Protein AF-J9DDN7-F1 (afdb_monomer)

pLDDT: mean 77.38, std 16.04, range [23.47, 97.69]

Sequence (387 aa):
MTNAVAPAGRIRPDDGTFGRPATAIDRDTGAAADNKLFAQRAVAAGAGFDLHGRLLCTLGEGAAQRETVDAALDRLAVVLAPLAAGIEIGKGTRHGYGRLRLAAVTSVAVRCFGPDGYGPADGDAAKSNAARDLQQRIEARRPATSPRARPATRRRLVLDAPGPFLILDPAAPEASAAPAEDADGAEVHINVRGLAGADGTPVLWPSSLLGALRSRAAWLLEIDRLRRGDGCPFVPDRRKKGIRVDDRFLECVFDDRRSILGPGDLEYLTPVERLFGVPGWRGLVTVERLACVDRGQPRSRTSLAIDRLTGGGKHGALFTVEAVEGCRFEVDLAIGDAREARSAALETLDDDFFAHLEADLLKNGLMLGHGAARGYGWFTVAKASRG

Mean predicted aligned error: 12.43 Å

Foldseek 3Di:
DDPFAFFWAPQPPPAQKHWDWDFDQDPVVRHGDPPRGDIDIDHGPPDDDDDDDDDDDDQDDDDPDGCDPVNVLLVVLLVQLQQQLWDADDPDVLQVPRTHHDPFQPDDFDWDQDPVGTDGDPDPPPDPCSRVVSRVSSVVNNPPSPPQVAQPDKFKKKWWFQFFAAAWDPPPPQWDPAFDQAPVGDTDIARTEGIAGPVRFGDAGSVLVLVQLLVLLQVVQVVLCVVQPCNRPQAQPVPDPPDRLDDQAPACPDPVPDQQPAAVSVSNHGLSCQQSHHRSHDHQKGWNDKYWPFRADWHKDWDFDADPVPRDTDVPRTHIYTTGHGIMMMTMMGRGDPVVHHDPVSVVSSVVSVVVSVVCCQVPNTAGHPDVVVVYRGIHMDGDDPD

Radius of gyration: 26.63 Å; Cα contacts (8 Å, |Δi|>4): 658; chains: 1; bounding box: 68×57×82 Å

Structure (mmCIF, N/CA/C/O backbone):
data_AF-J9DDN7-F1
#
_entry.id   AF-J9DDN7-F1
#
loop_
_atom_site.group_PDB
_atom_site.id
_atom_site.type_symbol
_atom_site.label_atom_id
_atom_site.label_alt_id
_atom_site.label_comp_id
_atom_site.label_asym_id
_atom_site.label_entity_id
_atom_site.label_seq_id
_atom_site.pdbx_PDB_ins_code
_atom_site.Cartn_x
_atom_site.Cartn_y
_atom_site.Cartn_z
_atom_site.occupancy
_atom_site.B_iso_or_equiv
_atom_site.auth_seq_id
_atom_site.auth_comp_id
_atom_site.auth_asym_id
_atom_site.auth_atom_id
_atom_site.pdbx_PDB_model_num
ATOM 1 N N . MET A 1 1 ? -7.009 0.986 -19.719 1.00 23.47 1 MET A N 1
ATOM 2 C CA . MET A 1 1 ? -7.190 2.195 -18.890 1.00 23.47 1 MET A CA 1
ATOM 3 C C . MET A 1 1 ? -6.706 1.877 -17.485 1.00 23.47 1 MET A C 1
ATOM 5 O O . MET A 1 1 ? -7.346 1.120 -16.773 1.00 23.47 1 MET A O 1
ATOM 9 N N . THR A 1 2 ? -5.500 2.317 -17.138 1.00 26.12 2 THR A N 1
ATOM 10 C CA . THR A 1 2 ? -4.935 2.174 -15.790 1.00 26.12 2 THR A CA 1
ATOM 11 C C . THR A 1 2 ? -5.503 3.287 -14.921 1.00 26.12 2 THR A C 1
ATOM 13 O O . THR A 1 2 ? -5.129 4.441 -15.113 1.00 26.12 2 THR A O 1
ATOM 16 N N . ASN A 1 3 ? -6.407 2.951 -14.000 1.00 29.52 3 ASN A N 1
ATOM 17 C CA . ASN A 1 3 ? -6.895 3.889 -12.991 1.00 29.52 3 ASN A CA 1
ATOM 18 C C . ASN A 1 3 ? -5.731 4.235 -12.057 1.00 29.52 3 ASN A C 1
ATOM 20 O O . ASN A 1 3 ? -5.348 3.436 -11.200 1.00 29.52 3 ASN A O 1
ATOM 24 N N . ALA A 1 4 ? -5.113 5.389 -12.302 1.00 37.28 4 ALA A N 1
ATOM 25 C CA . ALA A 1 4 ? -4.120 5.974 -11.420 1.00 37.28 4 ALA A CA 1
ATOM 26 C C . ALA A 1 4 ? -4.785 6.314 -10.080 1.00 37.28 4 ALA A C 1
ATOM 28 O O . ALA A 1 4 ? -5.923 6.778 -10.047 1.00 37.28 4 ALA A O 1
ATOM 29 N N . VAL A 1 5 ? -4.079 6.073 -8.976 1.00 40.47 5 VAL A N 1
ATOM 30 C CA . VAL A 1 5 ? -4.492 6.571 -7.660 1.00 40.47 5 VAL A CA 1
ATOM 31 C C . VAL A 1 5 ? -4.511 8.095 -7.749 1.00 40.47 5 VAL A C 1
ATOM 33 O O . VAL A 1 5 ? -3.476 8.682 -8.070 1.00 40.47 5 VAL A O 1
ATOM 36 N N . ALA A 1 6 ? -5.667 8.723 -7.524 1.00 42.25 6 ALA A N 1
ATOM 37 C CA . ALA A 1 6 ? -5.774 10.178 -7.514 1.00 42.25 6 ALA A CA 1
ATOM 38 C C . ALA A 1 6 ? -4.737 10.761 -6.530 1.00 42.25 6 ALA A C 1
ATOM 40 O O . ALA A 1 6 ? -4.535 10.194 -5.449 1.00 42.25 6 ALA A O 1
ATOM 41 N N . PRO A 1 7 ? -4.018 11.836 -6.901 1.00 43.31 7 PRO A N 1
ATOM 42 C CA . PRO A 1 7 ? -3.019 12.440 -6.030 1.00 43.31 7 PRO A CA 1
ATOM 43 C C . PRO A 1 7 ? -3.660 12.855 -4.710 1.00 43.31 7 PRO A C 1
ATOM 45 O O . PRO A 1 7 ? -4.677 13.542 -4.688 1.00 43.31 7 PRO A O 1
ATOM 48 N N . ALA A 1 8 ? -3.055 12.402 -3.619 1.00 43.56 8 ALA A N 1
ATOM 49 C CA . ALA A 1 8 ? -3.514 12.635 -2.266 1.00 43.56 8 ALA A CA 1
ATOM 50 C C . ALA A 1 8 ? -2.884 13.901 -1.677 1.00 43.56 8 ALA A C 1
ATOM 52 O O . ALA A 1 8 ? -1.659 14.023 -1.664 1.00 43.56 8 ALA A O 1
ATOM 53 N N . GLY A 1 9 ? -3.710 14.794 -1.129 1.00 46.38 9 GLY A N 1
ATOM 54 C CA . GLY A 1 9 ? -3.292 16.094 -0.605 1.00 46.38 9 GLY A CA 1
ATOM 55 C C . GLY A 1 9 ? -3.433 17.214 -1.634 1.00 46.38 9 GLY A C 1
ATOM 56 O O . GLY A 1 9 ? -3.482 16.968 -2.840 1.00 46.38 9 GLY A O 1
ATOM 57 N N . ARG A 1 10 ? -3.496 18.467 -1.160 1.00 46.03 10 ARG A N 1
ATOM 58 C CA . ARG A 1 10 ? -3.454 19.639 -2.045 1.00 46.03 10 ARG A CA 1
ATOM 59 C C . ARG A 1 10 ? -2.146 19.608 -2.834 1.00 46.03 10 ARG A C 1
ATOM 61 O O . ARG A 1 10 ? -1.077 19.866 -2.281 1.00 46.03 10 ARG A O 1
ATOM 68 N N . ILE A 1 11 ? -2.244 19.278 -4.121 1.00 47.41 11 ILE A N 1
ATOM 69 C CA . ILE A 1 11 ? -1.162 19.476 -5.082 1.00 47.41 11 ILE A CA 1
ATOM 70 C C . ILE A 1 11 ? -0.809 20.957 -5.001 1.00 47.41 11 ILE A C 1
ATOM 72 O O . ILE A 1 11 ? -1.694 21.802 -5.168 1.00 47.41 11 ILE A O 1
ATOM 76 N N . ARG A 1 12 ? 0.451 21.288 -4.705 1.00 46.72 12 ARG A N 1
ATOM 77 C CA . ARG A 1 12 ? 0.875 22.673 -4.904 1.00 46.72 12 ARG A CA 1
ATOM 78 C C . ARG A 1 12 ? 0.733 22.957 -6.402 1.00 46.72 12 ARG A C 1
ATOM 80 O O . ARG A 1 12 ? 1.303 22.187 -7.179 1.00 46.72 12 ARG A O 1
ATOM 87 N N . PRO A 1 13 ? -0.025 23.991 -6.812 1.00 43.75 13 PRO A N 1
ATOM 88 C CA . PRO A 1 13 ? -0.349 24.225 -8.223 1.00 43.75 13 PRO A CA 1
ATOM 89 C C . PRO A 1 13 ? 0.891 24.333 -9.122 1.00 43.75 13 PRO A C 1
ATOM 91 O O . PRO A 1 13 ? 0.806 24.107 -10.324 1.00 43.75 13 PRO A O 1
ATOM 94 N N . ASP A 1 14 ? 2.039 24.635 -8.520 1.00 45.47 14 ASP A N 1
ATOM 95 C CA . ASP A 1 14 ? 3.210 25.148 -9.212 1.00 45.47 14 ASP A CA 1
ATOM 96 C C . ASP A 1 14 ? 4.196 24.044 -9.654 1.00 45.47 14 ASP A C 1
ATOM 98 O O . ASP A 1 14 ? 4.992 24.282 -10.557 1.00 45.47 14 ASP A O 1
ATOM 102 N N . ASP A 1 15 ? 4.173 22.841 -9.051 1.00 57.22 15 ASP A N 1
ATOM 103 C CA . ASP A 1 15 ? 5.179 21.793 -9.339 1.00 57.22 15 ASP A CA 1
ATOM 104 C C . ASP A 1 15 ? 4.670 20.335 -9.356 1.00 57.22 15 ASP A C 1
ATOM 106 O O . ASP A 1 15 ? 5.458 19.407 -9.549 1.00 57.22 15 ASP A O 1
ATOM 110 N N . GLY A 1 16 ? 3.368 20.088 -9.157 1.00 64.31 16 GLY A N 1
ATOM 111 C CA . GLY A 1 16 ? 2.820 18.723 -9.164 1.00 64.31 16 GLY A CA 1
ATOM 112 C C . GLY A 1 16 ? 3.279 17.853 -7.981 1.00 64.31 16 GLY A C 1
ATOM 113 O O . GLY A 1 16 ? 3.084 16.630 -7.993 1.00 64.31 16 GLY A O 1
ATOM 114 N N . THR A 1 17 ? 3.887 18.460 -6.954 1.00 69.12 17 THR A N 1
ATOM 115 C CA . THR A 1 17 ? 4.299 17.775 -5.726 1.00 69.12 17 THR A CA 1
ATOM 116 C C . THR A 1 17 ? 3.260 17.922 -4.618 1.00 69.12 17 THR A C 1
ATOM 118 O O . THR A 1 17 ? 2.516 18.904 -4.540 1.00 69.12 17 THR A O 1
ATOM 121 N N . PHE A 1 18 ? 3.216 16.935 -3.725 1.00 69.06 18 PHE A N 1
ATOM 122 C CA . PHE A 1 18 ? 2.419 16.985 -2.505 1.00 69.06 18 PHE A CA 1
ATOM 123 C C . PHE A 1 18 ? 3.262 16.604 -1.284 1.00 69.06 18 PHE A C 1
ATOM 125 O O . PHE A 1 18 ? 4.208 15.810 -1.357 1.00 69.06 18 PHE A O 1
ATOM 132 N N . GLY A 1 19 ? 2.932 17.216 -0.148 1.00 69.00 19 GLY A N 1
ATOM 133 C CA . GLY A 1 19 ? 3.523 16.894 1.143 1.00 69.00 19 GLY A CA 1
ATOM 134 C C . GLY A 1 19 ? 2.796 15.716 1.772 1.00 69.00 19 GLY A C 1
ATOM 135 O O . GLY A 1 19 ? 1.578 15.736 1.924 1.00 69.00 19 GLY A O 1
ATOM 136 N N . ARG A 1 20 ? 3.544 14.689 2.160 1.00 68.81 20 ARG A N 1
ATOM 137 C CA . ARG A 1 20 ? 3.024 13.538 2.884 1.00 68.81 20 ARG A CA 1
ATOM 138 C C . ARG A 1 20 ? 3.523 13.578 4.324 1.00 68.81 20 ARG A C 1
ATOM 140 O O . ARG A 1 20 ? 4.729 13.412 4.530 1.00 68.81 20 ARG A O 1
ATOM 147 N N . PRO A 1 21 ? 2.646 13.745 5.324 1.00 65.56 21 PRO A N 1
ATOM 148 C CA . PRO A 1 21 ? 3.056 13.544 6.703 1.00 65.56 21 PRO A CA 1
ATOM 149 C C . PRO A 1 21 ? 3.414 12.071 6.895 1.00 65.56 21 PRO A C 1
ATOM 151 O O . PRO A 1 21 ? 2.665 11.167 6.511 1.00 65.56 21 PRO A O 1
ATOM 154 N N . ALA A 1 22 ? 4.567 11.821 7.490 1.00 63.94 22 ALA A N 1
ATOM 155 C CA . ALA A 1 22 ? 4.924 10.518 8.002 1.00 63.94 22 ALA A CA 1
ATOM 156 C C . ALA A 1 22 ? 5.283 10.688 9.476 1.00 63.94 22 ALA A C 1
ATOM 158 O O . ALA A 1 22 ? 6.317 11.256 9.820 1.00 63.94 22 ALA A O 1
ATOM 159 N N . THR A 1 23 ? 4.406 10.183 10.336 1.00 62.38 23 THR A N 1
ATOM 160 C CA . THR A 1 23 ? 4.676 10.054 11.765 1.00 62.38 23 THR A CA 1
ATOM 161 C C . THR A 1 23 ? 5.045 8.605 12.022 1.00 62.38 23 THR A C 1
ATOM 163 O O . THR A 1 23 ? 4.227 7.704 11.805 1.00 62.38 23 THR A O 1
ATOM 166 N N . ALA A 1 24 ? 6.277 8.350 12.456 1.00 61.28 24 ALA A N 1
ATOM 167 C CA . ALA A 1 24 ? 6.579 7.046 13.028 1.00 61.28 24 ALA A CA 1
ATOM 168 C C . ALA A 1 24 ? 5.951 7.003 14.423 1.00 61.28 24 ALA A C 1
ATOM 170 O O . ALA A 1 24 ? 6.371 7.737 15.308 1.00 61.28 24 ALA A O 1
ATOM 171 N N . ILE A 1 25 ? 4.920 6.182 14.599 1.00 57.25 25 ILE A N 1
ATOM 172 C CA . ILE A 1 25 ? 4.316 5.945 15.911 1.00 57.25 25 ILE A CA 1
ATOM 173 C C . ILE A 1 25 ? 5.145 4.863 16.603 1.00 57.25 25 ILE A C 1
ATOM 175 O O . ILE A 1 25 ? 5.283 3.758 16.064 1.00 57.25 25 ILE A O 1
ATOM 179 N N . ASP A 1 26 ? 5.700 5.190 17.766 1.00 56.00 26 ASP A N 1
ATOM 180 C CA . ASP A 1 26 ? 6.189 4.209 18.723 1.00 56.00 26 ASP A CA 1
ATOM 181 C C . ASP A 1 26 ? 4.984 3.428 19.248 1.00 56.00 26 ASP A C 1
ATOM 183 O O . ASP A 1 26 ? 3.991 3.986 19.705 1.00 56.00 26 ASP A O 1
ATOM 187 N N . ARG A 1 27 ? 5.039 2.111 19.100 1.00 51.72 27 ARG A N 1
ATOM 188 C CA . ARG A 1 27 ? 3.911 1.228 19.386 1.00 51.72 27 ARG A CA 1
ATOM 189 C C . ARG A 1 27 ? 3.910 0.713 20.813 1.00 51.72 27 ARG A C 1
ATOM 191 O O . ARG A 1 27 ? 2.854 0.272 21.253 1.00 51.72 27 ARG A O 1
ATOM 198 N N . ASP A 1 28 ? 5.043 0.782 21.505 1.00 52.22 28 ASP A N 1
ATOM 199 C CA . ASP A 1 28 ? 5.114 0.420 22.917 1.00 52.22 28 ASP A CA 1
ATOM 200 C C . ASP A 1 28 ? 4.501 1.556 23.759 1.00 52.22 28 ASP A C 1
ATOM 202 O O . ASP A 1 28 ? 3.800 1.299 24.735 1.00 52.22 28 ASP A O 1
ATOM 206 N N . THR A 1 29 ? 4.673 2.810 23.324 1.00 57.28 29 THR A N 1
ATOM 207 C CA . THR A 1 29 ? 4.129 4.000 24.005 1.00 57.28 29 THR A CA 1
ATOM 208 C C . THR A 1 29 ? 2.858 4.567 23.365 1.00 57.28 29 THR A C 1
ATOM 210 O O . THR A 1 29 ? 2.122 5.320 24.001 1.00 57.28 29 THR A O 1
ATOM 213 N N . GLY A 1 30 ? 2.583 4.239 22.100 1.00 51.72 30 GLY A N 1
ATOM 214 C CA . GLY A 1 30 ? 1.509 4.850 21.310 1.00 51.72 30 GLY A CA 1
ATOM 215 C C . GLY A 1 30 ? 1.777 6.309 20.912 1.00 51.72 30 GLY A C 1
ATOM 216 O O . GLY A 1 30 ? 0.903 6.942 20.316 1.00 51.72 30 GLY A O 1
ATOM 217 N N . ALA A 1 31 ? 2.955 6.849 21.233 1.00 57.78 31 ALA A N 1
ATOM 218 C CA . ALA A 1 31 ? 3.347 8.223 20.943 1.00 57.78 31 ALA A CA 1
ATOM 219 C C . ALA A 1 31 ? 4.057 8.338 19.584 1.00 57.78 31 ALA A C 1
ATOM 221 O O . ALA A 1 31 ? 4.455 7.344 18.976 1.00 57.78 31 ALA A O 1
ATOM 222 N N . ALA A 1 32 ? 4.238 9.561 19.080 1.00 56.12 32 ALA A N 1
ATOM 223 C CA . ALA A 1 32 ? 5.195 9.777 17.999 1.00 56.12 32 ALA A CA 1
ATOM 224 C C . ALA A 1 32 ? 6.595 9.427 18.524 1.00 56.12 32 ALA A C 1
ATOM 226 O O . ALA A 1 32 ? 6.999 9.935 19.565 1.00 56.12 32 ALA A O 1
ATOM 227 N N . ALA A 1 33 ? 7.318 8.559 17.822 1.00 62.97 33 ALA A N 1
ATOM 228 C CA . ALA A 1 33 ? 8.696 8.246 18.164 1.00 62.97 33 ALA A CA 1
ATOM 229 C C . ALA A 1 33 ? 9.548 9.524 18.089 1.00 62.97 33 ALA A C 1
ATOM 231 O O . ALA A 1 33 ? 9.394 10.311 17.145 1.00 62.97 33 ALA A O 1
ATOM 232 N N . ASP A 1 34 ? 10.449 9.701 19.057 1.00 51.66 34 ASP A N 1
ATOM 233 C CA . ASP A 1 34 ? 11.283 10.899 19.183 1.00 51.66 34 ASP A CA 1
ATOM 234 C C . ASP A 1 34 ? 11.936 11.281 17.850 1.00 51.66 34 ASP A C 1
ATOM 236 O O . ASP A 1 34 ? 12.571 10.460 17.182 1.00 51.66 34 ASP A O 1
ATOM 240 N N . ASN A 1 35 ? 11.762 12.546 17.454 1.00 48.84 35 ASN A N 1
ATOM 241 C CA . ASN A 1 35 ? 12.320 13.141 16.234 1.00 48.84 35 ASN A CA 1
ATOM 242 C C . ASN A 1 35 ? 11.905 12.463 14.908 1.00 48.84 35 ASN A C 1
ATOM 244 O O . ASN A 1 35 ? 12.587 12.620 13.895 1.00 48.84 35 ASN A O 1
ATOM 248 N N . LYS A 1 36 ? 10.782 11.727 14.868 1.00 61.19 36 LYS A N 1
ATOM 249 C CA . LYS A 1 36 ? 10.285 11.049 13.648 1.00 61.19 36 LYS A CA 1
ATOM 250 C C . LYS A 1 36 ? 8.962 11.605 13.112 1.00 61.19 36 LYS A C 1
ATOM 252 O O . LYS A 1 36 ? 8.168 10.870 12.519 1.00 61.19 36 LYS A O 1
ATOM 257 N N . LEU A 1 37 ? 8.756 12.908 13.282 1.00 61.88 37 LEU A N 1
ATOM 258 C CA . LEU A 1 37 ? 7.804 13.693 12.498 1.00 61.88 37 LEU A CA 1
ATOM 259 C C . LEU A 1 37 ? 8.545 14.245 11.282 1.00 61.88 37 LEU A C 1
ATOM 261 O O . LEU A 1 37 ? 9.346 15.167 11.405 1.00 61.88 37 LEU A O 1
ATOM 265 N N . PHE A 1 38 ? 8.311 13.670 10.105 1.00 66.25 38 PHE A N 1
ATOM 266 C CA . PHE A 1 38 ? 8.902 14.184 8.873 1.00 66.25 38 PHE A CA 1
ATOM 267 C C . PHE A 1 38 ? 7.856 14.272 7.767 1.00 66.25 38 PHE A C 1
ATOM 269 O O . PHE A 1 38 ? 7.020 13.387 7.585 1.00 66.25 38 PHE A O 1
ATOM 276 N N . ALA A 1 39 ? 7.916 15.359 7.003 1.00 66.62 39 ALA A N 1
ATOM 277 C CA . ALA A 1 39 ? 7.152 15.504 5.777 1.00 66.62 39 ALA A CA 1
ATOM 278 C C . ALA A 1 39 ? 7.983 14.950 4.616 1.00 66.62 39 ALA A C 1
ATOM 280 O O . ALA A 1 39 ? 9.106 15.389 4.372 1.00 66.62 39 ALA A O 1
ATOM 281 N N . GLN A 1 40 ? 7.443 13.974 3.892 1.00 73.00 40 GLN A N 1
ATOM 282 C CA . GLN A 1 40 ? 8.036 13.517 2.640 1.00 73.00 40 GLN A CA 1
ATOM 283 C C . GLN A 1 40 ? 7.378 14.260 1.485 1.00 73.00 40 GLN A C 1
ATOM 285 O O . GLN A 1 40 ? 6.157 14.231 1.358 1.00 73.00 40 GLN A O 1
ATOM 290 N N . ARG A 1 41 ? 8.166 14.903 0.622 1.00 73.56 41 ARG A N 1
ATOM 291 C CA . ARG A 1 41 ? 7.647 15.404 -0.656 1.00 73.56 41 ARG A CA 1
ATOM 292 C C . ARG A 1 41 ? 7.571 14.242 -1.638 1.00 73.56 41 ARG A C 1
ATOM 294 O O . ARG A 1 41 ? 8.517 13.464 -1.757 1.00 73.56 41 ARG A O 1
ATOM 301 N N . ALA A 1 42 ? 6.435 14.116 -2.304 1.00 77.38 42 ALA A N 1
ATOM 302 C CA . ALA A 1 42 ? 6.195 13.121 -3.335 1.00 77.38 42 ALA A CA 1
ATOM 303 C C . ALA A 1 42 ? 5.623 13.799 -4.580 1.00 77.38 42 ALA A C 1
ATOM 305 O O . ALA A 1 42 ? 5.082 14.901 -4.503 1.00 77.38 42 ALA A O 1
ATOM 306 N N . VAL A 1 43 ? 5.755 13.134 -5.722 1.00 80.69 43 VAL A N 1
ATOM 307 C CA . VAL A 1 43 ? 5.184 13.587 -6.991 1.00 80.69 43 VAL A CA 1
ATOM 308 C C . VAL A 1 43 ? 3.846 12.881 -7.210 1.00 80.69 43 VAL A C 1
ATOM 310 O O . VAL A 1 43 ? 3.715 11.692 -6.902 1.00 80.69 43 VAL A O 1
ATOM 313 N N . ALA A 1 44 ? 2.852 13.614 -7.714 1.00 75.69 44 ALA A N 1
ATOM 314 C CA . ALA A 1 44 ? 1.539 13.080 -8.063 1.00 75.69 44 ALA A CA 1
ATOM 315 C C . ALA A 1 44 ? 1.622 11.909 -9.060 1.00 75.69 44 ALA A C 1
ATOM 317 O O . ALA A 1 44 ? 2.481 11.866 -9.945 1.00 75.69 44 ALA A O 1
ATOM 318 N N . ALA A 1 45 ? 0.690 10.958 -8.947 1.00 75.94 45 ALA A N 1
ATOM 319 C CA . ALA A 1 45 ? 0.538 9.922 -9.961 1.00 75.94 45 ALA A CA 1
ATOM 320 C C . ALA A 1 45 ? 0.178 10.557 -11.314 1.00 75.94 45 ALA A C 1
ATOM 322 O O . ALA A 1 45 ? -0.621 11.488 -11.377 1.00 75.94 45 ALA A O 1
ATOM 323 N N . GLY A 1 46 ? 0.767 10.041 -12.394 1.00 78.88 46 GLY A N 1
ATOM 324 C CA . GLY A 1 46 ? 0.582 10.588 -13.741 1.00 78.88 46 GLY A CA 1
ATOM 325 C C . GLY A 1 46 ? 1.548 11.715 -14.112 1.00 78.88 46 GLY A C 1
ATOM 326 O O . GLY A 1 46 ? 1.551 12.123 -15.269 1.00 78.88 46 GLY A O 1
ATOM 327 N N . ALA A 1 47 ? 2.398 12.175 -13.188 1.00 83.75 47 ALA A N 1
ATOM 328 C CA . ALA A 1 47 ? 3.457 13.116 -13.527 1.00 83.75 47 ALA A CA 1
ATOM 329 C C . ALA A 1 47 ? 4.412 12.542 -14.587 1.00 83.75 47 ALA A C 1
ATOM 331 O O . ALA A 1 47 ? 4.824 11.379 -14.518 1.00 83.75 47 ALA A O 1
ATOM 332 N N . GLY A 1 48 ? 4.747 13.381 -15.566 1.00 84.44 48 GLY A N 1
ATOM 333 C CA . GLY A 1 48 ? 5.756 13.105 -16.581 1.00 84.44 48 GLY A CA 1
ATOM 334 C C . GLY A 1 48 ? 7.124 13.631 -16.156 1.00 84.44 48 GLY A C 1
ATOM 335 O O . GLY A 1 48 ? 7.217 14.624 -15.441 1.00 84.44 48 GLY A O 1
ATOM 336 N N . PHE A 1 49 ? 8.178 12.963 -16.615 1.00 86.81 49 PHE A N 1
ATOM 337 C CA . PHE A 1 49 ? 9.559 13.397 -16.434 1.00 86.81 49 PHE A CA 1
ATOM 338 C C . PHE A 1 49 ? 10.280 13.314 -17.772 1.00 86.81 49 PHE A C 1
ATOM 340 O O . PHE A 1 49 ? 10.114 12.326 -18.494 1.00 86.81 49 PHE A O 1
ATOM 347 N N . ASP A 1 50 ? 11.126 14.299 -18.052 1.00 88.25 50 ASP A N 1
ATOM 348 C CA . ASP A 1 50 ? 12.035 14.240 -19.188 1.00 88.25 50 ASP A CA 1
ATOM 349 C C . ASP A 1 50 ? 13.297 13.465 -18.799 1.00 88.25 50 ASP A C 1
ATOM 351 O O . ASP A 1 50 ? 14.021 13.817 -17.865 1.00 88.25 50 ASP A O 1
ATOM 355 N N . LEU A 1 51 ? 13.554 12.371 -19.517 1.00 86.50 51 LEU A N 1
ATOM 356 C CA . LEU A 1 51 ? 14.766 11.576 -19.369 1.00 86.50 51 LEU A CA 1
ATOM 357 C C . LEU A 1 51 ? 15.766 11.979 -20.453 1.00 86.50 51 LEU A C 1
ATOM 359 O O . LEU A 1 51 ? 15.570 11.681 -21.630 1.00 86.50 51 LEU A O 1
ATOM 363 N N . HIS A 1 52 ? 16.875 12.588 -20.041 1.00 88.44 52 HIS A N 1
ATOM 364 C CA . HIS A 1 52 ? 18.003 12.869 -20.922 1.00 88.44 52 HIS A CA 1
ATOM 365 C C . HIS A 1 52 ? 19.121 11.858 -20.674 1.00 88.44 52 HIS A C 1
ATOM 367 O O . HIS A 1 52 ? 19.629 11.734 -19.561 1.00 88.44 52 HIS A O 1
ATOM 373 N N . GLY A 1 53 ? 19.520 11.146 -21.724 1.00 85.06 53 GLY A N 1
ATOM 374 C CA . GLY A 1 53 ? 20.604 10.172 -21.681 1.00 85.06 53 GLY A CA 1
ATOM 375 C C . GLY A 1 53 ? 21.518 10.309 -22.890 1.00 85.06 53 GLY A C 1
ATOM 376 O O . GLY A 1 53 ? 21.140 10.878 -23.914 1.00 85.06 53 GLY A O 1
ATOM 377 N N . ARG A 1 54 ? 22.740 9.790 -22.768 1.00 85.69 54 ARG A N 1
ATOM 378 C CA . ARG A 1 54 ? 23.696 9.686 -23.874 1.00 85.69 54 ARG A CA 1
ATOM 379 C C . ARG A 1 54 ? 24.270 8.280 -23.878 1.00 85.69 54 ARG A C 1
ATOM 381 O O . ARG A 1 54 ? 24.754 7.819 -22.849 1.00 85.69 54 ARG A O 1
ATOM 388 N N . LEU A 1 55 ? 24.213 7.619 -25.028 1.00 82.88 55 LEU A N 1
ATOM 389 C CA . LEU A 1 55 ? 24.926 6.372 -25.265 1.00 82.88 55 LEU A CA 1
ATOM 390 C C . LEU A 1 55 ? 26.212 6.711 -26.018 1.00 82.88 55 LEU A C 1
ATOM 392 O O . LEU A 1 55 ? 26.158 7.338 -27.073 1.00 82.88 55 LEU A O 1
ATOM 396 N N . LEU A 1 56 ? 27.354 6.331 -25.452 1.00 83.38 56 LEU A N 1
ATOM 397 C CA . LEU A 1 56 ? 28.647 6.474 -26.108 1.00 83.38 56 LEU A CA 1
ATOM 398 C C . LEU A 1 56 ? 28.977 5.158 -26.810 1.00 83.38 56 LEU A C 1
ATOM 400 O O . LEU A 1 56 ? 29.039 4.112 -26.166 1.00 83.38 56 LEU A O 1
ATOM 404 N N . CYS A 1 57 ? 29.182 5.230 -28.121 1.00 75.00 57 CYS A N 1
ATOM 405 C CA . CYS A 1 57 ? 29.555 4.102 -28.964 1.00 75.00 57 CYS A CA 1
ATOM 406 C C . CYS A 1 57 ? 30.850 4.436 -29.707 1.00 75.00 57 CYS A C 1
ATOM 408 O O . CYS A 1 57 ? 3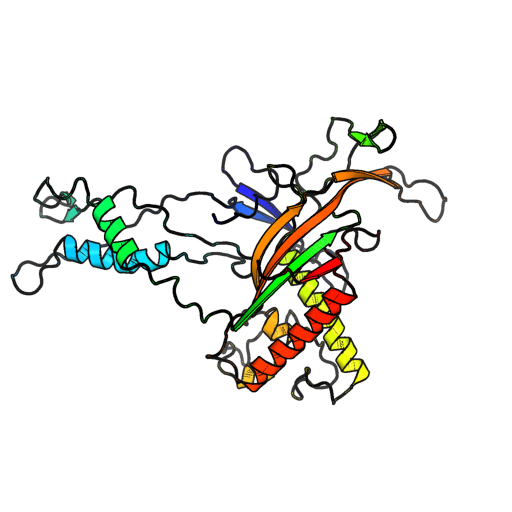1.046 5.575 -30.134 1.00 75.00 57 CYS A O 1
ATOM 410 N N . THR A 1 58 ? 31.723 3.448 -29.887 1.00 71.94 58 THR A N 1
ATOM 411 C CA . THR A 1 58 ? 32.930 3.604 -30.705 1.00 71.94 58 THR A CA 1
ATOM 412 C C . THR A 1 58 ? 32.608 3.191 -32.134 1.00 71.94 58 THR A C 1
ATOM 414 O O . THR A 1 58 ? 32.344 2.022 -32.411 1.00 71.94 58 THR A O 1
ATOM 417 N N . LEU A 1 59 ? 32.640 4.156 -33.050 1.00 63.22 59 LEU A N 1
ATOM 418 C CA . LEU A 1 59 ? 32.524 3.898 -34.481 1.00 63.22 59 LEU A CA 1
ATOM 419 C C . LEU A 1 59 ? 33.931 3.581 -35.010 1.00 63.22 59 LEU A C 1
ATOM 421 O O . LEU A 1 59 ? 34.793 4.453 -35.022 1.00 63.22 59 LEU A O 1
ATOM 425 N N . GLY A 1 60 ? 34.195 2.321 -35.364 1.00 54.97 60 GLY A N 1
ATOM 426 C CA . GLY A 1 60 ? 35.516 1.883 -35.831 1.00 54.97 60 GLY A CA 1
ATOM 427 C C . GLY A 1 60 ? 35.796 2.184 -37.312 1.00 54.97 60 GLY A C 1
ATOM 428 O O . GLY A 1 60 ? 34.892 2.199 -38.153 1.00 54.97 60 GLY A O 1
ATOM 429 N N . GLU A 1 61 ? 37.070 2.344 -37.670 1.00 48.84 61 GLU A N 1
ATOM 430 C CA . GLU A 1 61 ? 37.530 2.324 -39.063 1.00 48.84 61 GLU A CA 1
ATOM 431 C C . GLU A 1 61 ? 37.888 0.886 -39.481 1.00 48.84 61 GLU A C 1
ATOM 433 O O . GLU A 1 61 ? 38.843 0.302 -38.982 1.00 48.84 61 GLU A O 1
ATOM 438 N N . GLY A 1 62 ? 37.095 0.290 -40.383 1.00 54.34 62 GLY A N 1
ATOM 439 C CA . GLY A 1 62 ? 37.351 -1.041 -40.955 1.00 54.34 62 GLY A CA 1
ATOM 440 C C . GLY A 1 62 ? 36.085 -1.887 -41.151 1.00 54.34 62 GLY A C 1
ATOM 441 O O . GLY A 1 62 ? 35.139 -1.807 -40.372 1.00 54.34 62 GLY A O 1
ATOM 442 N N . ALA A 1 63 ? 36.062 -2.719 -42.199 1.00 52.59 63 ALA A N 1
ATOM 443 C CA . ALA A 1 63 ? 34.904 -3.527 -42.614 1.00 52.59 63 ALA A CA 1
ATOM 444 C C . ALA A 1 63 ? 34.478 -4.637 -41.624 1.00 52.59 63 ALA A C 1
ATOM 446 O O . ALA A 1 63 ? 33.405 -5.207 -41.793 1.00 52.59 63 ALA A O 1
ATOM 447 N N . ALA A 1 64 ? 35.272 -4.940 -40.591 1.00 52.50 64 ALA A N 1
ATOM 448 C CA . ALA A 1 64 ? 35.021 -6.089 -39.716 1.00 52.50 64 ALA A CA 1
ATOM 449 C C . ALA A 1 64 ? 34.310 -5.763 -38.385 1.00 52.50 64 ALA A C 1
ATOM 451 O O . ALA A 1 64 ? 33.748 -6.673 -37.783 1.00 52.50 64 ALA A O 1
ATOM 452 N N . GLN A 1 65 ? 34.294 -4.507 -37.912 1.00 53.41 65 GLN A N 1
ATOM 453 C CA . GLN A 1 65 ? 33.682 -4.133 -36.619 1.00 53.41 65 GLN A CA 1
ATOM 454 C C . GLN A 1 65 ? 33.136 -2.692 -36.609 1.00 53.41 65 GLN A C 1
ATOM 456 O O . GLN A 1 65 ? 33.392 -1.912 -35.693 1.00 53.41 65 GLN A O 1
ATOM 461 N N . ARG A 1 66 ? 32.376 -2.305 -37.639 1.00 59.19 66 ARG A N 1
ATOM 462 C CA . ARG A 1 66 ? 31.642 -1.030 -37.621 1.00 59.19 66 ARG A CA 1
ATOM 463 C C . ARG A 1 66 ? 30.303 -1.198 -36.918 1.00 59.19 66 ARG A C 1
ATOM 465 O O . ARG A 1 66 ? 29.407 -1.867 -37.426 1.00 59.19 66 ARG A O 1
ATOM 472 N N . GLU A 1 67 ? 30.147 -0.549 -35.769 1.00 67.88 67 GLU A N 1
ATOM 473 C CA . GLU A 1 67 ? 28.819 -0.278 -35.231 1.00 67.88 67 GLU A CA 1
ATOM 474 C C . GLU A 1 67 ? 28.140 0.759 -36.130 1.00 67.88 67 GLU A C 1
ATOM 476 O O . GLU A 1 67 ? 28.626 1.872 -36.293 1.00 67.88 67 GLU A O 1
ATOM 481 N N . THR A 1 68 ? 27.035 0.385 -36.765 1.00 78.06 68 THR A N 1
ATOM 482 C CA . THR A 1 68 ? 26.206 1.328 -37.517 1.00 78.06 68 THR A CA 1
ATOM 483 C C . THR A 1 68 ? 25.320 2.124 -36.559 1.00 78.06 68 THR A C 1
ATOM 485 O O . THR A 1 68 ? 25.053 1.690 -35.436 1.00 78.06 68 THR A O 1
ATOM 488 N N . VAL A 1 69 ? 24.789 3.265 -37.011 1.00 77.31 69 VAL A N 1
ATOM 489 C CA . VAL A 1 69 ? 23.755 4.006 -36.262 1.00 77.31 69 VAL A CA 1
ATOM 490 C C . VAL A 1 69 ? 22.580 3.090 -35.903 1.00 77.31 69 VAL A C 1
ATOM 492 O O . VAL A 1 69 ? 22.058 3.160 -34.796 1.00 77.31 69 VAL A O 1
ATOM 495 N N . ASP A 1 70 ? 22.202 2.178 -36.801 1.00 81.62 70 ASP A N 1
ATOM 496 C CA . ASP A 1 70 ? 21.170 1.176 -36.534 1.00 81.62 70 ASP A CA 1
ATOM 497 C C . ASP A 1 70 ? 21.541 0.219 -35.400 1.00 81.62 70 ASP A C 1
ATOM 499 O O . ASP A 1 70 ? 20.709 -0.031 -34.530 1.00 81.62 70 ASP A O 1
ATOM 503 N N . ALA A 1 71 ? 22.781 -0.271 -35.359 1.00 83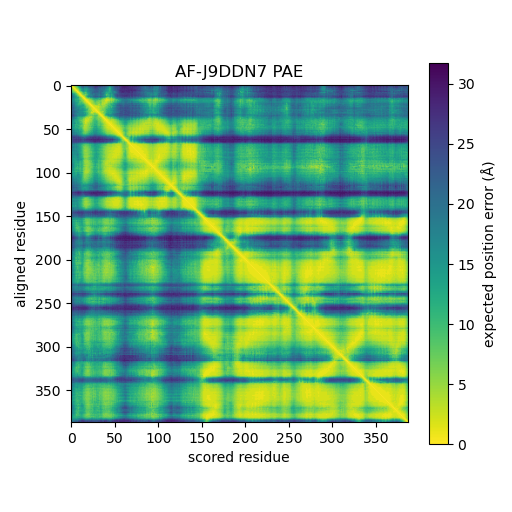.31 71 ALA A N 1
ATOM 504 C CA . ALA A 1 71 ? 23.248 -1.131 -34.276 1.00 83.31 71 ALA A CA 1
ATOM 505 C C . ALA A 1 71 ? 23.297 -0.389 -32.924 1.00 83.31 71 ALA A C 1
ATOM 507 O O . ALA A 1 71 ? 22.963 -0.971 -31.888 1.00 83.31 71 ALA A O 1
ATOM 508 N N . ALA A 1 72 ? 23.642 0.903 -32.928 1.00 83.75 72 ALA A N 1
ATOM 509 C CA . ALA A 1 72 ? 23.597 1.746 -31.733 1.00 83.75 72 ALA A CA 1
ATOM 510 C C . ALA A 1 72 ? 22.156 1.975 -31.245 1.00 83.75 72 ALA A C 1
ATOM 512 O O . ALA A 1 72 ? 21.874 1.850 -30.051 1.00 83.75 72 ALA A O 1
ATOM 513 N N . LEU A 1 73 ? 21.218 2.246 -32.163 1.00 86.69 73 LEU A N 1
ATOM 514 C CA . LEU A 1 73 ? 19.790 2.359 -31.845 1.00 86.69 73 LEU A CA 1
ATOM 515 C C . LEU A 1 73 ? 19.221 1.042 -31.308 1.00 86.69 73 LEU A C 1
ATOM 517 O O . LEU A 1 73 ? 18.421 1.067 -30.376 1.00 86.69 73 LEU A O 1
ATOM 521 N N . ASP A 1 74 ? 19.650 -0.103 -31.840 1.00 88.56 74 ASP A N 1
ATOM 522 C CA . ASP A 1 74 ? 19.244 -1.412 -31.327 1.00 88.56 74 ASP A CA 1
ATOM 523 C C . ASP A 1 74 ? 19.735 -1.655 -29.899 1.00 88.56 74 ASP A C 1
ATOM 525 O O . ASP A 1 74 ? 18.954 -2.101 -29.056 1.00 88.56 74 ASP A O 1
ATOM 529 N N . ARG A 1 75 ? 20.990 -1.315 -29.587 1.00 88.19 75 ARG A N 1
ATOM 530 C CA . ARG A 1 75 ? 21.504 -1.402 -28.210 1.00 88.19 75 ARG A CA 1
ATOM 531 C C . ARG A 1 75 ? 20.769 -0.465 -27.266 1.00 88.19 75 ARG A C 1
ATOM 533 O O . ARG A 1 75 ? 20.395 -0.871 -26.167 1.00 88.19 75 ARG A O 1
ATOM 540 N N . LEU A 1 76 ? 20.526 0.770 -27.697 1.00 89.69 76 LEU A N 1
ATOM 541 C CA . LEU A 1 76 ? 19.759 1.721 -26.904 1.00 89.69 76 LEU A CA 1
ATOM 542 C C . LEU A 1 76 ? 18.337 1.202 -26.654 1.00 89.69 76 LEU A C 1
ATOM 544 O O . LEU A 1 76 ? 17.853 1.270 -25.526 1.00 89.69 76 LEU A O 1
ATOM 548 N N . ALA A 1 77 ? 17.693 0.612 -27.663 1.00 92.12 77 ALA A N 1
ATOM 549 C CA . ALA A 1 77 ? 16.384 -0.012 -27.513 1.00 92.12 77 ALA A CA 1
ATOM 550 C C . ALA A 1 77 ? 16.398 -1.161 -26.494 1.00 92.12 77 ALA A C 1
ATOM 552 O O . ALA A 1 77 ? 15.461 -1.269 -25.710 1.00 92.12 77 ALA A O 1
ATOM 553 N N . VAL A 1 78 ? 17.455 -1.981 -26.446 1.00 90.56 78 VAL A N 1
ATOM 554 C CA . VAL A 1 78 ? 17.610 -3.038 -25.425 1.00 90.56 78 VAL A CA 1
ATOM 555 C C . VAL A 1 78 ? 17.651 -2.450 -24.013 1.00 90.56 78 VAL A C 1
ATOM 557 O O . VAL A 1 78 ? 16.986 -2.967 -23.119 1.00 90.56 78 VAL A O 1
ATOM 560 N N . VAL A 1 79 ? 18.378 -1.349 -23.809 1.00 89.19 79 VAL A N 1
ATOM 561 C CA . VAL A 1 79 ? 18.480 -0.684 -22.497 1.00 89.19 79 VAL A CA 1
ATOM 562 C C . VAL A 1 79 ? 17.164 -0.006 -22.098 1.00 89.19 79 VAL A C 1
ATOM 564 O O . VAL A 1 79 ? 16.789 -0.015 -20.925 1.00 89.19 79 VAL A O 1
ATOM 567 N N . LEU A 1 80 ? 16.441 0.570 -23.062 1.00 91.69 80 LEU A N 1
ATOM 568 C CA . LEU A 1 80 ? 15.200 1.310 -22.816 1.00 91.69 80 LEU A CA 1
ATOM 569 C C . LEU A 1 80 ? 13.943 0.421 -22.784 1.00 91.69 80 LEU A C 1
ATOM 571 O O . LEU A 1 80 ? 12.936 0.812 -22.192 1.00 91.69 80 LEU A O 1
ATOM 575 N N . ALA A 1 81 ? 13.974 -0.780 -23.364 1.00 91.00 81 ALA A N 1
ATOM 576 C CA . ALA A 1 81 ? 12.831 -1.696 -23.385 1.00 91.00 81 ALA A CA 1
ATOM 577 C C . ALA A 1 81 ? 12.300 -2.069 -21.982 1.00 91.00 81 ALA A C 1
ATOM 579 O O . ALA A 1 81 ? 11.079 -2.028 -21.789 1.00 91.00 81 ALA A O 1
ATOM 580 N N . PRO A 1 82 ? 13.144 -2.345 -20.964 1.00 87.75 82 PRO A N 1
ATOM 581 C CA . PRO A 1 82 ? 12.679 -2.517 -19.587 1.00 87.75 82 PRO A CA 1
ATOM 582 C C . PRO A 1 82 ? 11.940 -1.288 -19.038 1.00 87.75 82 PRO A C 1
ATOM 584 O O . PRO A 1 82 ? 10.932 -1.436 -18.348 1.00 87.75 82 PRO A O 1
ATOM 587 N N . LEU A 1 83 ? 12.380 -0.072 -19.384 1.00 88.94 83 LEU A N 1
ATOM 588 C CA . LEU A 1 83 ? 11.698 1.163 -18.981 1.00 88.94 83 LEU A CA 1
ATOM 589 C C . LEU A 1 83 ? 10.316 1.279 -19.629 1.00 88.94 83 LEU A C 1
ATOM 591 O O . LEU A 1 83 ? 9.381 1.720 -18.969 1.00 88.94 83 LEU A O 1
ATOM 595 N N . ALA A 1 84 ? 10.150 0.860 -20.885 1.00 87.75 84 ALA A N 1
ATOM 596 C CA . ALA A 1 84 ? 8.843 0.842 -21.552 1.00 87.75 84 ALA A CA 1
ATOM 597 C C . ALA A 1 84 ? 7.879 -0.198 -20.950 1.00 87.75 84 ALA A C 1
ATOM 599 O O . ALA A 1 84 ? 6.668 0.030 -20.874 1.00 87.75 84 ALA A O 1
ATOM 600 N N . ALA A 1 85 ? 8.403 -1.328 -20.464 1.00 82.56 85 ALA A N 1
ATOM 601 C CA . ALA A 1 85 ? 7.622 -2.290 -19.682 1.00 82.56 85 ALA A CA 1
ATOM 602 C C . ALA A 1 85 ? 7.225 -1.746 -18.298 1.00 82.56 85 ALA A C 1
ATOM 604 O O . ALA A 1 85 ? 6.157 -2.092 -17.790 1.00 82.56 85 ALA A O 1
ATOM 605 N N . GLY A 1 86 ? 8.042 -0.851 -17.745 1.00 86.75 86 GLY A N 1
ATOM 606 C CA . GLY A 1 86 ? 7.835 -0.175 -16.475 1.00 86.75 86 GLY A CA 1
ATOM 607 C C . GLY A 1 86 ? 8.796 -0.679 -15.402 1.00 86.75 86 GLY A C 1
ATOM 608 O O . GLY A 1 86 ? 9.016 -1.880 -15.260 1.00 86.75 86 GLY A O 1
ATOM 609 N N . ILE A 1 87 ? 9.351 0.248 -14.625 1.00 86.06 87 ILE A N 1
ATOM 610 C CA . ILE A 1 87 ? 10.269 -0.034 -13.520 1.00 86.06 87 ILE A CA 1
ATOM 611 C C . ILE A 1 87 ? 9.765 0.586 -12.217 1.00 86.06 87 ILE A C 1
ATOM 613 O O . ILE A 1 87 ? 8.972 1.525 -12.213 1.00 86.06 87 ILE A O 1
ATOM 617 N N . GLU A 1 88 ? 10.242 0.054 -11.097 1.00 84.62 88 GLU A N 1
ATOM 618 C CA . GLU A 1 88 ? 9.988 0.585 -9.761 1.00 84.62 88 GLU A CA 1
ATOM 619 C C . GLU A 1 88 ? 11.276 1.209 -9.223 1.00 84.62 88 GLU A C 1
ATOM 621 O O . GLU A 1 88 ? 12.248 0.493 -8.986 1.00 84.62 88 GLU A O 1
ATOM 626 N N . ILE A 1 89 ? 11.287 2.526 -9.009 1.00 84.06 89 ILE A N 1
ATOM 627 C CA . ILE A 1 89 ? 12.439 3.238 -8.442 1.00 84.06 89 ILE A CA 1
ATOM 628 C C . ILE A 1 89 ? 12.066 4.042 -7.201 1.00 84.06 89 ILE A C 1
ATOM 630 O O . ILE A 1 89 ? 10.931 4.471 -7.020 1.00 84.06 89 ILE A O 1
ATOM 634 N N . GLY A 1 90 ? 13.053 4.286 -6.344 1.00 81.81 90 GLY A N 1
ATOM 635 C CA . GLY A 1 90 ? 12.883 5.109 -5.152 1.00 81.81 90 GLY A CA 1
ATOM 636 C C . GLY A 1 90 ? 12.253 4.376 -3.964 1.00 81.81 90 GLY A C 1
ATOM 637 O O . GLY A 1 90 ? 12.216 3.147 -3.883 1.00 81.81 90 GLY A O 1
ATOM 638 N N . LYS A 1 91 ? 11.806 5.155 -2.973 1.00 76.00 91 LYS A N 1
ATOM 639 C CA . LYS A 1 91 ? 11.324 4.638 -1.686 1.00 76.00 91 LYS A CA 1
ATOM 640 C C . LYS A 1 91 ? 9.865 4.188 -1.777 1.00 76.00 91 LYS A C 1
ATOM 642 O O . LYS A 1 91 ? 9.011 4.892 -2.302 1.00 76.00 91 LYS A O 1
ATOM 647 N N . GLY A 1 92 ? 9.560 3.047 -1.156 1.00 75.19 92 GLY A N 1
ATOM 648 C CA . GLY A 1 92 ? 8.181 2.597 -0.955 1.00 75.19 92 GLY A CA 1
ATOM 649 C C . GLY A 1 92 ? 7.556 1.872 -2.147 1.00 75.19 92 GLY A C 1
ATOM 650 O O . GLY A 1 92 ? 6.337 1.823 -2.248 1.00 75.19 92 GLY A O 1
ATOM 651 N N . THR A 1 93 ? 8.354 1.250 -3.008 1.00 80.56 93 THR A N 1
ATOM 652 C CA . THR A 1 93 ? 7.876 0.466 -4.162 1.00 80.56 93 THR A CA 1
ATOM 653 C C . THR A 1 93 ? 6.886 -0.647 -3.785 1.00 80.56 93 THR A C 1
ATOM 655 O O . THR A 1 93 ? 5.916 -0.884 -4.501 1.00 80.56 93 THR A O 1
ATOM 658 N N . ARG A 1 94 ? 7.017 -1.248 -2.588 1.00 74.69 94 ARG A N 1
ATOM 659 C CA . ARG A 1 94 ? 6.035 -2.216 -2.035 1.00 74.69 94 ARG A CA 1
ATOM 660 C C . ARG A 1 94 ? 4.628 -1.643 -1.818 1.00 74.69 94 ARG A C 1
ATOM 662 O O . ARG A 1 94 ? 3.656 -2.385 -1.724 1.00 74.69 94 ARG A O 1
ATOM 669 N N . HIS A 1 95 ? 4.543 -0.324 -1.679 1.00 79.69 95 HIS A N 1
ATOM 670 C CA . HIS A 1 95 ? 3.311 0.432 -1.481 1.00 79.69 95 HIS A CA 1
ATOM 671 C C . HIS A 1 95 ? 2.718 0.908 -2.818 1.00 79.69 95 HIS A C 1
ATOM 673 O O . HIS A 1 95 ? 1.809 1.729 -2.805 1.00 79.69 95 HIS A O 1
ATOM 679 N N . GLY A 1 96 ? 3.251 0.445 -3.954 1.00 74.12 96 GLY A N 1
ATOM 680 C CA . GLY A 1 96 ? 2.826 0.867 -5.290 1.00 74.12 96 GLY A CA 1
ATOM 681 C C . GLY A 1 96 ? 3.479 2.164 -5.783 1.00 74.12 96 GLY A C 1
ATOM 682 O O . GLY A 1 96 ? 3.184 2.598 -6.894 1.00 74.12 96 GLY A O 1
ATOM 683 N N . TYR A 1 97 ? 4.375 2.780 -5.002 1.00 80.94 97 TYR A N 1
ATOM 684 C CA . TYR A 1 97 ? 5.059 4.019 -5.390 1.00 80.94 97 TYR A CA 1
ATOM 685 C C . TYR A 1 97 ? 6.207 3.787 -6.376 1.00 80.94 97 TYR A C 1
ATOM 687 O O . TYR A 1 97 ? 6.725 2.678 -6.506 1.00 80.94 97 TYR A O 1
ATOM 695 N N . GLY A 1 98 ? 6.630 4.866 -7.044 1.00 83.75 98 GLY A N 1
ATOM 696 C CA . GLY A 1 98 ? 7.848 4.860 -7.856 1.00 83.75 98 GLY A CA 1
ATOM 697 C C . GLY A 1 98 ? 7.745 4.071 -9.158 1.00 83.75 98 GLY A C 1
ATOM 698 O O . GLY A 1 98 ? 8.765 3.755 -9.763 1.00 83.75 98 GLY A O 1
ATOM 699 N N . ARG A 1 99 ? 6.523 3.723 -9.574 1.00 84.94 99 ARG A N 1
ATOM 700 C CA . ARG A 1 99 ? 6.255 3.040 -10.839 1.00 84.94 99 ARG A CA 1
ATOM 701 C C . ARG A 1 99 ? 6.367 4.038 -11.980 1.00 84.94 99 ARG A C 1
ATOM 703 O O . ARG A 1 99 ? 5.487 4.877 -12.159 1.00 84.94 99 ARG A O 1
ATOM 710 N N . LEU A 1 100 ? 7.446 3.927 -12.739 1.00 86.56 100 LEU A N 1
ATOM 711 C CA . LEU A 1 100 ? 7.702 4.732 -13.924 1.00 86.56 100 LEU A CA 1
A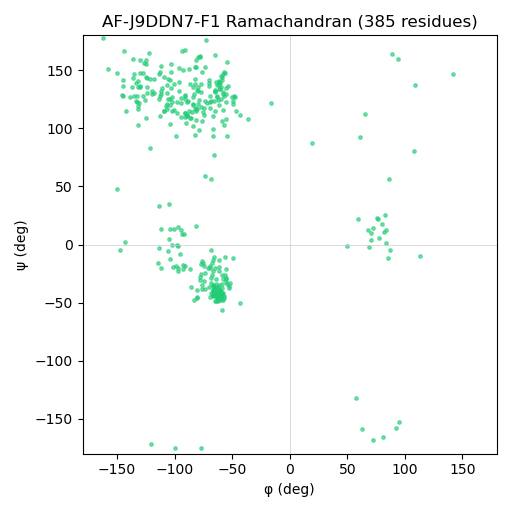TOM 712 C C . LEU A 1 100 ? 7.646 3.850 -15.157 1.00 86.56 100 LEU A C 1
ATOM 714 O O . LEU A 1 100 ? 8.027 2.684 -15.113 1.00 86.56 100 LEU A O 1
ATOM 718 N N . ARG A 1 101 ? 7.212 4.425 -16.273 1.00 90.50 101 ARG A N 1
ATOM 719 C CA . ARG A 1 101 ? 7.361 3.807 -17.586 1.00 90.50 101 ARG A CA 1
ATOM 720 C C . ARG A 1 101 ? 7.846 4.842 -18.583 1.00 90.50 101 ARG A C 1
ATOM 722 O O . ARG A 1 101 ? 7.449 6.003 -18.496 1.00 90.50 101 ARG A O 1
ATOM 729 N N . LEU A 1 102 ? 8.650 4.412 -19.545 1.00 91.25 102 LEU A N 1
ATOM 730 C CA . LEU A 1 102 ? 8.978 5.234 -20.700 1.00 91.25 102 LEU A CA 1
ATOM 731 C C . LEU A 1 102 ? 7.703 5.423 -21.528 1.00 91.25 102 LEU A C 1
ATOM 733 O O . LEU A 1 102 ? 7.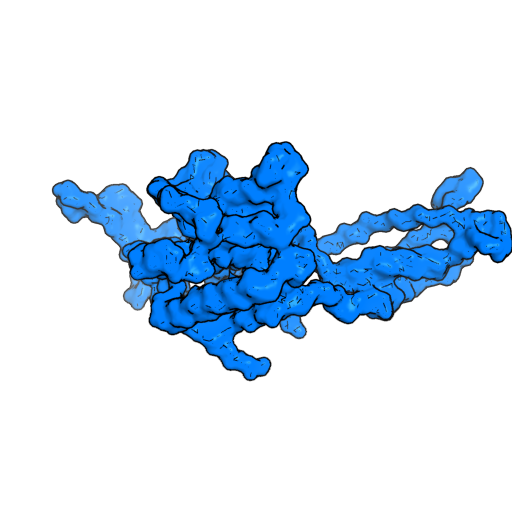181 4.462 -22.091 1.00 91.25 102 LEU A O 1
ATOM 737 N N . ALA A 1 103 ? 7.173 6.646 -21.538 1.00 89.94 103 ALA A N 1
ATOM 738 C CA . ALA A 1 103 ? 5.929 6.966 -22.234 1.00 89.94 103 ALA A CA 1
ATOM 739 C C . ALA A 1 103 ? 6.153 7.171 -23.737 1.00 89.94 103 ALA A C 1
ATOM 741 O O . ALA A 1 103 ? 5.403 6.628 -24.545 1.00 89.94 103 ALA A O 1
ATOM 742 N N . ALA A 1 104 ? 7.182 7.941 -24.094 1.00 91.38 104 ALA A N 1
ATOM 743 C CA . ALA A 1 104 ? 7.548 8.225 -25.472 1.00 91.38 104 ALA A CA 1
ATOM 744 C C . ALA A 1 104 ? 9.017 8.652 -25.572 1.00 91.38 104 ALA A C 1
ATOM 746 O O . ALA A 1 104 ? 9.561 9.265 -24.653 1.00 91.38 104 ALA A O 1
ATOM 747 N N . VAL A 1 105 ? 9.631 8.376 -26.719 1.00 91.44 105 VAL A N 1
ATOM 748 C CA . VAL A 1 105 ? 10.885 8.995 -27.152 1.00 91.44 105 VAL A CA 1
ATOM 749 C C . VAL A 1 105 ? 10.547 10.268 -27.928 1.00 91.44 105 VAL A C 1
ATOM 751 O O . VAL A 1 105 ? 9.988 10.201 -29.021 1.00 91.44 105 VAL A O 1
ATOM 754 N N . THR A 1 106 ? 10.878 11.431 -27.367 1.00 89.25 106 THR A N 1
ATOM 755 C CA . THR A 1 106 ? 10.569 12.739 -27.974 1.00 89.25 106 THR A CA 1
ATOM 756 C C . THR A 1 106 ? 11.626 13.190 -28.977 1.00 89.25 106 THR A C 1
ATOM 758 O O . THR A 1 106 ? 11.295 13.778 -30.002 1.00 89.25 106 THR A O 1
ATOM 761 N N . SER A 1 107 ? 12.901 12.904 -28.707 1.00 88.00 107 SER A N 1
ATOM 762 C CA . SER A 1 107 ? 14.016 13.288 -29.569 1.00 88.00 107 SER A CA 1
ATOM 763 C C . SER A 1 107 ? 15.166 12.291 -29.464 1.00 88.00 107 SER A C 1
ATOM 765 O O . SER A 1 107 ? 15.397 11.686 -28.418 1.00 88.00 107 SER A O 1
ATOM 767 N N . VAL A 1 108 ? 15.884 12.115 -30.572 1.00 87.62 108 VAL A N 1
ATOM 768 C CA . VAL A 1 108 ? 17.130 11.349 -30.644 1.00 87.62 108 VAL A CA 1
ATOM 769 C C . VAL A 1 108 ? 18.073 12.135 -31.535 1.00 87.62 108 VAL A C 1
ATOM 771 O O . VAL A 1 108 ? 17.709 12.485 -32.654 1.00 87.62 108 VAL A O 1
ATOM 774 N N . ALA A 1 109 ? 19.274 12.403 -31.035 1.00 84.44 109 ALA A N 1
ATOM 775 C CA . ALA A 1 109 ? 20.338 13.025 -31.803 1.00 84.44 109 ALA A CA 1
ATOM 776 C C . ALA A 1 109 ? 21.531 12.075 -31.850 1.00 84.44 109 ALA A C 1
ATOM 778 O O . ALA A 1 109 ? 21.958 11.553 -30.818 1.00 84.44 109 ALA A O 1
ATOM 779 N N . VAL A 1 110 ? 22.072 11.873 -33.047 1.00 81.06 110 VAL A N 1
ATOM 780 C CA . VAL A 1 110 ? 23.286 11.088 -33.262 1.00 81.06 110 VAL A CA 1
ATOM 781 C C . VAL A 1 110 ? 24.406 12.067 -33.578 1.00 81.06 110 VAL A C 1
ATOM 783 O O . VAL A 1 110 ? 24.297 12.857 -34.513 1.00 81.06 110 VAL A O 1
ATOM 786 N N . ARG A 1 111 ? 25.463 12.047 -32.763 1.00 81.69 111 ARG A N 1
ATOM 787 C CA . ARG A 1 111 ? 26.645 12.893 -32.949 1.00 81.69 111 ARG A CA 1
ATOM 788 C C . ARG A 1 111 ? 27.880 12.015 -33.025 1.00 81.69 111 ARG A C 1
ATOM 790 O O . ARG A 1 111 ? 28.034 11.107 -32.210 1.00 81.69 111 ARG A O 1
ATOM 797 N N . CYS A 1 112 ? 28.751 12.312 -33.975 1.00 76.81 112 CYS A N 1
ATOM 798 C CA . CYS A 1 112 ? 30.018 11.623 -34.167 1.00 76.81 112 CYS A CA 1
ATOM 799 C C . CYS A 1 112 ? 31.151 12.537 -33.707 1.00 76.81 112 CYS A C 1
ATOM 801 O O . CYS A 1 112 ? 31.121 13.738 -33.964 1.00 76.81 112 CYS A O 1
ATOM 803 N N . PHE A 1 113 ? 32.132 11.981 -32.999 1.00 79.25 113 PHE A N 1
ATOM 804 C CA . PHE A 1 113 ? 33.343 12.710 -32.640 1.00 79.25 113 PHE A CA 1
ATOM 805 C C . PHE A 1 113 ? 34.361 12.566 -33.774 1.00 79.25 113 PHE A C 1
ATOM 807 O O . PHE A 1 113 ? 34.802 11.453 -34.055 1.00 79.25 113 PHE A O 1
ATOM 814 N N . GLY A 1 114 ? 34.686 13.675 -34.434 1.00 77.94 114 GLY A N 1
ATOM 815 C CA . GLY A 1 114 ? 35.678 13.760 -35.504 1.00 77.94 114 GLY A CA 1
ATOM 816 C C . GLY A 1 114 ? 36.816 14.733 -35.168 1.00 77.94 114 GLY A C 1
ATOM 817 O O . GLY A 1 114 ? 36.885 15.227 -34.039 1.00 77.94 114 GLY A O 1
ATOM 818 N N . PRO A 1 115 ? 37.697 15.036 -36.141 1.00 77.25 115 PRO A N 1
ATOM 819 C CA . PRO A 1 115 ? 38.836 15.946 -35.962 1.00 77.25 115 PRO A CA 1
ATOM 820 C C . PRO A 1 115 ? 38.441 17.330 -35.424 1.00 77.25 115 PRO A C 1
ATOM 822 O O . PRO A 1 115 ? 39.157 17.895 -34.602 1.00 77.25 115 PRO A O 1
ATOM 825 N N . ASP A 1 116 ? 37.264 17.824 -35.817 1.00 83.62 116 ASP A N 1
ATOM 826 C CA . ASP A 1 116 ? 36.720 19.131 -35.419 1.00 83.62 116 ASP A CA 1
ATOM 827 C C . ASP A 1 116 ? 35.774 19.055 -34.198 1.00 83.62 116 ASP A C 1
ATOM 829 O O . ASP A 1 116 ? 35.057 20.005 -33.876 1.00 83.62 116 ASP A O 1
ATOM 833 N N . GLY A 1 117 ? 35.742 17.915 -33.496 1.00 82.38 117 GLY A N 1
ATOM 834 C CA . GLY A 1 117 ? 34.873 17.665 -32.343 1.00 82.38 117 GLY A CA 1
ATOM 835 C C . GLY A 1 117 ? 33.559 16.956 -32.693 1.00 82.38 117 GLY A C 1
ATOM 836 O O . GLY A 1 117 ? 33.484 16.166 -33.631 1.00 82.38 117 GLY A O 1
ATOM 837 N N . TYR A 1 118 ? 32.509 17.173 -31.888 1.00 80.31 118 TYR A N 1
ATOM 838 C CA . TYR A 1 118 ? 31.212 16.504 -32.071 1.00 80.31 118 TYR A CA 1
ATOM 839 C C . TYR A 1 118 ? 30.381 17.143 -33.193 1.00 80.31 118 TYR A C 1
ATOM 841 O O . TYR A 1 118 ? 29.655 18.115 -32.953 1.00 80.31 118 TYR A O 1
ATOM 849 N N . GLY A 1 119 ? 30.412 16.548 -34.381 1.00 76.19 119 GLY A N 1
ATOM 850 C CA . GLY A 1 119 ? 29.551 16.898 -35.513 1.00 76.19 119 GLY A CA 1
ATOM 851 C C . GLY A 1 119 ? 28.275 16.045 -35.587 1.00 76.19 119 GLY A C 1
ATOM 852 O O . GLY A 1 119 ? 28.164 15.034 -34.880 1.00 76.19 119 GLY A O 1
ATOM 853 N N . PRO A 1 120 ? 27.281 16.433 -36.406 1.00 72.75 120 PRO A N 1
ATOM 854 C CA . PRO A 1 120 ? 26.250 15.496 -36.851 1.00 72.75 120 PRO A CA 1
ATOM 855 C C . PRO A 1 120 ? 26.913 14.307 -37.564 1.00 72.75 120 PRO A C 1
ATOM 857 O O . PRO A 1 120 ? 27.986 14.446 -38.147 1.00 72.75 120 PRO A O 1
ATOM 860 N N . ALA A 1 121 ? 26.312 13.120 -37.481 1.00 69.00 121 ALA A N 1
ATOM 861 C CA . ALA A 1 121 ? 26.772 11.993 -38.288 1.00 69.00 121 ALA A CA 1
ATOM 862 C C . ALA A 1 121 ? 26.549 12.308 -39.780 1.00 69.00 121 ALA A C 1
ATOM 864 O O . ALA A 1 121 ? 25.456 12.748 -40.135 1.00 69.00 121 ALA A O 1
ATOM 865 N N . ASP A 1 122 ? 27.557 12.088 -40.631 1.00 59.03 122 ASP A N 1
ATOM 866 C CA . ASP A 1 122 ? 27.455 12.344 -42.073 1.00 59.03 122 ASP A CA 1
ATOM 867 C C . ASP A 1 122 ? 26.271 11.590 -42.699 1.00 59.03 122 ASP A C 1
ATOM 869 O O . ASP A 1 122 ? 26.093 10.383 -42.507 1.00 59.03 122 ASP A O 1
ATOM 873 N N . GLY A 1 123 ? 25.460 12.339 -43.451 1.00 55.12 123 GLY A N 1
ATOM 874 C CA . GLY A 1 123 ? 24.147 11.934 -43.939 1.00 55.12 123 GLY A CA 1
ATOM 875 C C . GLY A 1 123 ? 23.039 12.670 -43.193 1.00 55.12 123 GLY A C 1
ATOM 876 O O . GLY A 1 123 ? 22.395 12.096 -42.329 1.00 55.12 123 GLY A O 1
ATOM 877 N N . ASP A 1 124 ? 22.749 13.917 -43.576 1.00 44.72 124 ASP A N 1
ATOM 878 C CA . ASP A 1 124 ? 21.642 14.745 -43.045 1.00 44.72 124 ASP A CA 1
ATOM 879 C C . ASP A 1 124 ? 20.243 14.099 -43.173 1.00 44.72 124 ASP A C 1
ATOM 881 O O . ASP A 1 124 ? 19.269 14.530 -42.560 1.00 44.72 124 ASP A O 1
ATOM 885 N N . ALA A 1 125 ? 20.137 12.997 -43.916 1.00 46.12 125 ALA A N 1
ATOM 886 C CA . ALA A 1 125 ? 18.996 12.091 -43.893 1.00 46.12 125 ALA A CA 1
ATOM 887 C C . ALA A 1 125 ? 19.040 11.080 -42.724 1.00 46.12 125 ALA A C 1
ATOM 889 O O . ALA A 1 125 ? 18.292 10.099 -42.756 1.00 46.12 125 ALA A O 1
ATOM 890 N N . ALA A 1 126 ? 19.873 11.305 -41.692 1.00 52.81 126 ALA A N 1
ATOM 891 C CA . ALA A 1 126 ? 19.977 10.587 -40.413 1.00 52.81 126 ALA A CA 1
ATOM 892 C C . ALA A 1 126 ? 18.732 10.832 -39.540 1.00 52.81 126 ALA A C 1
ATOM 894 O O . ALA A 1 126 ? 18.762 11.249 -38.386 1.00 52.81 126 ALA A O 1
ATOM 895 N N . LYS A 1 127 ? 17.618 10.489 -40.182 1.00 56.19 127 LYS A N 1
ATOM 896 C CA . LYS A 1 127 ? 16.282 10.167 -39.742 1.00 56.19 127 LYS A CA 1
ATOM 897 C C . LYS A 1 127 ? 15.587 11.307 -39.006 1.00 56.19 127 LYS A C 1
ATOM 899 O O . LYS A 1 127 ? 15.476 11.296 -37.785 1.00 56.19 127 LYS A O 1
ATOM 904 N N . SER A 1 128 ? 14.839 12.108 -39.767 1.00 60.56 128 SER A N 1
ATOM 905 C CA . SER A 1 128 ? 13.636 12.811 -39.276 1.00 60.56 128 SER A CA 1
ATOM 906 C C . SER A 1 128 ? 12.657 11.874 -38.530 1.00 60.56 128 SER A C 1
ATOM 908 O O . SER A 1 128 ? 11.745 12.329 -37.852 1.00 60.56 128 SER A O 1
ATOM 910 N N . ASN A 1 129 ? 12.870 10.553 -38.622 1.00 78.19 129 ASN A N 1
ATOM 911 C CA . ASN A 1 129 ? 12.151 9.501 -37.916 1.00 78.19 129 ASN A CA 1
ATOM 912 C C . ASN A 1 129 ? 12.994 8.738 -36.864 1.00 78.19 129 ASN A C 1
ATOM 914 O O . ASN A 1 129 ? 12.539 7.690 -36.423 1.00 78.19 129 ASN A O 1
ATOM 918 N N . ALA A 1 130 ? 14.183 9.195 -36.439 1.00 83.69 130 ALA A N 1
ATOM 919 C CA . ALA A 1 130 ? 15.057 8.453 -35.508 1.00 83.69 130 ALA A CA 1
ATOM 920 C C . ALA A 1 130 ? 14.351 8.125 -34.186 1.00 83.69 130 ALA A C 1
ATOM 922 O O . ALA A 1 130 ? 14.409 6.997 -33.704 1.00 83.69 130 ALA A O 1
ATOM 923 N N . ALA A 1 131 ? 13.632 9.104 -33.631 1.00 88.00 131 ALA A N 1
ATOM 924 C CA . ALA A 1 131 ? 12.825 8.920 -32.431 1.00 88.00 131 ALA A CA 1
ATOM 925 C C . ALA A 1 131 ? 11.713 7.880 -32.643 1.00 88.00 131 ALA A C 1
ATOM 927 O O . ALA A 1 131 ? 11.494 7.025 -31.789 1.00 88.00 131 ALA A O 1
ATOM 928 N N . ARG A 1 132 ? 11.055 7.904 -33.811 1.00 89.69 132 ARG A N 1
ATOM 929 C CA . ARG A 1 132 ? 10.007 6.941 -34.178 1.00 89.69 132 ARG A CA 1
ATOM 930 C C . ARG A 1 132 ? 10.569 5.529 -34.358 1.00 89.69 132 ARG A C 1
ATOM 932 O O . ARG A 1 132 ? 9.974 4.583 -33.859 1.00 89.69 132 ARG A O 1
ATOM 939 N N . ASP A 1 133 ? 11.703 5.398 -35.038 1.00 90.31 133 ASP A N 1
ATOM 940 C CA . ASP A 1 133 ? 12.412 4.132 -35.252 1.00 90.31 133 ASP A CA 1
ATOM 941 C C . ASP A 1 133 ? 12.859 3.535 -33.909 1.00 90.31 133 ASP A C 1
ATOM 943 O O . ASP A 1 133 ? 12.551 2.386 -33.594 1.00 90.31 133 ASP A O 1
ATOM 947 N N . LEU A 1 134 ? 13.473 4.348 -33.041 1.00 91.94 134 LEU A N 1
ATOM 948 C CA . LEU A 1 134 ? 13.830 3.923 -31.689 1.00 91.94 134 LEU A CA 1
ATOM 949 C C . LEU A 1 134 ? 12.595 3.500 -30.880 1.00 91.94 134 LEU A C 1
ATOM 951 O O . LEU A 1 134 ? 12.620 2.450 -30.242 1.00 91.94 134 LEU A O 1
ATOM 955 N N . GLN A 1 135 ? 11.500 4.262 -30.938 1.00 93.25 135 GLN A N 1
ATOM 956 C CA . GLN A 1 135 ? 10.245 3.915 -30.264 1.00 93.25 135 GLN A CA 1
ATOM 957 C C . GLN A 1 135 ? 9.686 2.567 -30.747 1.00 93.25 135 GLN A C 1
ATOM 959 O O . GLN A 1 135 ? 9.265 1.751 -29.928 1.00 93.25 135 GLN A O 1
ATOM 964 N N . GLN A 1 136 ? 9.702 2.306 -32.057 1.00 93.25 136 GLN A N 1
ATOM 965 C CA . GLN A 1 136 ? 9.260 1.031 -32.631 1.00 93.25 136 GLN A CA 1
ATOM 966 C C . GLN A 1 136 ? 10.149 -0.130 -32.179 1.00 93.25 136 GLN A C 1
ATOM 968 O O . GLN A 1 136 ? 9.644 -1.179 -31.788 1.00 93.25 136 GLN A O 1
ATOM 973 N N . ARG A 1 137 ? 11.470 0.069 -32.166 1.00 94.62 137 ARG A N 1
ATOM 974 C CA . ARG A 1 137 ? 12.449 -0.916 -31.683 1.00 94.62 137 ARG A CA 1
ATOM 975 C C . ARG A 1 137 ? 12.297 -1.224 -30.200 1.00 94.62 137 ARG A C 1
ATOM 977 O O . ARG A 1 137 ? 12.502 -2.372 -29.810 1.00 94.62 137 ARG A O 1
ATOM 984 N N . ILE A 1 138 ? 11.964 -0.219 -29.390 1.00 93.25 138 ILE A N 1
ATOM 985 C CA . ILE A 1 138 ? 11.656 -0.372 -27.966 1.00 93.25 138 ILE A CA 1
ATOM 986 C C . ILE A 1 138 ? 10.392 -1.209 -27.796 1.00 93.25 138 ILE A C 1
ATOM 988 O O . ILE A 1 138 ? 10.415 -2.161 -27.024 1.00 93.25 138 ILE A O 1
ATOM 992 N N . GLU A 1 139 ? 9.316 -0.902 -28.526 1.00 91.38 139 GLU A N 1
ATOM 993 C CA . GLU A 1 139 ? 8.058 -1.647 -28.402 1.00 91.38 139 GLU A CA 1
ATOM 994 C C . GLU A 1 139 ? 8.200 -3.091 -28.903 1.00 91.38 139 GLU A C 1
ATOM 996 O O . GLU A 1 139 ? 7.721 -4.014 -28.254 1.00 91.38 139 GLU A O 1
ATOM 1001 N N . ALA A 1 140 ? 8.941 -3.312 -29.994 1.00 91.25 140 ALA A N 1
ATOM 1002 C CA . ALA A 1 140 ? 9.233 -4.649 -30.517 1.00 91.25 140 ALA A CA 1
ATOM 1003 C C . ALA A 1 140 ? 10.075 -5.504 -29.553 1.00 91.25 140 ALA A C 1
ATOM 1005 O O . ALA A 1 140 ? 9.968 -6.728 -29.550 1.00 91.25 140 ALA A O 1
ATOM 1006 N N . ARG A 1 141 ? 10.917 -4.863 -28.733 1.00 90.94 141 ARG A N 1
ATOM 1007 C CA . ARG A 1 141 ? 11.748 -5.515 -27.706 1.00 90.94 141 ARG A CA 1
ATOM 1008 C C . ARG A 1 141 ? 11.135 -5.463 -26.321 1.00 90.94 141 ARG A C 1
ATOM 1010 O O . ARG A 1 141 ? 11.750 -5.956 -25.374 1.00 90.94 141 ARG A O 1
ATOM 1017 N N . ARG A 1 142 ? 9.964 -4.842 -26.181 1.00 84.38 142 ARG A N 1
ATOM 1018 C CA . ARG A 1 142 ? 9.306 -4.684 -24.897 1.00 84.38 142 ARG A CA 1
ATOM 1019 C C . ARG A 1 142 ? 9.108 -6.085 -24.337 1.00 84.38 142 ARG A C 1
ATOM 1021 O O . ARG A 1 142 ? 8.388 -6.876 -24.949 1.00 84.38 142 ARG A O 1
ATOM 1028 N N . PRO A 1 143 ? 9.744 -6.423 -23.202 1.00 76.75 143 PRO A N 1
ATOM 1029 C CA . PRO A 1 143 ? 9.498 -7.718 -22.606 1.00 76.75 143 PRO A CA 1
ATOM 1030 C C . PRO A 1 143 ? 7.999 -7.778 -22.340 1.00 76.75 143 PRO A C 1
ATOM 1032 O O . PRO A 1 143 ? 7.448 -6.813 -21.798 1.00 76.75 143 PRO A O 1
ATOM 1035 N N . ALA A 1 144 ? 7.347 -8.859 -22.777 1.00 65.69 144 ALA A N 1
ATOM 1036 C CA . ALA A 1 144 ? 5.933 -9.102 -22.527 1.00 65.69 144 ALA A CA 1
ATOM 1037 C C . ALA A 1 144 ? 5.730 -9.026 -21.018 1.00 65.69 144 ALA A C 1
ATOM 1039 O O . ALA A 1 144 ? 6.050 -9.999 -20.352 1.00 65.69 144 ALA A O 1
ATOM 1040 N N . THR A 1 145 ? 5.359 -7.836 -20.512 1.00 54.88 145 THR A N 1
ATOM 1041 C CA . THR A 1 145 ? 5.453 -7.414 -19.102 1.00 54.88 145 THR A CA 1
ATOM 1042 C C . THR A 1 145 ? 6.443 -8.275 -18.334 1.00 54.88 145 THR A C 1
ATOM 1044 O O . THR A 1 145 ? 5.999 -9.296 -17.816 1.00 54.88 145 THR A O 1
ATOM 1047 N N . SER A 1 146 ? 7.738 -7.903 -18.352 1.00 40.97 146 SER A N 1
ATOM 1048 C CA . SER A 1 146 ? 8.861 -8.621 -17.714 1.00 40.97 146 SER A CA 1
ATOM 1049 C C . SER A 1 146 ? 8.365 -9.631 -16.685 1.00 40.97 146 SER A C 1
ATOM 1051 O O . SER A 1 146 ? 7.640 -9.176 -15.792 1.00 40.97 146 SER A O 1
ATOM 1053 N N . PRO A 1 147 ? 8.676 -10.941 -16.797 1.00 41.91 147 PRO A N 1
ATOM 1054 C CA . PRO A 1 147 ? 8.199 -11.953 -15.870 1.00 41.91 147 PRO A CA 1
ATOM 1055 C C . PRO A 1 147 ? 8.831 -11.680 -14.506 1.00 41.91 147 PRO A C 1
ATOM 1057 O O . PRO A 1 147 ? 9.742 -12.355 -14.049 1.00 41.91 147 PRO A O 1
ATOM 1060 N N . ARG A 1 148 ? 8.302 -10.675 -13.810 1.00 47.91 148 ARG A N 1
ATOM 1061 C CA . ARG A 1 148 ? 8.116 -10.718 -12.382 1.00 47.91 148 ARG A CA 1
ATOM 1062 C C . ARG A 1 148 ? 7.499 -12.081 -12.184 1.00 47.91 148 ARG A C 1
ATOM 1064 O O . ARG A 1 148 ? 6.430 -12.318 -12.756 1.00 47.91 148 ARG A O 1
ATOM 1071 N N . ALA A 1 149 ? 8.226 -12.958 -11.496 1.00 50.72 149 ALA A N 1
ATOM 1072 C CA . ALA A 1 149 ? 7.719 -14.234 -11.035 1.00 50.72 149 ALA A CA 1
ATOM 1073 C C . ALA A 1 149 ? 6.262 -13.991 -10.651 1.00 50.72 149 ALA A C 1
ATOM 1075 O O . ALA A 1 149 ? 5.973 -13.134 -9.805 1.00 50.72 149 ALA A O 1
ATOM 1076 N N . ARG A 1 150 ? 5.367 -14.522 -11.498 1.00 50.34 150 ARG A N 1
ATOM 1077 C CA . ARG A 1 150 ? 3.953 -14.146 -11.527 1.00 50.34 150 ARG A CA 1
ATOM 1078 C C . ARG A 1 150 ? 3.515 -14.228 -10.074 1.00 50.34 150 ARG A C 1
ATOM 1080 O O . ARG A 1 150 ? 3.788 -15.281 -9.498 1.00 50.34 150 ARG A O 1
ATOM 1087 N N . PRO A 1 151 ? 2.973 -13.154 -9.459 1.00 57.53 151 PRO A N 1
ATOM 1088 C CA . PRO A 1 151 ? 2.684 -13.198 -8.035 1.00 57.53 151 PRO A CA 1
ATOM 1089 C C . PRO A 1 151 ? 1.913 -14.480 -7.796 1.00 57.53 151 PRO A C 1
ATOM 1091 O O . PRO A 1 151 ? 0.911 -14.707 -8.485 1.00 57.53 151 PRO A O 1
ATOM 1094 N N . ALA A 1 152 ? 2.466 -15.346 -6.937 1.00 64.94 152 ALA A N 1
ATOM 1095 C CA . ALA A 1 152 ? 1.987 -16.717 -6.786 1.00 64.94 152 ALA A CA 1
ATOM 1096 C C . ALA A 1 152 ? 0.474 -16.696 -6.555 1.00 64.94 152 ALA A C 1
ATOM 1098 O O . ALA A 1 152 ? -0.273 -17.523 -7.079 1.00 64.94 152 ALA A O 1
ATOM 1099 N N . THR A 1 153 ? 0.042 -15.628 -5.880 1.00 82.69 153 THR A N 1
ATOM 1100 C CA . THR A 1 153 ? -1.316 -15.419 -5.462 1.00 82.69 153 THR A CA 1
ATOM 1101 C C . THR A 1 153 ? -1.700 -13.932 -5.509 1.00 82.69 153 THR A C 1
ATOM 1103 O O . THR A 1 153 ? -1.026 -13.073 -4.937 1.00 82.69 153 THR A O 1
ATOM 1106 N N . ARG A 1 154 ? -2.830 -13.621 -6.161 1.00 88.62 154 ARG A N 1
ATOM 1107 C CA . ARG A 1 154 ? -3.495 -12.306 -6.103 1.00 88.62 154 ARG A CA 1
ATOM 1108 C C . ARG A 1 154 ? -4.750 -12.370 -5.241 1.00 88.62 154 ARG A C 1
ATOM 1110 O O . ARG A 1 154 ? -5.490 -13.358 -5.281 1.00 88.62 154 ARG A O 1
ATOM 1117 N N . ARG A 1 155 ? -5.004 -11.301 -4.488 1.00 90.81 155 ARG A N 1
ATOM 1118 C CA . ARG A 1 155 ? -6.173 -11.143 -3.616 1.00 90.81 155 ARG A CA 1
ATOM 1119 C C . ARG A 1 155 ? -6.818 -9.797 -3.885 1.00 90.81 155 ARG A C 1
ATOM 1121 O O . ARG A 1 155 ? -6.159 -8.771 -3.759 1.00 90.81 155 ARG A O 1
ATOM 1128 N N . ARG A 1 156 ? -8.096 -9.815 -4.261 1.00 94.31 156 ARG A N 1
ATOM 1129 C CA . ARG A 1 156 ? -8.879 -8.600 -4.479 1.00 94.31 156 ARG A CA 1
ATOM 1130 C C . ARG A 1 156 ? -9.878 -8.428 -3.346 1.00 94.31 156 ARG A C 1
ATOM 1132 O O . ARG A 1 156 ? -10.745 -9.282 -3.153 1.00 94.31 156 ARG A O 1
ATOM 1139 N N . LEU A 1 157 ? -9.740 -7.326 -2.622 1.00 95.94 157 LEU A N 1
ATOM 1140 C CA . LEU A 1 157 ? -10.565 -6.980 -1.472 1.00 95.94 157 LEU A CA 1
ATOM 1141 C C . LEU A 1 157 ? -11.331 -5.687 -1.750 1.00 95.94 157 LEU A C 1
ATOM 1143 O O . LEU A 1 157 ? -10.795 -4.758 -2.354 1.00 95.94 157 LEU A O 1
ATOM 1147 N N . VAL A 1 158 ? -12.567 -5.633 -1.273 1.00 97.44 158 VAL A N 1
ATOM 1148 C CA . VAL A 1 158 ? -13.383 -4.421 -1.195 1.00 97.44 158 VAL A CA 1
ATOM 1149 C C . VAL A 1 158 ? -13.449 -4.011 0.270 1.00 97.44 158 VAL A C 1
ATOM 1151 O O . VAL A 1 158 ? -13.703 -4.849 1.134 1.00 97.44 158 VAL A O 1
ATOM 1154 N N . LEU A 1 159 ? -13.163 -2.742 0.542 1.00 97.56 159 LEU A N 1
ATOM 1155 C CA . LEU A 1 159 ? -13.195 -2.137 1.866 1.00 97.56 159 LEU A CA 1
ATOM 1156 C C . LEU A 1 159 ? -14.331 -1.116 1.891 1.00 97.56 159 LEU A C 1
ATOM 1158 O O . LEU A 1 159 ? -14.225 -0.067 1.258 1.00 97.56 159 LEU A O 1
ATOM 1162 N N . ASP A 1 160 ? -15.385 -1.410 2.636 1.00 97.31 160 ASP A N 1
ATOM 1163 C CA . ASP A 1 160 ? -16.550 -0.546 2.824 1.00 97.31 160 ASP A CA 1
ATOM 1164 C C . ASP A 1 160 ? -16.488 0.108 4.206 1.00 97.31 160 ASP A C 1
ATOM 1166 O O . ASP A 1 160 ? -16.474 -0.604 5.207 1.00 97.31 160 ASP A O 1
ATOM 1170 N N . ALA A 1 161 ? -16.458 1.439 4.284 1.00 96.12 161 ALA A N 1
ATOM 1171 C CA . ALA A 1 161 ? -16.562 2.180 5.541 1.00 96.12 161 ALA A CA 1
ATOM 1172 C C . ALA A 1 161 ? -18.000 2.675 5.747 1.00 96.12 161 ALA A C 1
ATOM 1174 O O . ALA A 1 161 ? -18.339 3.763 5.281 1.00 96.12 161 ALA A O 1
ATOM 1175 N N . PRO A 1 162 ? -18.861 1.925 6.464 1.00 93.44 162 PRO A N 1
ATOM 1176 C CA . PRO A 1 162 ? -20.210 2.396 6.776 1.00 93.44 162 PRO A CA 1
ATOM 1177 C C . PRO A 1 162 ? -20.200 3.587 7.746 1.00 93.44 162 PRO A C 1
ATOM 1179 O O . PRO A 1 162 ? -21.133 4.381 7.754 1.00 93.44 162 PRO A O 1
ATOM 1182 N N . GLY A 1 163 ? -19.159 3.698 8.577 1.00 92.44 163 GLY A N 1
ATOM 1183 C CA . GLY A 1 163 ? -18.969 4.788 9.533 1.00 92.44 163 GLY A CA 1
ATOM 1184 C C . GLY A 1 163 ? -18.001 5.870 9.040 1.00 92.44 163 GLY A C 1
ATOM 1185 O O . GLY A 1 163 ? -17.510 5.805 7.912 1.00 92.44 163 GLY A O 1
ATOM 1186 N N . PRO A 1 164 ? -17.686 6.860 9.893 1.00 93.62 164 PRO A N 1
ATOM 1187 C CA . PRO A 1 164 ? -16.813 7.965 9.519 1.00 93.62 164 PRO A CA 1
ATOM 1188 C C . PRO A 1 164 ? -15.372 7.489 9.332 1.00 93.62 164 PRO A C 1
ATOM 1190 O O . PRO A 1 164 ? -14.780 6.875 10.216 1.00 93.62 164 PRO A O 1
ATOM 1193 N N . PHE A 1 165 ? -14.776 7.810 8.194 1.00 94.31 165 PHE A N 1
ATOM 1194 C CA . PHE A 1 165 ? -13.385 7.548 7.853 1.00 94.31 165 PHE A CA 1
ATOM 1195 C C . PHE A 1 165 ? -12.597 8.855 7.778 1.00 94.31 165 PHE A C 1
ATOM 1197 O O . PHE A 1 165 ? -13.035 9.842 7.185 1.00 94.31 165 PHE A O 1
ATOM 1204 N N . LEU A 1 166 ? -11.406 8.846 8.377 1.00 90.44 166 LEU A N 1
ATOM 1205 C CA . LEU A 1 166 ? -10.540 10.011 8.447 1.00 90.44 166 LEU A CA 1
ATOM 1206 C C . LEU A 1 166 ? -9.067 9.612 8.351 1.00 90.44 166 LEU A C 1
ATOM 1208 O O . LEU A 1 166 ? -8.556 8.826 9.150 1.00 90.44 166 LEU A O 1
ATOM 1212 N N . ILE A 1 167 ? -8.341 10.239 7.433 1.00 88.62 167 ILE A N 1
ATOM 1213 C CA . ILE A 1 167 ? -6.889 10.405 7.534 1.00 88.62 167 ILE A CA 1
ATOM 1214 C C . ILE A 1 167 ? -6.641 11.891 7.718 1.00 88.62 167 ILE A C 1
ATOM 1216 O O . ILE A 1 167 ? -7.178 12.658 6.944 1.00 88.62 167 ILE A O 1
ATOM 1220 N N . LEU A 1 168 ? -5.889 12.314 8.732 1.00 84.69 168 LEU A N 1
ATOM 1221 C CA . LEU A 1 168 ? -5.690 13.743 8.986 1.00 84.69 168 LEU A CA 1
ATOM 1222 C C . LEU A 1 168 ? -4.925 14.412 7.836 1.00 84.69 168 LEU A C 1
ATOM 1224 O O . LEU A 1 168 ? -3.887 13.894 7.411 1.00 84.69 168 LEU A O 1
ATOM 1228 N N . ASP A 1 169 ? -5.421 15.559 7.370 1.00 80.56 169 ASP A N 1
ATOM 1229 C CA . ASP A 1 169 ? -4.674 16.455 6.487 1.00 80.56 169 ASP A CA 1
ATOM 1230 C C . ASP A 1 169 ? -3.856 17.454 7.326 1.00 80.56 169 ASP A C 1
ATOM 1232 O O . ASP A 1 169 ? -4.437 18.335 7.959 1.00 80.56 169 ASP A O 1
ATOM 1236 N N . PRO A 1 170 ? -2.516 17.354 7.356 1.00 69.12 170 PRO A N 1
ATOM 1237 C CA . PRO A 1 170 ? -1.669 18.270 8.118 1.00 69.12 170 PRO A CA 1
ATOM 1238 C C . PRO A 1 170 ? -1.531 19.643 7.449 1.00 69.12 170 PRO A C 1
ATOM 1240 O O . PRO A 1 170 ? -1.025 20.568 8.073 1.00 69.12 170 PRO A O 1
ATOM 1243 N N . ALA A 1 171 ? -1.887 19.754 6.164 1.00 66.25 171 ALA A N 1
ATOM 1244 C CA . ALA A 1 171 ? -1.810 20.986 5.390 1.00 66.25 171 ALA A CA 1
ATOM 1245 C C . ALA A 1 171 ? -3.166 21.700 5.323 1.00 66.25 171 ALA A C 1
ATOM 1247 O O . ALA A 1 171 ? -3.265 22.763 4.701 1.00 66.25 171 ALA A O 1
ATOM 1248 N N . ALA A 1 172 ? -4.204 21.129 5.946 1.00 64.75 172 ALA A N 1
ATOM 1249 C CA . ALA A 1 172 ? -5.446 21.842 6.157 1.00 64.75 172 ALA A CA 1
ATOM 1250 C C . ALA A 1 172 ? -5.134 23.089 6.998 1.00 64.75 172 ALA A C 1
ATOM 1252 O O . ALA A 1 172 ? -4.512 22.957 8.054 1.00 64.75 172 ALA A O 1
ATOM 1253 N N . PRO A 1 173 ? -5.505 24.294 6.532 1.00 56.69 173 PRO A N 1
ATOM 1254 C CA . PRO A 1 173 ? -5.305 25.497 7.323 1.00 56.69 173 PRO A CA 1
ATOM 1255 C C . PRO A 1 173 ? -5.990 25.318 8.680 1.00 56.69 173 PRO A C 1
ATOM 1257 O O . PRO A 1 173 ? -7.128 24.845 8.737 1.00 56.69 173 PRO A O 1
ATOM 1260 N N . GLU A 1 174 ? -5.291 25.682 9.759 1.00 52.94 174 GLU A N 1
ATOM 1261 C CA . GLU A 1 174 ? -5.912 25.877 11.067 1.00 52.94 174 GLU A CA 1
ATOM 1262 C C . GLU A 1 174 ? -7.043 26.897 10.863 1.00 52.94 174 GLU A C 1
ATOM 1264 O O . GLU A 1 174 ? -6.784 28.056 10.554 1.00 52.94 174 GLU A O 1
ATOM 1269 N N . ALA A 1 175 ? -8.290 26.423 10.928 1.00 49.75 175 ALA A N 1
ATOM 1270 C CA . ALA A 1 175 ? -9.510 27.108 10.497 1.00 49.75 175 ALA A CA 1
ATOM 1271 C C . ALA A 1 175 ? -9.617 27.370 8.977 1.00 49.75 175 ALA A C 1
ATOM 1273 O O . ALA A 1 175 ? -8.966 28.241 8.396 1.00 49.75 175 ALA A O 1
ATOM 1274 N N . SER A 1 176 ? -10.562 26.695 8.309 1.00 44.59 176 SER A N 1
ATOM 1275 C CA . SER A 1 176 ? -11.138 27.298 7.105 1.00 44.59 176 SER A CA 1
ATOM 1276 C C . SER A 1 176 ? -11.974 28.504 7.527 1.00 44.59 176 SER A C 1
ATOM 1278 O O . SER A 1 176 ? -12.918 28.356 8.297 1.00 44.59 176 SER A O 1
ATOM 1280 N N . ALA A 1 177 ? -11.658 29.683 6.993 1.00 43.56 177 ALA A N 1
ATOM 1281 C CA . ALA A 1 177 ? -12.439 30.905 7.199 1.00 43.56 177 ALA A CA 1
ATOM 1282 C C . ALA A 1 177 ? -13.890 30.809 6.679 1.00 43.56 177 ALA A C 1
ATOM 1284 O O . ALA A 1 177 ? -14.709 31.658 7.009 1.00 43.56 177 ALA A O 1
ATOM 1285 N N . ALA A 1 178 ? -14.213 29.787 5.878 1.00 49.06 178 ALA A N 1
ATOM 1286 C CA . ALA A 1 178 ? -15.576 29.514 5.446 1.00 49.06 178 ALA A CA 1
ATOM 1287 C C . ALA A 1 178 ? -16.284 28.601 6.469 1.00 49.06 178 ALA A C 1
ATOM 1289 O O . ALA A 1 178 ? -15.760 27.509 6.739 1.00 49.06 178 ALA A O 1
ATOM 1290 N N . PRO A 1 179 ? -17.433 29.022 7.030 1.00 55.12 179 PRO A N 1
ATOM 1291 C CA . PRO A 1 179 ? -18.282 28.146 7.825 1.00 55.12 179 PRO A CA 1
ATOM 1292 C C . PRO A 1 179 ? -18.768 26.977 6.960 1.00 55.12 179 PRO A C 1
ATOM 1294 O O . PRO A 1 179 ? -19.039 27.136 5.770 1.00 55.12 179 PRO A O 1
ATOM 1297 N N . ALA A 1 180 ? -18.819 25.784 7.545 1.00 61.81 180 ALA A N 1
ATOM 1298 C CA . ALA A 1 180 ? -19.504 24.641 6.956 1.00 61.81 180 ALA A CA 1
ATOM 1299 C C . ALA A 1 180 ? -20.834 24.444 7.674 1.00 61.81 180 ALA A C 1
ATOM 1301 O O . ALA A 1 180 ? -20.922 24.709 8.868 1.00 61.81 180 ALA A O 1
ATOM 1302 N N . GLU A 1 181 ? -21.844 23.954 6.972 1.00 59.78 181 GLU A N 1
ATOM 1303 C CA . GLU A 1 181 ? -23.112 23.589 7.596 1.00 59.78 181 GLU A CA 1
ATOM 1304 C C . GLU A 1 181 ? -22.980 22.213 8.268 1.00 59.78 181 GLU A C 1
ATOM 1306 O O . GLU A 1 181 ? -22.373 21.284 7.718 1.00 59.78 181 GLU A O 1
ATOM 1311 N N . ASP A 1 182 ? -23.491 22.077 9.490 1.00 62.53 182 ASP A N 1
ATOM 1312 C CA . ASP A 1 182 ? -23.678 20.771 10.117 1.00 62.53 182 ASP A CA 1
ATOM 1313 C C . ASP A 1 182 ? -24.908 20.036 9.560 1.00 62.53 182 ASP A C 1
ATOM 1315 O O . ASP A 1 182 ? -25.545 20.465 8.598 1.00 62.53 182 ASP A O 1
ATOM 1319 N N . ALA A 1 183 ? -25.228 18.873 10.134 1.00 57.69 183 ALA A N 1
ATOM 1320 C CA . ALA A 1 183 ? -26.374 18.075 9.702 1.00 57.69 183 ALA A CA 1
ATOM 1321 C C . ALA A 1 183 ? -27.727 18.801 9.856 1.00 57.69 183 ALA A C 1
ATOM 1323 O O . ALA A 1 183 ? -28.682 18.406 9.186 1.00 57.69 183 ALA A O 1
ATOM 1324 N N . ASP A 1 184 ? -27.782 19.845 10.687 1.00 61.44 184 ASP A N 1
ATOM 1325 C CA . ASP A 1 184 ? -28.968 20.643 10.995 1.00 61.44 184 ASP A CA 1
ATOM 1326 C C . ASP A 1 184 ? -28.942 22.023 10.297 1.00 61.44 184 ASP A C 1
ATOM 1328 O O . ASP A 1 184 ? -29.848 22.835 10.489 1.00 61.44 184 ASP A O 1
ATOM 1332 N N . GLY A 1 185 ? -27.933 22.288 9.455 1.00 63.44 185 GLY A N 1
ATOM 1333 C CA . GLY A 1 185 ? -27.783 23.537 8.705 1.00 63.44 185 GLY A CA 1
ATOM 1334 C C . GLY A 1 185 ? -27.153 24.688 9.496 1.00 63.44 185 GLY A C 1
ATOM 1335 O O . GLY A 1 185 ? -27.178 25.827 9.032 1.00 63.44 185 GLY A O 1
ATOM 1336 N N . ALA A 1 186 ? -26.604 24.435 10.688 1.00 64.88 186 ALA A N 1
ATOM 1337 C CA . ALA A 1 186 ? -25.932 25.459 11.480 1.00 64.88 186 ALA A CA 1
ATOM 1338 C C . ALA A 1 186 ? -24.486 25.668 11.010 1.00 64.88 186 ALA A C 1
ATOM 1340 O O . ALA A 1 186 ? -23.783 24.717 10.670 1.00 64.88 186 ALA A O 1
ATOM 1341 N N . GLU A 1 187 ? -24.019 26.919 11.024 1.00 64.94 187 GLU A N 1
ATOM 1342 C CA . GLU A 1 187 ? -22.632 27.248 10.692 1.00 64.94 187 GLU A CA 1
ATOM 1343 C C . GLU A 1 187 ? -21.661 26.724 11.761 1.00 64.94 187 GLU A C 1
ATOM 1345 O O . GLU A 1 187 ? -21.740 27.075 12.941 1.00 64.94 187 GLU A O 1
ATOM 1350 N N . VAL A 1 188 ? -20.695 25.910 11.335 1.00 65.94 188 VAL A N 1
ATOM 1351 C CA . VAL A 1 188 ? -19.662 25.319 12.185 1.00 65.94 188 VAL A CA 1
ATOM 1352 C C . VAL A 1 188 ? -18.274 25.535 11.585 1.00 65.94 188 VAL A C 1
ATOM 1354 O O . VAL A 1 188 ? -18.020 25.312 10.399 1.00 65.94 188 VAL A O 1
ATOM 1357 N N . HIS A 1 189 ? -17.327 25.919 12.441 1.00 68.31 189 HIS A N 1
ATOM 1358 C CA . HIS A 1 189 ? -15.915 26.016 12.083 1.00 68.31 189 HIS A CA 1
ATOM 1359 C C . HIS A 1 189 ? -15.245 24.640 12.133 1.00 68.31 189 HIS A C 1
ATOM 1361 O O . HIS A 1 189 ? -15.126 24.027 13.195 1.00 68.31 189 HIS A O 1
ATOM 1367 N N . ILE A 1 190 ? -14.793 24.149 10.977 1.00 69.38 190 ILE A N 1
ATOM 1368 C CA . ILE A 1 190 ? -14.058 22.885 10.880 1.00 69.38 190 ILE A CA 1
ATOM 1369 C C . ILE A 1 190 ? -12.597 23.115 11.268 1.00 69.38 190 ILE A C 1
ATOM 1371 O O . ILE A 1 190 ? -11.855 23.803 10.564 1.00 69.38 190 ILE A O 1
ATOM 1375 N N . ASN A 1 191 ? -12.181 22.468 12.356 1.00 74.12 191 ASN A N 1
ATOM 1376 C CA . ASN A 1 191 ? -10.825 22.569 12.900 1.00 74.12 191 ASN A CA 1
ATOM 1377 C C . ASN A 1 191 ? -9.933 21.409 12.444 1.00 74.12 191 ASN A C 1
ATOM 1379 O O . ASN A 1 191 ? -8.712 21.522 12.457 1.00 74.12 191 ASN A O 1
ATOM 1383 N N . VAL A 1 192 ? -10.533 20.282 12.052 1.00 80.31 192 VAL A N 1
ATOM 1384 C CA . VAL A 1 192 ? -9.815 19.087 11.607 1.00 80.31 192 VAL A CA 1
ATOM 1385 C C . VAL A 1 192 ? -10.458 18.569 10.330 1.00 80.31 192 VAL A C 1
ATOM 1387 O O . VAL A 1 192 ? -11.646 18.254 10.324 1.00 80.31 192 VAL A O 1
ATOM 1390 N N . ARG A 1 193 ? -9.673 18.443 9.258 1.00 83.00 193 ARG A N 1
ATOM 1391 C CA . ARG A 1 193 ? -10.146 17.923 7.970 1.00 83.00 193 ARG A CA 1
ATOM 1392 C C . ARG A 1 193 ? -9.499 16.596 7.613 1.00 83.00 193 ARG A C 1
ATOM 1394 O O . ARG A 1 193 ? -8.330 16.337 7.918 1.00 83.00 193 ARG A O 1
ATOM 1401 N N . GLY A 1 194 ? -10.289 15.769 6.940 1.00 84.19 194 GLY A N 1
ATOM 1402 C CA . GLY A 1 194 ? -9.805 14.583 6.262 1.00 84.19 194 GLY A CA 1
ATOM 1403 C C . GLY A 1 194 ? -8.971 14.928 5.039 1.00 84.19 194 GLY A C 1
ATOM 1404 O O . GLY A 1 194 ? -9.280 15.843 4.283 1.00 84.19 194 GLY A O 1
ATOM 1405 N N . LEU A 1 195 ? -7.920 14.150 4.834 1.00 84.50 195 LEU A N 1
ATOM 1406 C CA . LEU A 1 195 ? -7.093 14.165 3.653 1.00 84.50 195 LEU A CA 1
ATOM 1407 C C . LEU A 1 195 ? -7.926 13.706 2.462 1.00 84.50 195 LEU A C 1
ATOM 1409 O O . LEU A 1 195 ? -8.336 12.543 2.375 1.00 84.50 195 LEU A O 1
ATOM 1413 N N . ALA A 1 196 ? -8.110 14.635 1.537 1.00 84.00 196 ALA A N 1
ATOM 1414 C CA . ALA A 1 196 ? -8.768 14.407 0.270 1.00 84.00 196 ALA A CA 1
ATOM 1415 C C . ALA A 1 196 ? -7.774 14.525 -0.892 1.00 84.00 196 ALA A C 1
ATOM 1417 O O . ALA A 1 196 ? -6.738 15.196 -0.799 1.00 84.00 196 ALA A O 1
ATOM 1418 N N . GLY A 1 197 ? -8.079 13.839 -1.989 1.00 77.62 197 GLY A N 1
ATOM 1419 C CA . GLY A 1 197 ? -7.429 14.057 -3.270 1.00 77.62 197 GLY A CA 1
ATOM 1420 C C . GLY A 1 197 ? -7.875 15.368 -3.916 1.00 77.62 197 GLY A C 1
ATOM 1421 O O . GLY A 1 197 ? -8.762 16.062 -3.415 1.00 77.62 197 GLY A O 1
ATOM 1422 N N . ALA A 1 198 ? -7.274 15.705 -5.056 1.00 72.88 198 ALA A N 1
ATOM 1423 C CA . ALA A 1 198 ? -7.608 16.924 -5.804 1.00 72.88 198 ALA A CA 1
ATOM 1424 C C . ALA A 1 198 ? -9.089 17.005 -6.240 1.00 72.88 198 ALA A C 1
ATOM 1426 O O . ALA A 1 198 ? -9.626 18.094 -6.407 1.00 72.88 198 ALA A O 1
ATOM 1427 N N . ASP A 1 199 ? -9.752 15.862 -6.398 1.00 75.19 199 ASP A N 1
ATOM 1428 C CA . ASP A 1 199 ? -11.163 15.707 -6.769 1.00 75.19 199 ASP A CA 1
ATOM 1429 C C . ASP A 1 199 ? -12.108 15.565 -5.558 1.00 75.19 199 ASP A C 1
ATOM 1431 O O . ASP A 1 199 ? -13.289 15.241 -5.712 1.00 75.19 199 ASP A O 1
ATOM 1435 N N . GLY A 1 200 ? -11.596 15.780 -4.342 1.00 79.69 200 GLY A N 1
ATOM 1436 C CA . GLY A 1 200 ? -12.349 15.619 -3.101 1.00 79.69 200 GLY A CA 1
ATOM 1437 C C . GLY A 1 200 ? -12.531 14.163 -2.662 1.00 79.69 200 GLY A C 1
ATOM 1438 O O . GLY A 1 200 ? -13.243 13.915 -1.691 1.00 79.69 200 GLY A O 1
ATOM 1439 N N . THR A 1 201 ? -11.914 13.187 -3.342 1.00 87.38 201 THR A N 1
ATOM 1440 C CA . THR A 1 201 ? -12.012 11.776 -2.934 1.00 87.38 201 THR A CA 1
ATOM 1441 C C . THR A 1 201 ? -11.245 11.510 -1.637 1.00 87.38 201 THR A C 1
ATOM 1443 O O . THR A 1 201 ? -10.136 12.022 -1.462 1.00 87.38 201 THR A O 1
ATOM 1446 N N . PRO A 1 202 ? -11.784 10.702 -0.706 1.00 90.69 202 PRO A N 1
ATOM 1447 C CA . PRO A 1 202 ? -11.051 10.319 0.492 1.00 90.69 202 PRO A CA 1
ATOM 1448 C C . PRO A 1 202 ? -9.810 9.505 0.122 1.00 90.69 202 PRO A C 1
ATOM 1450 O O . PRO A 1 202 ? -9.855 8.586 -0.700 1.00 90.69 202 PRO A O 1
ATOM 1453 N N . VAL A 1 203 ? -8.692 9.802 0.778 1.00 89.19 203 VAL A N 1
ATOM 1454 C CA . VAL A 1 203 ? -7.430 9.100 0.535 1.00 89.19 203 VAL A CA 1
ATOM 1455 C C . VAL A 1 203 ? -7.241 7.981 1.549 1.00 89.19 203 VAL A C 1
ATOM 1457 O O . VAL A 1 203 ? -7.280 8.209 2.756 1.00 89.19 203 VAL A O 1
ATOM 1460 N N . LEU A 1 204 ? -6.893 6.787 1.063 1.00 90.38 204 LEU A N 1
ATOM 1461 C CA . LEU A 1 204 ? -6.304 5.721 1.870 1.00 90.38 204 LEU A CA 1
ATOM 1462 C C . LEU A 1 204 ? -4.861 5.478 1.423 1.00 90.38 204 LEU A C 1
ATOM 1464 O O . LEU A 1 204 ? -4.587 5.212 0.256 1.00 90.38 204 LEU A O 1
ATOM 1468 N N . TRP A 1 205 ? -3.913 5.539 2.358 1.00 88.44 205 TRP A N 1
ATOM 1469 C CA . TRP A 1 205 ? -2.515 5.259 2.042 1.00 88.44 205 TRP A CA 1
ATOM 1470 C C . TRP A 1 205 ? -2.240 3.748 1.986 1.00 88.44 205 TRP A C 1
ATOM 1472 O O . TRP A 1 205 ? -2.515 3.051 2.969 1.00 88.44 205 TRP A O 1
ATOM 1482 N N . PRO A 1 206 ? -1.547 3.239 0.948 1.00 89.12 206 PRO A N 1
ATOM 1483 C CA . PRO A 1 206 ? -1.155 1.829 0.882 1.00 89.12 206 PRO A CA 1
ATOM 1484 C C . PRO A 1 206 ? -0.293 1.371 2.069 1.00 89.12 206 PRO A C 1
ATOM 1486 O O . PRO A 1 206 ? -0.341 0.214 2.480 1.00 89.12 206 PRO A O 1
ATOM 1489 N N . SER A 1 207 ? 0.505 2.268 2.661 1.00 85.44 207 SER A N 1
ATOM 1490 C CA . SER A 1 207 ? 1.278 1.939 3.865 1.00 85.44 207 SER A CA 1
ATOM 1491 C C . SER A 1 207 ? 0.424 1.854 5.125 1.00 85.44 207 SER A C 1
ATOM 1493 O O . SER A 1 207 ? 0.761 1.069 6.005 1.00 85.44 207 SER A O 1
ATOM 1495 N N . SER A 1 208 ? -0.656 2.638 5.222 1.00 89.19 208 SER A N 1
ATOM 1496 C CA . SER A 1 208 ? -1.607 2.531 6.332 1.00 89.19 208 SER A CA 1
ATOM 1497 C C . SER A 1 208 ? -2.336 1.197 6.259 1.00 89.19 208 SER A C 1
ATOM 1499 O O . SER A 1 208 ? -2.408 0.495 7.263 1.00 89.19 208 SER A O 1
ATOM 1501 N N . LEU A 1 209 ? -2.756 0.796 5.054 1.00 93.94 209 LEU A N 1
ATOM 1502 C CA . LEU A 1 209 ? -3.344 -0.518 4.809 1.00 93.94 209 LEU A CA 1
ATOM 1503 C C . LEU A 1 209 ? -2.384 -1.653 5.189 1.00 93.94 209 LEU A C 1
ATOM 1505 O O . LEU A 1 209 ? -2.714 -2.471 6.041 1.00 93.94 209 LEU A O 1
ATOM 1509 N N . LEU A 1 210 ? -1.170 -1.684 4.625 1.00 93.19 210 LEU A N 1
ATOM 1510 C CA . LEU A 1 210 ? -0.193 -2.733 4.952 1.00 93.19 210 LEU A CA 1
ATOM 1511 C C . LEU A 1 210 ? 0.206 -2.725 6.434 1.00 93.19 210 LEU A C 1
ATOM 1513 O O . LEU A 1 210 ? 0.437 -3.780 7.021 1.00 93.19 210 LEU A O 1
ATOM 1517 N N . GLY A 1 211 ? 0.274 -1.546 7.053 1.00 91.62 211 GLY A N 1
ATOM 1518 C CA . GLY A 1 211 ? 0.540 -1.404 8.479 1.00 91.62 211 GLY A CA 1
ATOM 1519 C C . GLY A 1 211 ? -0.561 -2.012 9.346 1.00 91.62 211 GLY A C 1
ATOM 1520 O O . GLY A 1 211 ? -0.237 -2.689 10.324 1.00 91.62 211 GLY A O 1
ATOM 1521 N N . ALA A 1 212 ? -1.827 -1.798 8.983 1.00 93.38 212 ALA A N 1
ATOM 1522 C CA . ALA A 1 212 ? -2.986 -2.368 9.662 1.00 93.38 212 ALA A CA 1
ATOM 1523 C C . ALA A 1 212 ? -3.081 -3.884 9.447 1.00 93.38 212 ALA A C 1
ATOM 1525 O O . ALA A 1 212 ? -3.222 -4.620 10.421 1.00 93.38 212 ALA A O 1
ATOM 1526 N N . LEU A 1 213 ? -2.891 -4.356 8.208 1.00 96.25 213 LEU A N 1
ATOM 1527 C CA . LEU A 1 213 ? -2.842 -5.783 7.879 1.00 96.25 213 LEU A CA 1
ATOM 1528 C C . LEU A 1 213 ? -1.760 -6.507 8.684 1.00 96.25 213 LEU A C 1
ATOM 1530 O O . LEU A 1 213 ? -2.044 -7.529 9.298 1.00 96.25 213 LEU A O 1
ATOM 1534 N N . ARG A 1 214 ? -0.547 -5.943 8.769 1.00 95.31 214 ARG A N 1
ATOM 1535 C CA . ARG A 1 214 ? 0.522 -6.518 9.597 1.00 95.31 214 ARG A CA 1
ATOM 1536 C C . ARG A 1 214 ? 0.152 -6.552 11.073 1.00 95.31 214 ARG A C 1
ATOM 1538 O O . ARG A 1 214 ? 0.386 -7.560 11.723 1.00 95.31 214 ARG A O 1
ATOM 1545 N N . SER A 1 215 ? -0.382 -5.456 11.620 1.00 92.75 215 SER A N 1
ATOM 1546 C CA . SER A 1 215 ? -0.793 -5.422 13.031 1.00 92.75 215 SER A CA 1
ATOM 1547 C C . SER A 1 215 ? -1.847 -6.492 13.326 1.00 92.75 215 SER A C 1
ATOM 1549 O O . SER A 1 215 ? -1.759 -7.167 14.347 1.00 92.75 215 SER A O 1
ATOM 1551 N N . ARG A 1 216 ? -2.813 -6.676 12.417 1.00 95.31 216 ARG A N 1
ATOM 1552 C CA . ARG A 1 216 ? -3.849 -7.701 12.549 1.00 95.31 216 ARG A CA 1
ATOM 1553 C C . ARG A 1 216 ? -3.269 -9.110 12.450 1.00 95.31 216 ARG A C 1
ATOM 1555 O O . ARG A 1 216 ? -3.587 -9.947 13.284 1.00 95.31 216 ARG A O 1
ATOM 1562 N N . ALA A 1 217 ? -2.370 -9.338 11.498 1.00 96.12 217 ALA A N 1
ATOM 1563 C CA . ALA A 1 217 ? -1.660 -10.601 11.341 1.00 96.12 217 ALA A CA 1
ATOM 1564 C C . ALA A 1 217 ? -0.832 -10.952 12.588 1.00 96.12 217 ALA A C 1
ATOM 1566 O O . ALA A 1 217 ? -0.929 -12.062 13.097 1.00 96.12 217 ALA A O 1
ATOM 1567 N N . ALA A 1 218 ? -0.076 -9.994 13.130 1.00 93.81 218 ALA A N 1
ATOM 1568 C CA . ALA A 1 218 ? 0.688 -10.174 14.363 1.00 93.81 218 ALA A CA 1
ATOM 1569 C C . ALA A 1 218 ? -0.214 -10.550 15.548 1.00 93.81 218 ALA A C 1
ATOM 1571 O O . ALA A 1 218 ? 0.107 -11.465 16.298 1.00 93.81 218 ALA A O 1
ATOM 1572 N N . TRP A 1 219 ? -1.364 -9.884 15.686 1.00 93.44 219 TRP A N 1
ATOM 1573 C CA . TRP A 1 219 ? -2.344 -10.202 16.725 1.00 93.44 219 TRP A CA 1
ATOM 1574 C C . TRP A 1 219 ? -2.935 -11.611 16.569 1.00 93.44 219 TRP A C 1
ATOM 1576 O O . TRP A 1 219 ? -3.031 -12.337 17.556 1.00 93.44 219 TRP A O 1
ATOM 1586 N N . LEU A 1 220 ? -3.283 -12.024 15.345 1.00 94.50 220 LEU A N 1
ATOM 1587 C CA . LEU A 1 220 ? -3.775 -13.381 15.072 1.00 94.50 220 LEU A CA 1
ATOM 1588 C C . LEU A 1 220 ? -2.729 -14.441 15.412 1.00 94.50 220 LEU A C 1
ATOM 1590 O O . LEU A 1 220 ? -3.038 -15.412 16.099 1.00 94.50 220 LEU A O 1
ATOM 1594 N N . LEU A 1 221 ? -1.484 -14.223 14.985 1.00 92.38 221 LEU A N 1
ATOM 1595 C CA . LEU A 1 221 ? -0.382 -15.128 15.284 1.00 92.38 221 LEU A CA 1
ATOM 1596 C C . LEU A 1 221 ? -0.140 -15.246 16.794 1.00 92.38 221 LEU A C 1
ATOM 1598 O O . LEU A 1 221 ? 0.089 -16.343 17.299 1.00 92.38 221 LEU A O 1
ATOM 1602 N N . GLU A 1 222 ? -0.230 -14.134 17.525 1.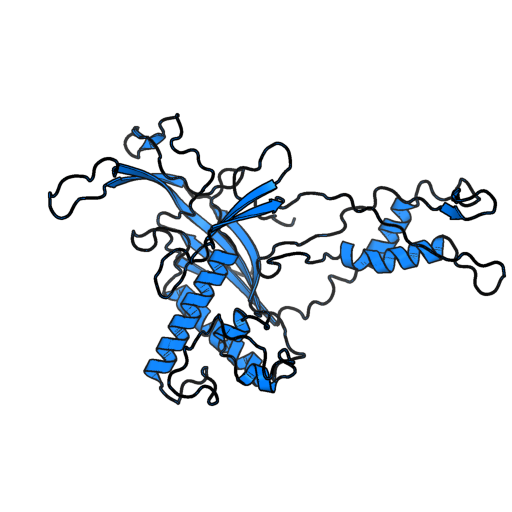00 90.50 222 GLU A N 1
ATOM 1603 C CA . GLU A 1 222 ? -0.088 -14.134 18.980 1.00 90.50 222 GLU A CA 1
ATOM 1604 C C . GLU A 1 222 ? -1.219 -14.908 19.664 1.00 90.50 222 GLU A C 1
ATOM 1606 O O . GLU A 1 222 ? -0.971 -15.685 20.584 1.00 90.50 222 GLU A O 1
ATOM 1611 N N . ILE A 1 223 ? -2.458 -14.762 19.189 1.00 90.62 223 ILE A N 1
ATOM 1612 C CA . ILE A 1 223 ? -3.592 -15.547 19.688 1.00 90.62 223 ILE A CA 1
ATOM 1613 C C . ILE A 1 223 ? -3.381 -17.038 19.449 1.00 90.62 223 ILE A C 1
ATOM 1615 O O . ILE A 1 223 ? -3.604 -17.836 20.361 1.00 90.62 223 ILE A O 1
ATOM 1619 N N . ASP A 1 224 ? -2.958 -17.426 18.249 1.00 89.38 224 ASP A N 1
ATOM 1620 C CA . ASP A 1 224 ? -2.706 -18.829 17.932 1.00 89.38 224 ASP A CA 1
ATOM 1621 C C . ASP A 1 224 ? -1.560 -19.397 18.771 1.00 89.38 224 ASP A C 1
ATOM 1623 O O . ASP A 1 224 ? -1.681 -20.508 19.294 1.00 89.38 224 ASP A O 1
ATOM 1627 N N . ARG A 1 225 ? -0.499 -18.613 18.999 1.00 87.88 225 ARG A N 1
ATOM 1628 C CA . ARG A 1 225 ? 0.592 -18.965 19.917 1.00 87.88 225 ARG A CA 1
ATOM 1629 C C . ARG A 1 225 ? 0.087 -19.174 21.344 1.00 87.88 225 ARG A C 1
ATOM 1631 O O . ARG A 1 225 ? 0.424 -20.176 21.963 1.00 87.88 225 ARG A O 1
ATOM 1638 N N . LEU A 1 226 ? -0.733 -18.265 21.872 1.00 88.00 226 LEU A N 1
ATOM 1639 C CA . LEU A 1 226 ? -1.277 -18.375 23.231 1.00 88.00 226 LEU A CA 1
ATOM 1640 C C . LEU A 1 226 ? -2.236 -19.562 23.385 1.00 88.00 226 LEU A C 1
ATOM 1642 O O . LEU A 1 226 ? -2.264 -20.191 24.439 1.00 88.00 226 LEU A O 1
ATOM 1646 N N . ARG A 1 227 ? -3.007 -19.891 22.343 1.00 89.06 227 ARG A N 1
ATOM 1647 C CA . ARG A 1 227 ? -3.952 -21.019 22.357 1.00 89.06 227 ARG A CA 1
ATOM 1648 C C . ARG A 1 227 ? -3.272 -22.376 22.219 1.00 89.06 227 ARG A C 1
ATOM 1650 O O . ARG A 1 227 ? -3.733 -23.339 22.821 1.00 89.06 227 ARG A O 1
ATOM 1657 N N . ARG A 1 228 ? -2.232 -22.469 21.387 1.00 85.62 228 ARG A N 1
ATOM 1658 C CA . ARG A 1 228 ? -1.596 -23.744 21.007 1.00 85.62 228 ARG A CA 1
ATOM 1659 C C . ARG A 1 228 ? -0.255 -23.989 21.700 1.00 85.62 228 ARG A C 1
ATOM 1661 O O . ARG A 1 228 ? 0.258 -25.102 21.637 1.00 85.62 228 ARG A O 1
ATOM 1668 N N . GLY A 1 229 ? 0.316 -22.977 22.353 1.00 80.62 229 GLY A N 1
ATOM 1669 C CA . GLY A 1 229 ? 1.632 -23.057 22.982 1.00 80.62 229 GLY A CA 1
ATOM 1670 C C . GLY A 1 229 ? 2.721 -23.432 21.975 1.00 80.62 229 GLY A C 1
ATOM 1671 O O . GLY A 1 229 ? 2.777 -22.879 20.876 1.00 80.62 229 GLY A O 1
ATOM 1672 N N . ASP A 1 230 ? 3.546 -24.411 22.348 1.00 72.44 230 ASP A N 1
ATOM 1673 C CA . ASP A 1 230 ? 4.659 -24.925 21.536 1.00 72.44 230 ASP A CA 1
ATOM 1674 C C . ASP A 1 230 ? 4.176 -25.695 20.274 1.00 72.44 230 ASP A C 1
ATOM 1676 O O . ASP A 1 230 ? 4.984 -26.078 19.441 1.00 72.44 230 ASP A O 1
ATOM 1680 N N . GLY A 1 231 ? 2.861 -25.899 20.090 1.00 73.88 231 GLY A N 1
ATOM 1681 C CA . GLY A 1 231 ? 2.258 -26.531 18.905 1.00 73.88 231 GLY A CA 1
ATOM 1682 C C . GLY A 1 231 ? 1.719 -25.555 17.847 1.00 73.88 231 GLY A C 1
ATOM 1683 O O . GLY A 1 231 ? 0.894 -25.942 17.015 1.00 73.88 231 GLY A O 1
ATOM 1684 N N . CYS A 1 232 ? 2.088 -24.271 17.900 1.00 80.50 232 CYS A N 1
ATOM 1685 C CA . CYS A 1 232 ? 1.676 -23.294 16.891 1.00 80.50 232 CYS A CA 1
ATOM 1686 C C . CYS A 1 232 ? 2.484 -23.488 15.592 1.00 80.50 232 CYS A C 1
ATOM 1688 O O . CYS A 1 232 ? 3.677 -23.197 15.588 1.00 80.50 232 CYS A O 1
ATOM 1690 N N . PRO A 1 233 ? 1.859 -23.891 14.466 1.00 80.25 233 PRO A N 1
ATOM 1691 C CA . PRO A 1 233 ? 2.592 -24.225 13.238 1.00 80.25 233 PRO A CA 1
ATOM 1692 C C . PRO A 1 233 ? 3.270 -23.010 12.587 1.00 80.25 233 PRO A C 1
ATOM 1694 O O . PRO A 1 233 ? 4.122 -23.155 11.717 1.00 80.25 233 PRO A O 1
ATOM 1697 N N . PHE A 1 234 ? 2.875 -21.801 12.989 1.00 81.75 234 PHE A N 1
ATOM 1698 C CA . PHE A 1 234 ? 3.330 -20.542 12.412 1.00 81.75 234 PHE A CA 1
ATOM 1699 C C . PHE A 1 234 ? 4.507 -19.911 13.169 1.00 81.75 234 PHE A C 1
ATOM 1701 O O . PHE A 1 234 ? 5.050 -18.905 12.711 1.00 81.75 234 PHE A O 1
ATOM 1708 N N . VAL A 1 235 ? 4.889 -20.446 14.332 1.00 79.50 235 VAL A N 1
ATOM 1709 C CA . VAL A 1 235 ? 6.023 -19.940 15.113 1.00 79.50 235 VAL A CA 1
ATOM 1710 C C . VAL A 1 235 ? 7.171 -20.938 14.979 1.00 79.50 235 VAL A C 1
ATOM 1712 O O . VAL A 1 235 ? 7.012 -22.073 15.411 1.00 79.50 235 VAL A O 1
ATOM 1715 N N . PRO A 1 236 ? 8.317 -20.551 14.394 1.00 74.00 236 PRO A N 1
ATOM 1716 C CA . PRO A 1 236 ? 9.444 -21.464 14.249 1.00 74.00 236 PRO A CA 1
ATOM 1717 C C . PRO A 1 236 ? 9.986 -21.943 15.598 1.00 74.00 236 PRO A C 1
ATOM 1719 O O . PRO A 1 236 ? 10.231 -21.120 16.480 1.00 74.00 236 PRO A O 1
ATOM 1722 N N . ASP A 1 237 ? 10.305 -23.235 15.714 1.00 68.50 237 ASP A N 1
ATOM 1723 C CA . ASP A 1 237 ? 10.881 -23.845 16.929 1.00 68.50 237 ASP A CA 1
ATOM 1724 C C . ASP A 1 237 ? 12.168 -23.149 17.404 1.00 68.50 237 ASP A C 1
ATOM 1726 O O . ASP A 1 237 ? 12.495 -23.116 18.592 1.00 68.50 237 ASP A O 1
ATOM 1730 N N . ARG A 1 238 ? 12.915 -22.555 16.463 1.00 65.94 238 ARG A N 1
ATOM 1731 C CA . ARG A 1 238 ? 14.150 -21.810 16.748 1.00 65.94 238 ARG A CA 1
ATOM 1732 C C . ARG A 1 238 ? 13.904 -20.491 17.493 1.00 65.94 238 ARG A C 1
ATOM 1734 O O . ARG A 1 238 ? 14.839 -19.986 18.118 1.00 65.94 238 ARG A O 1
ATOM 1741 N N . ARG A 1 239 ? 12.678 -19.947 17.499 1.00 68.69 239 ARG A N 1
ATOM 1742 C CA . ARG A 1 239 ? 12.291 -18.848 18.400 1.00 68.69 239 ARG A CA 1
ATOM 1743 C C . ARG A 1 239 ? 11.928 -19.414 19.768 1.00 68.69 239 ARG A C 1
ATOM 1745 O O . ARG A 1 239 ? 10.791 -19.796 20.023 1.00 68.69 239 ARG A O 1
ATOM 1752 N N . LYS A 1 240 ? 12.906 -19.432 20.677 1.00 53.56 240 LYS A N 1
ATOM 1753 C CA . LYS A 1 240 ? 12.692 -19.792 22.090 1.00 53.56 240 LYS A CA 1
ATOM 1754 C C . LYS A 1 240 ? 11.587 -18.937 22.743 1.00 53.56 240 LYS A C 1
ATOM 1756 O O . LYS A 1 240 ? 11.327 -17.802 22.340 1.00 53.56 240 LYS A O 1
ATOM 1761 N N . LYS A 1 241 ? 10.992 -19.474 23.819 1.00 54.53 241 LYS A N 1
ATOM 1762 C CA . LYS A 1 241 ? 10.010 -18.795 24.689 1.00 54.53 241 LYS A CA 1
ATOM 1763 C C . LYS A 1 241 ? 10.476 -17.384 25.082 1.00 54.53 241 LYS A C 1
ATOM 1765 O O . LYS A 1 241 ? 11.564 -17.226 25.623 1.00 54.53 241 LYS A O 1
ATOM 1770 N N . GLY A 1 242 ? 9.619 -16.387 24.846 1.00 59.47 242 GLY A N 1
ATOM 1771 C CA . GLY A 1 242 ? 9.819 -14.989 25.262 1.00 59.47 242 GLY A CA 1
ATOM 1772 C C . GLY A 1 242 ? 10.019 -13.979 24.126 1.00 59.47 242 GLY A C 1
ATOM 1773 O O . GLY A 1 242 ? 9.974 -12.780 24.381 1.00 59.47 242 GLY A O 1
ATOM 1774 N N . ILE A 1 243 ? 10.196 -14.431 22.880 1.00 64.88 243 ILE A N 1
ATOM 1775 C CA . ILE A 1 243 ? 10.368 -13.551 21.711 1.00 64.88 243 ILE A CA 1
ATOM 1776 C C . ILE A 1 243 ? 8.994 -13.166 21.127 1.00 64.88 243 ILE A C 1
ATOM 1778 O O . ILE A 1 243 ? 8.098 -14.007 21.035 1.00 64.88 243 ILE A O 1
ATOM 1782 N N . ARG A 1 244 ? 8.821 -11.890 20.737 1.00 73.44 244 ARG A N 1
ATOM 1783 C CA . ARG A 1 244 ? 7.593 -11.364 20.101 1.00 73.44 244 ARG A CA 1
ATOM 1784 C C . ARG A 1 244 ? 7.292 -12.141 18.806 1.00 73.44 244 ARG A C 1
ATOM 1786 O O . ARG A 1 244 ? 8.216 -12.533 18.108 1.00 73.44 244 ARG A O 1
ATOM 1793 N N . VAL A 1 245 ? 6.024 -12.345 18.442 1.00 81.25 245 VAL A N 1
ATOM 1794 C CA . VAL A 1 245 ? 5.645 -13.011 17.167 1.00 81.25 245 VAL A CA 1
ATOM 1795 C C . VAL A 1 245 ? 5.838 -12.141 15.915 1.00 81.25 245 VAL A C 1
ATOM 1797 O O . VAL A 1 245 ? 5.890 -12.653 14.797 1.00 81.25 245 VAL A O 1
ATOM 1800 N N . ASP A 1 246 ? 5.949 -10.827 16.107 1.00 85.81 246 ASP A N 1
ATOM 1801 C CA . ASP A 1 246 ? 6.309 -9.830 15.098 1.00 85.81 246 ASP A CA 1
ATOM 1802 C C . ASP A 1 246 ? 7.400 -8.944 15.699 1.00 85.81 246 ASP A C 1
ATOM 1804 O O . ASP A 1 246 ? 7.107 -8.082 16.535 1.00 85.81 246 ASP A O 1
ATOM 1808 N N . ASP A 1 247 ? 8.650 -9.160 15.297 1.00 80.81 247 ASP A N 1
ATOM 1809 C CA . ASP A 1 247 ? 9.748 -8.258 15.613 1.00 80.81 247 ASP A CA 1
ATOM 1810 C C . ASP A 1 247 ? 10.103 -7.428 14.376 1.00 80.81 247 ASP A C 1
ATOM 1812 O O . ASP A 1 247 ? 10.722 -7.875 13.415 1.00 80.81 247 ASP A O 1
ATOM 1816 N N . ARG A 1 248 ? 9.669 -6.169 14.402 1.00 73.00 248 ARG A N 1
ATOM 1817 C CA . ARG A 1 248 ? 9.884 -5.207 13.312 1.00 73.00 248 ARG A CA 1
ATOM 1818 C C . ARG A 1 248 ? 11.292 -4.645 13.281 1.00 73.00 248 ARG A C 1
ATOM 1820 O O . ARG A 1 248 ? 11.644 -4.019 12.283 1.00 73.00 248 ARG A O 1
ATOM 1827 N N . PHE A 1 249 ? 12.025 -4.800 14.374 1.00 70.31 249 PHE A N 1
ATOM 1828 C CA . PHE A 1 249 ? 13.401 -4.357 14.519 1.00 70.31 249 PHE A CA 1
ATOM 1829 C C . PHE A 1 249 ? 14.374 -5.516 14.389 1.00 70.31 249 PHE A C 1
ATOM 1831 O O . PHE A 1 249 ? 15.572 -5.273 14.438 1.00 70.31 249 PHE A O 1
ATOM 1838 N N . LEU A 1 250 ? 13.873 -6.739 14.181 1.00 71.56 250 LEU A N 1
ATOM 1839 C CA . LEU A 1 250 ? 14.707 -7.865 13.817 1.00 71.56 250 LEU A CA 1
ATOM 1840 C C . LEU A 1 250 ? 15.465 -7.509 12.545 1.00 71.56 250 LEU A C 1
ATOM 1842 O O . LEU A 1 250 ? 14.918 -7.508 11.442 1.00 71.56 250 LEU A O 1
ATOM 1846 N N . GLU A 1 251 ? 16.734 -7.184 12.715 1.00 66.12 251 GLU A N 1
ATOM 1847 C CA . GLU A 1 251 ? 17.632 -7.012 11.601 1.00 66.12 251 GLU A CA 1
ATOM 1848 C C . GLU A 1 251 ? 17.964 -8.403 11.084 1.00 66.12 251 GLU A C 1
ATOM 1850 O O . GLU A 1 251 ? 18.539 -9.235 11.783 1.00 66.12 251 GLU A O 1
ATOM 1855 N N . CYS A 1 252 ? 17.585 -8.669 9.840 1.00 65.06 252 CYS A N 1
ATOM 1856 C CA . CYS A 1 252 ? 18.022 -9.845 9.106 1.00 65.06 252 CYS A CA 1
ATOM 1857 C C . CYS A 1 252 ? 19.489 -9.692 8.683 1.00 65.06 252 CYS A C 1
ATOM 1859 O O . CYS A 1 252 ? 19.814 -9.692 7.494 1.00 65.06 252 CYS A O 1
ATOM 1861 N N . VAL A 1 253 ? 20.350 -9.524 9.684 1.00 56.62 253 VAL A N 1
ATOM 1862 C CA . VAL A 1 253 ? 21.805 -9.489 9.610 1.00 56.62 253 VAL A CA 1
ATOM 1863 C C . VAL A 1 253 ? 22.286 -10.607 10.526 1.00 56.62 253 VAL A C 1
ATOM 1865 O O . VAL A 1 253 ? 22.544 -10.408 11.710 1.00 56.62 253 VAL A O 1
ATOM 1868 N N . PHE A 1 254 ? 22.314 -11.828 10.003 1.00 54.62 254 PHE A N 1
ATOM 1869 C CA . PHE A 1 254 ? 22.829 -12.962 10.757 1.00 54.62 254 PHE A CA 1
ATOM 1870 C C . PHE A 1 254 ? 24.353 -12.968 10.570 1.00 54.62 254 PHE A C 1
ATOM 1872 O O . PHE A 1 254 ? 24.838 -13.374 9.518 1.00 54.62 254 PHE A O 1
ATOM 1879 N N . ASP A 1 255 ? 25.086 -12.493 11.585 1.00 51.69 255 ASP A N 1
ATOM 1880 C CA . ASP A 1 255 ? 26.558 -12.558 11.730 1.00 51.69 255 ASP A CA 1
ATOM 1881 C C . ASP A 1 255 ? 27.384 -11.425 11.067 1.00 51.69 255 ASP A C 1
ATOM 1883 O O . ASP A 1 255 ? 28.249 -11.687 10.229 1.00 51.69 255 ASP A O 1
ATOM 1887 N N . ASP A 1 256 ? 27.096 -10.156 11.419 1.00 47.25 256 ASP A N 1
ATOM 1888 C CA . ASP A 1 256 ? 27.830 -8.890 11.133 1.00 47.25 256 ASP A CA 1
ATOM 1889 C C . ASP A 1 256 ? 28.263 -8.601 9.674 1.00 47.25 256 ASP A C 1
ATOM 1891 O O . ASP A 1 256 ? 28.852 -7.560 9.372 1.00 47.25 256 ASP A O 1
ATOM 1895 N N . ARG A 1 257 ? 27.988 -9.510 8.735 1.00 47.69 257 ARG A N 1
ATOM 1896 C CA . ARG A 1 257 ? 28.473 -9.484 7.345 1.00 47.69 257 ARG A CA 1
ATOM 1897 C C . ARG A 1 257 ? 27.492 -10.077 6.334 1.00 47.69 257 ARG A C 1
ATOM 1899 O O . ARG A 1 257 ? 27.789 -10.059 5.140 1.00 47.69 257 ARG A O 1
ATOM 1906 N N . ARG A 1 258 ? 26.359 -10.641 6.766 1.00 48.88 258 ARG A N 1
ATOM 1907 C CA . ARG A 1 258 ? 25.464 -11.418 5.894 1.00 48.88 258 ARG A CA 1
ATOM 1908 C C . ARG A 1 258 ? 24.003 -10.987 6.056 1.00 48.88 258 ARG A C 1
ATOM 1910 O O . ARG A 1 258 ? 23.415 -11.120 7.123 1.00 48.88 258 ARG A O 1
ATOM 1917 N N . SER A 1 259 ? 23.430 -10.461 4.971 1.00 55.34 259 SER A N 1
ATOM 1918 C CA . SER A 1 259 ? 21.976 -10.456 4.748 1.00 55.34 259 SER A CA 1
ATOM 1919 C C . SER A 1 259 ? 21.490 -11.903 4.590 1.00 55.34 259 SER A C 1
ATOM 1921 O O . SER A 1 259 ? 22.328 -12.771 4.372 1.00 55.34 259 SER A O 1
ATOM 1923 N N . ILE A 1 260 ? 20.183 -12.185 4.710 1.00 57.09 260 ILE A N 1
ATOM 1924 C CA . ILE A 1 260 ? 19.621 -13.537 4.483 1.00 57.09 260 ILE A CA 1
ATOM 1925 C C . ILE A 1 260 ? 20.255 -14.164 3.235 1.00 57.09 260 ILE A C 1
ATOM 1927 O O . ILE A 1 260 ? 20.031 -13.682 2.123 1.00 57.09 260 ILE A O 1
ATOM 1931 N N . LEU A 1 261 ? 21.072 -15.203 3.434 1.00 53.81 261 LEU A N 1
ATOM 1932 C CA . LEU A 1 261 ? 21.860 -15.809 2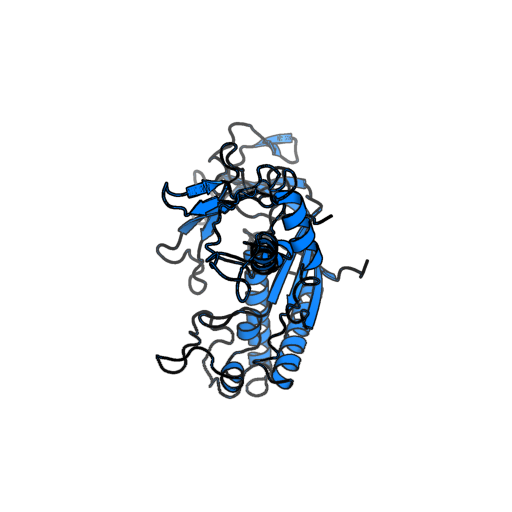.360 1.00 53.81 261 LEU A CA 1
ATOM 1933 C C . LEU A 1 261 ? 21.177 -17.040 1.777 1.00 53.81 261 LEU A C 1
ATOM 1935 O O . LEU A 1 261 ? 21.510 -17.439 0.661 1.00 53.81 261 LEU A O 1
ATOM 1939 N N . GLY A 1 262 ? 20.245 -17.655 2.510 1.00 61.09 262 GLY A N 1
ATOM 1940 C CA . GLY A 1 262 ? 19.571 -18.850 2.026 1.00 61.09 262 GLY A CA 1
ATOM 1941 C C . GLY A 1 262 ? 18.264 -19.215 2.734 1.00 61.09 262 GLY A C 1
ATOM 1942 O O . GLY A 1 262 ? 17.856 -18.568 3.700 1.00 61.09 262 GLY A O 1
ATOM 1943 N N . PRO A 1 263 ? 17.605 -20.291 2.266 1.00 62.28 263 PRO A N 1
ATOM 1944 C CA . PRO A 1 263 ? 16.282 -20.705 2.738 1.00 62.28 263 PRO A CA 1
ATOM 1945 C C . PRO A 1 263 ? 16.208 -21.003 4.241 1.00 62.28 263 PRO A C 1
ATOM 1947 O O . PRO A 1 263 ? 15.197 -20.710 4.873 1.00 62.28 263 PRO A O 1
ATOM 1950 N N . GLY A 1 264 ? 17.287 -21.531 4.830 1.00 67.56 264 GLY A N 1
ATOM 1951 C CA . GLY A 1 264 ? 17.350 -21.847 6.262 1.00 67.56 264 GLY A CA 1
ATOM 1952 C C . GLY A 1 264 ? 17.298 -20.620 7.182 1.00 67.56 264 GLY A C 1
ATOM 1953 O O . GLY A 1 264 ? 16.881 -20.745 8.332 1.00 67.56 264 GLY A O 1
ATOM 1954 N N . ASP A 1 265 ? 17.657 -19.434 6.679 1.00 72.62 265 ASP A N 1
ATOM 1955 C CA . ASP A 1 265 ? 17.529 -18.175 7.426 1.00 72.62 265 ASP A CA 1
ATOM 1956 C C . ASP A 1 265 ? 16.070 -17.680 7.421 1.00 72.62 265 ASP A C 1
ATOM 1958 O O . ASP A 1 265 ? 15.613 -17.041 8.369 1.00 72.62 265 ASP A O 1
ATOM 1962 N N . LEU A 1 266 ? 15.295 -18.018 6.380 1.00 78.88 266 LEU A N 1
ATOM 1963 C CA . LEU A 1 266 ? 13.870 -17.671 6.278 1.00 78.88 266 LEU A CA 1
ATOM 1964 C C . LEU A 1 266 ? 12.981 -18.504 7.196 1.00 78.88 266 LEU A C 1
ATOM 1966 O O . LEU A 1 266 ? 11.902 -18.045 7.582 1.00 78.88 266 LEU A O 1
ATOM 1970 N N . GLU A 1 267 ? 13.434 -19.700 7.564 1.00 79.44 267 GLU A N 1
ATOM 1971 C CA . GLU A 1 267 ? 12.778 -20.537 8.569 1.00 79.44 267 GLU A CA 1
ATOM 1972 C C . GLU A 1 267 ? 12.809 -19.894 9.961 1.00 79.44 267 GLU A C 1
ATOM 1974 O O . GLU A 1 267 ? 11.981 -20.233 10.795 1.00 79.44 267 GLU A O 1
ATOM 1979 N N . TYR A 1 268 ? 13.710 -18.938 10.223 1.00 80.31 268 TYR A N 1
ATOM 1980 C CA . TYR A 1 268 ? 13.737 -18.198 11.489 1.00 80.31 268 TYR A CA 1
ATOM 1981 C C . TYR A 1 268 ? 12.656 -17.108 11.582 1.00 80.31 268 TYR A C 1
ATOM 1983 O O . TYR A 1 268 ? 12.239 -16.714 12.678 1.00 80.31 268 TYR A O 1
ATOM 1991 N N . LEU A 1 269 ? 12.207 -16.601 10.435 1.00 85.12 269 LEU A N 1
ATOM 1992 C CA . LEU A 1 269 ? 11.178 -15.571 10.371 1.00 85.12 269 LEU A CA 1
ATOM 1993 C C . LEU A 1 269 ? 9.798 -16.172 10.626 1.00 85.12 269 LEU A C 1
ATOM 1995 O O . LEU A 1 269 ? 9.511 -17.308 10.253 1.00 85.12 269 LEU A O 1
ATOM 1999 N N . THR A 1 270 ? 8.901 -15.401 11.229 1.00 89.12 270 THR A N 1
ATOM 2000 C CA . THR A 1 270 ? 7.484 -15.785 11.263 1.00 89.12 270 THR A CA 1
ATOM 2001 C C . THR A 1 270 ? 6.821 -15.477 9.915 1.00 89.12 270 THR A C 1
ATOM 2003 O O . THR A 1 270 ? 7.329 -14.647 9.150 1.00 89.12 270 THR A O 1
ATOM 2006 N N . PRO A 1 271 ? 5.655 -16.073 9.599 1.00 91.75 271 PRO A N 1
ATOM 2007 C CA . PRO A 1 271 ? 4.880 -15.682 8.424 1.00 91.75 271 PRO A CA 1
ATOM 2008 C C . PRO A 1 271 ? 4.597 -14.176 8.375 1.00 91.75 271 PRO A C 1
ATOM 2010 O O . PRO A 1 271 ? 4.650 -13.575 7.308 1.00 91.75 271 PRO A O 1
ATOM 2013 N N . VAL A 1 272 ? 4.372 -13.521 9.522 1.00 93.25 272 VAL A N 1
ATOM 2014 C CA . VAL A 1 272 ? 4.159 -12.063 9.588 1.00 93.25 272 VAL A CA 1
ATOM 2015 C C . VAL A 1 272 ? 5.381 -11.307 9.062 1.00 93.25 272 VAL A C 1
ATOM 2017 O O . VAL A 1 272 ? 5.258 -10.377 8.265 1.00 93.25 272 VAL A O 1
ATOM 2020 N N . GLU A 1 273 ? 6.576 -11.706 9.471 1.00 90.25 273 GLU A N 1
ATOM 2021 C CA . GLU A 1 273 ? 7.820 -11.045 9.078 1.00 90.25 273 GLU A CA 1
ATOM 2022 C C . GLU A 1 273 ? 8.194 -11.351 7.632 1.00 90.25 273 GLU A C 1
ATOM 2024 O O . GLU A 1 273 ? 8.611 -10.444 6.908 1.00 90.25 273 GLU A O 1
ATOM 2029 N N . ARG A 1 274 ? 7.968 -12.584 7.164 1.00 90.06 274 ARG A N 1
ATOM 2030 C CA . ARG A 1 274 ? 8.164 -12.928 5.752 1.00 90.06 274 ARG A CA 1
ATOM 2031 C C . ARG A 1 274 ? 7.204 -12.162 4.850 1.00 90.06 274 ARG A C 1
ATOM 2033 O O . ARG A 1 274 ? 7.638 -11.531 3.887 1.00 90.06 274 ARG A O 1
ATOM 2040 N N . LEU A 1 275 ? 5.914 -12.154 5.184 1.00 92.00 275 LEU A N 1
ATOM 2041 C CA . LEU A 1 275 ? 4.868 -11.507 4.391 1.00 92.00 275 LEU A CA 1
ATOM 2042 C C . LEU A 1 275 ? 4.992 -9.979 4.402 1.00 92.00 275 LEU A C 1
ATOM 2044 O O . LEU A 1 275 ? 4.852 -9.350 3.356 1.00 92.00 275 LEU A O 1
ATOM 2048 N N . PHE A 1 276 ? 5.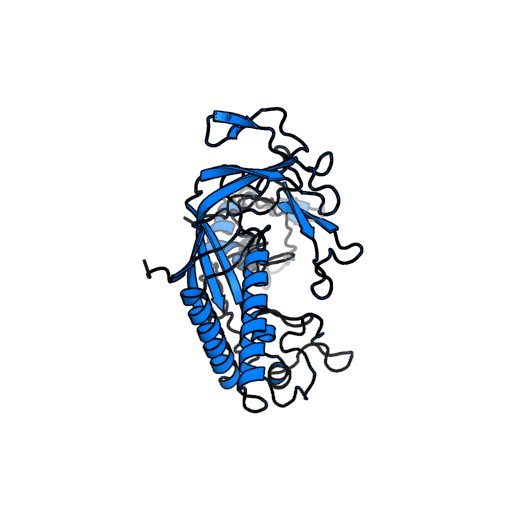286 -9.356 5.545 1.00 91.75 276 PHE A N 1
ATOM 2049 C CA . PHE A 1 276 ? 5.282 -7.891 5.675 1.00 91.75 276 PHE A CA 1
ATOM 2050 C C . PHE A 1 276 ? 6.680 -7.248 5.748 1.00 91.75 276 PHE A C 1
ATOM 2052 O O . PHE A 1 276 ? 6.788 -6.014 5.713 1.00 91.75 276 PHE A O 1
ATOM 2059 N N . GLY A 1 277 ? 7.741 -8.052 5.796 1.00 88.56 277 GLY A N 1
ATOM 2060 C CA . GLY A 1 277 ? 9.147 -7.639 5.759 1.00 88.56 277 GLY A CA 1
ATOM 2061 C C . GLY A 1 277 ? 9.745 -7.336 7.130 1.00 88.56 277 GLY A C 1
ATOM 2062 O O . GLY A 1 277 ? 9.033 -7.060 8.084 1.00 88.56 277 GLY A O 1
ATOM 2063 N N . VAL A 1 278 ? 11.061 -7.281 7.225 1.00 84.69 278 VAL A N 1
ATOM 2064 C CA . VAL A 1 278 ? 11.809 -6.755 8.382 1.00 84.69 278 VAL A CA 1
ATOM 2065 C C . VAL A 1 278 ? 13.059 -6.046 7.841 1.00 84.69 278 VAL A C 1
ATOM 2067 O O . VAL A 1 278 ? 13.331 -6.166 6.643 1.00 84.69 278 VAL A O 1
ATOM 2070 N N . PRO A 1 279 ? 13.797 -5.233 8.614 1.00 78.81 279 PRO A N 1
ATOM 2071 C CA . PRO A 1 279 ? 15.065 -4.682 8.140 1.00 78.81 279 PRO A CA 1
ATOM 2072 C C . PRO A 1 279 ? 15.963 -5.791 7.563 1.00 78.81 279 PRO A C 1
ATOM 2074 O O . PRO A 1 279 ? 16.160 -6.821 8.191 1.00 78.81 279 PRO A O 1
ATOM 2077 N N . GLY A 1 280 ? 16.447 -5.624 6.329 1.00 74.50 280 GLY A N 1
ATOM 2078 C CA . GLY A 1 280 ? 17.216 -6.657 5.614 1.00 74.50 280 GLY A CA 1
ATOM 2079 C C . GLY A 1 280 ? 16.388 -7.701 4.843 1.00 74.50 280 GLY A C 1
ATOM 2080 O O . GLY A 1 280 ? 16.948 -8.391 3.998 1.00 74.50 280 GLY A O 1
ATOM 2081 N N . TRP A 1 281 ? 15.063 -7.773 5.035 1.00 81.12 281 TRP A N 1
ATOM 2082 C CA . TRP A 1 281 ? 14.159 -8.652 4.276 1.00 81.12 281 TRP A CA 1
ATOM 2083 C C . TRP A 1 281 ? 12.999 -7.890 3.625 1.00 81.12 281 TRP A C 1
ATOM 2085 O O . TRP A 1 281 ? 12.180 -7.232 4.281 1.00 81.12 281 TRP A O 1
ATOM 2095 N N . ARG A 1 282 ? 12.858 -8.031 2.304 1.00 82.12 282 ARG A N 1
ATOM 2096 C CA . ARG A 1 282 ? 11.719 -7.459 1.581 1.00 82.12 282 ARG A CA 1
ATOM 2097 C C . ARG A 1 282 ? 10.477 -8.326 1.794 1.00 82.12 282 ARG A C 1
ATOM 2099 O O . ARG A 1 282 ? 10.425 -9.460 1.343 1.00 82.12 282 ARG A O 1
ATOM 2106 N N . GLY A 1 283 ? 9.446 -7.742 2.404 1.00 87.62 283 GLY A N 1
ATOM 2107 C CA . GLY A 1 283 ? 8.147 -8.398 2.563 1.00 87.62 283 GLY A CA 1
ATOM 2108 C C . GLY A 1 283 ? 7.506 -8.804 1.234 1.00 87.62 283 GLY A C 1
ATOM 2109 O O . GLY A 1 283 ? 7.613 -8.077 0.240 1.00 87.62 283 GLY A O 1
ATOM 2110 N N . LEU A 1 284 ? 6.822 -9.946 1.245 1.00 89.69 284 LEU A N 1
ATOM 2111 C CA . LEU A 1 284 ? 6.195 -10.556 0.070 1.00 89.69 284 LEU A CA 1
ATOM 2112 C C . LEU A 1 284 ? 4.874 -9.891 -0.335 1.00 89.69 284 LEU A C 1
ATOM 2114 O O . LEU A 1 284 ? 4.538 -9.866 -1.516 1.00 89.69 284 LEU A O 1
ATOM 2118 N N . VAL A 1 285 ? 4.120 -9.337 0.613 1.00 92.19 285 VAL A N 1
ATOM 2119 C CA . VAL A 1 285 ? 2.831 -8.695 0.338 1.00 92.19 285 VAL A CA 1
ATOM 2120 C C . VAL A 1 285 ? 3.062 -7.297 -0.222 1.00 92.19 285 VAL A C 1
ATOM 2122 O O . VAL A 1 285 ? 3.701 -6.440 0.396 1.00 92.19 285 VAL A O 1
ATOM 2125 N N . THR A 1 286 ? 2.488 -7.048 -1.392 1.00 90.38 286 THR A N 1
ATOM 2126 C CA . THR A 1 286 ? 2.544 -5.762 -2.085 1.00 90.38 286 THR A CA 1
ATOM 2127 C C . THR A 1 286 ? 1.144 -5.285 -2.446 1.00 90.38 286 THR A C 1
ATOM 2129 O O . THR A 1 286 ? 0.252 -6.088 -2.717 1.00 90.38 286 THR A O 1
ATOM 2132 N N . VAL A 1 287 ? 0.950 -3.966 -2.446 1.00 90.38 287 VAL A N 1
ATOM 2133 C CA . VAL A 1 287 ? -0.280 -3.346 -2.956 1.00 90.38 287 VAL A CA 1
ATOM 2134 C C . VAL A 1 287 ? -0.059 -3.049 -4.437 1.00 90.38 287 VAL A C 1
ATOM 2136 O O . VAL A 1 287 ? 0.748 -2.183 -4.776 1.00 90.38 287 VAL A O 1
ATOM 2139 N N . GLU A 1 288 ? -0.735 -3.787 -5.320 1.00 86.94 288 GLU A N 1
ATOM 2140 C CA . GLU A 1 288 ? -0.681 -3.556 -6.771 1.00 86.94 288 GLU A CA 1
ATOM 2141 C C . GLU A 1 288 ? -1.602 -2.410 -7.188 1.00 86.94 288 GLU A C 1
ATOM 2143 O O . GLU A 1 288 ? -1.229 -1.603 -8.042 1.00 86.94 288 GLU A O 1
ATOM 2148 N N . ARG A 1 289 ? -2.786 -2.332 -6.573 1.00 88.00 289 ARG A N 1
ATOM 2149 C CA . ARG A 1 289 ? -3.780 -1.284 -6.813 1.00 88.00 289 ARG A CA 1
ATOM 2150 C C . ARG A 1 289 ? -4.511 -0.955 -5.520 1.00 88.00 289 ARG A C 1
ATOM 2152 O O . ARG A 1 289 ? -4.837 -1.847 -4.743 1.00 88.00 289 ARG A O 1
ATOM 2159 N N . LEU A 1 290 ? -4.791 0.328 -5.328 1.00 91.00 290 LEU A N 1
ATOM 2160 C CA . LEU A 1 290 ? -5.675 0.837 -4.289 1.00 91.00 290 LEU A CA 1
ATOM 2161 C C . LEU A 1 290 ? -6.463 2.005 -4.876 1.00 91.00 290 LEU A C 1
ATOM 2163 O O . LEU A 1 290 ? -5.864 3.011 -5.240 1.00 91.00 290 LEU A O 1
ATOM 2167 N N . ALA A 1 291 ? -7.777 1.864 -5.004 1.00 91.19 291 ALA A N 1
ATOM 2168 C CA . ALA A 1 291 ? -8.628 2.878 -5.618 1.00 91.19 291 ALA A CA 1
ATOM 2169 C C . ALA A 1 291 ? -9.849 3.156 -4.744 1.00 91.19 291 ALA A C 1
ATOM 2171 O O . ALA A 1 291 ? -10.488 2.219 -4.277 1.00 91.19 291 ALA A O 1
ATOM 2172 N N . CYS A 1 292 ? -10.185 4.431 -4.554 1.00 93.00 292 CYS A N 1
ATOM 2173 C CA . CYS A 1 292 ? -11.497 4.822 -4.051 1.00 93.00 292 CYS A CA 1
ATOM 2174 C C . CYS A 1 292 ? -12.512 4.628 -5.185 1.00 93.00 292 CYS A C 1
ATOM 2176 O O . CYS A 1 292 ? -12.310 5.151 -6.280 1.00 93.00 292 CYS A O 1
ATOM 2178 N N . VAL A 1 293 ? -13.552 3.831 -4.947 1.00 93.75 293 VAL A N 1
ATOM 2179 C CA . VAL A 1 293 ? -14.619 3.556 -5.928 1.00 93.75 293 VAL A CA 1
ATOM 2180 C C . VAL A 1 293 ? -15.955 4.164 -5.520 1.00 93.75 293 VAL A C 1
ATOM 2182 O O . VAL A 1 293 ? -16.799 4.395 -6.378 1.00 93.75 293 VAL A O 1
ATOM 2185 N N . ASP A 1 294 ? -16.122 4.473 -4.234 1.00 93.81 294 ASP A N 1
ATOM 2186 C CA . ASP A 1 294 ? -17.187 5.335 -3.736 1.00 93.81 294 ASP A CA 1
ATOM 2187 C C . ASP A 1 294 ? -16.573 6.356 -2.782 1.00 93.81 294 ASP A C 1
ATOM 2189 O O . ASP A 1 294 ? -15.916 5.995 -1.800 1.00 93.81 294 ASP A O 1
ATOM 2193 N N . ARG A 1 295 ? -16.766 7.638 -3.090 1.00 93.12 295 ARG A N 1
ATOM 2194 C CA . ARG A 1 295 ? -16.215 8.737 -2.299 1.00 93.12 295 ARG A CA 1
ATOM 2195 C C . ARG A 1 295 ? -16.981 8.976 -1.003 1.00 93.12 295 ARG A C 1
ATOM 2197 O O . ARG A 1 295 ? -16.453 9.684 -0.158 1.00 93.12 295 ARG A O 1
ATOM 2204 N N . GLY A 1 296 ? -18.179 8.414 -0.841 1.00 92.50 296 GLY A N 1
ATOM 2205 C CA . GLY A 1 296 ? -19.032 8.681 0.313 1.00 92.50 296 GLY A CA 1
ATOM 2206 C C . GLY A 1 296 ? -19.476 10.146 0.407 1.00 92.50 296 GLY A C 1
ATOM 2207 O O . GLY A 1 296 ? -19.481 10.886 -0.581 1.00 92.50 296 GLY A O 1
ATOM 2208 N N . GLN A 1 297 ? -19.861 10.568 1.610 1.00 90.75 297 GLN A N 1
ATOM 2209 C CA . GLN A 1 297 ? -20.288 11.935 1.908 1.00 90.75 297 GLN A 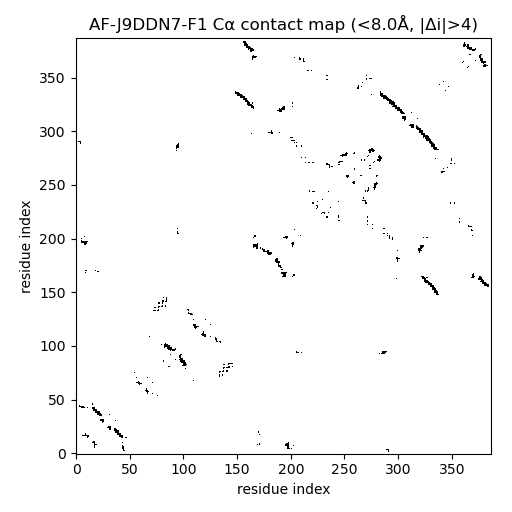CA 1
ATOM 2210 C C . GLN A 1 297 ? -19.447 12.540 3.038 1.00 90.75 297 GLN A C 1
ATOM 2212 O O . GLN A 1 297 ? -19.309 11.911 4.090 1.00 90.75 297 GLN A O 1
ATOM 2217 N N . PRO A 1 298 ? -18.912 13.762 2.867 1.00 88.81 298 PRO A N 1
ATOM 2218 C CA . PRO A 1 298 ? -18.341 14.518 3.973 1.00 88.81 298 PRO A CA 1
ATOM 2219 C C . PRO A 1 298 ? -19.403 14.782 5.046 1.00 88.81 298 PRO A C 1
ATOM 2221 O O . PRO A 1 298 ? -20.527 15.179 4.739 1.00 88.81 298 PRO A O 1
ATOM 2224 N N . ARG A 1 299 ? -19.044 14.556 6.306 1.00 87.94 299 ARG A N 1
ATOM 2225 C CA . ARG A 1 299 ? -19.866 14.825 7.484 1.00 87.94 299 ARG A CA 1
ATOM 2226 C C . ARG A 1 299 ? -19.013 15.504 8.544 1.00 87.94 299 ARG A C 1
ATOM 2228 O O . ARG A 1 299 ? -17.937 15.019 8.905 1.00 87.94 299 ARG A O 1
ATOM 2235 N N . SER A 1 300 ? -19.504 16.630 9.041 1.00 87.00 300 SER A N 1
ATOM 2236 C CA . SER A 1 300 ? -18.928 17.340 10.174 1.00 87.00 300 SER A CA 1
ATOM 2237 C C . SER A 1 300 ? -19.454 16.736 11.478 1.00 87.00 300 SER A C 1
ATOM 2239 O O . SER A 1 300 ? -20.634 16.419 11.621 1.00 87.00 300 SER A O 1
ATOM 2241 N N . ARG A 1 301 ? -18.557 16.527 12.441 1.00 84.81 301 ARG A N 1
ATOM 2242 C CA . ARG A 1 301 ? -18.899 16.077 13.791 1.00 84.81 301 ARG A CA 1
ATOM 2243 C C . ARG A 1 301 ? -18.188 16.948 14.808 1.00 84.81 301 ARG A C 1
ATOM 2245 O O . ARG A 1 301 ? -16.956 16.978 14.862 1.00 84.81 301 ARG A O 1
ATOM 2252 N N . THR A 1 302 ? -18.968 17.620 15.640 1.00 85.31 302 THR A N 1
ATOM 2253 C CA . THR A 1 302 ? -18.460 18.434 16.741 1.00 85.31 302 THR A CA 1
ATOM 2254 C C . THR A 1 302 ? -18.170 17.546 17.943 1.00 85.31 302 THR A C 1
ATOM 2256 O O . THR A 1 302 ? -18.986 16.723 18.349 1.00 85.31 302 THR A O 1
ATOM 2259 N N . SER A 1 303 ? -16.974 17.677 18.503 1.00 82.81 303 SER A N 1
ATOM 2260 C CA . SER A 1 303 ? -16.532 16.960 19.696 1.00 82.81 303 SER A CA 1
ATOM 2261 C C . SER A 1 303 ? -16.068 17.949 20.757 1.00 82.81 303 SER A C 1
ATOM 2263 O O . SER A 1 303 ? -15.455 18.967 20.444 1.00 82.81 303 SER A O 1
ATOM 2265 N N . LEU A 1 304 ? -16.337 17.623 22.021 1.00 83.81 304 LEU A N 1
ATOM 2266 C CA . LEU A 1 304 ? -15.917 18.403 23.180 1.00 83.81 304 LEU A CA 1
ATOM 2267 C C . LEU A 1 304 ? -15.027 17.541 24.075 1.00 83.81 304 LEU A C 1
ATOM 2269 O O . LEU A 1 304 ? -15.410 16.430 24.447 1.00 83.81 304 LEU A O 1
ATOM 2273 N N . ALA A 1 305 ? -13.853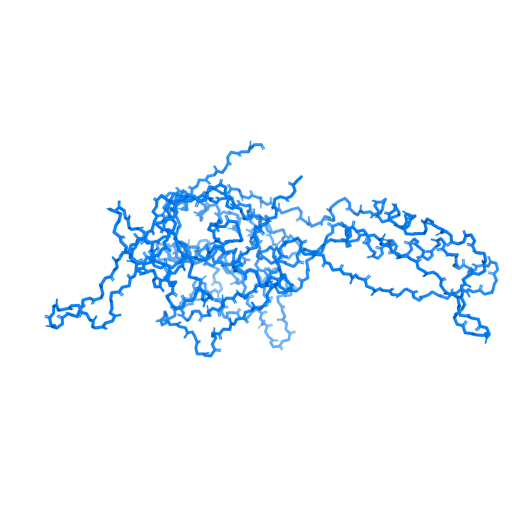 18.046 24.457 1.00 80.06 305 ALA A N 1
ATOM 2274 C CA . ALA A 1 305 ? -13.114 17.436 25.559 1.00 80.06 305 ALA A CA 1
ATOM 2275 C C . ALA A 1 305 ? -13.671 17.949 26.893 1.00 80.06 305 ALA A C 1
ATOM 2277 O O . ALA A 1 305 ? -13.590 19.142 27.189 1.00 80.06 305 ALA A O 1
ATOM 2278 N N . ILE A 1 306 ? -14.222 17.039 27.691 1.00 83.06 306 ILE A N 1
ATOM 2279 C CA . ILE A 1 306 ? -14.756 17.338 29.021 1.00 83.06 306 ILE A CA 1
ATOM 2280 C C . ILE A 1 306 ? -13.643 17.136 30.047 1.00 83.06 306 ILE A C 1
ATOM 2282 O O . ILE A 1 306 ? -12.995 16.084 30.078 1.00 83.06 306 ILE A O 1
ATOM 2286 N N . ASP A 1 307 ? -13.418 18.146 30.880 1.00 83.12 307 ASP A N 1
ATOM 2287 C CA . ASP A 1 307 ? -12.552 18.023 32.044 1.00 83.12 307 ASP A CA 1
ATOM 2288 C C . ASP A 1 307 ? -13.249 17.168 33.111 1.00 83.12 307 ASP A C 1
ATOM 2290 O O . ASP A 1 307 ? -14.343 17.481 33.576 1.00 83.12 307 ASP A O 1
ATOM 2294 N N . ARG A 1 308 ? -12.601 16.068 33.502 1.00 85.44 308 ARG A N 1
ATOM 2295 C CA . ARG A 1 308 ? -13.156 15.102 34.457 1.00 85.44 308 ARG A CA 1
ATOM 2296 C C . ARG A 1 308 ? -13.248 15.645 35.882 1.00 85.44 308 ARG A C 1
ATOM 2298 O O . ARG A 1 308 ? -13.994 15.069 36.665 1.00 85.44 308 ARG A O 1
ATOM 2305 N N . LEU A 1 309 ? -12.499 16.696 36.226 1.00 85.44 309 LEU A N 1
ATOM 2306 C CA . LEU A 1 309 ? -12.548 17.291 37.564 1.00 85.44 309 LEU A CA 1
ATOM 2307 C C . LEU A 1 309 ? -13.708 18.281 37.695 1.00 85.44 309 LEU A C 1
ATOM 2309 O O . LEU A 1 309 ? -14.455 18.235 38.666 1.00 85.44 309 LEU A O 1
ATOM 2313 N N . THR A 1 310 ? -13.849 19.178 36.720 1.00 87.62 310 THR A N 1
ATOM 2314 C CA . THR A 1 310 ? -14.834 20.268 36.772 1.00 87.62 310 THR A CA 1
ATOM 2315 C C . THR A 1 310 ? -16.167 19.914 36.116 1.00 87.62 310 THR A C 1
ATOM 2317 O O . THR A 1 310 ? -17.156 20.607 36.341 1.00 87.62 310 THR A O 1
ATOM 2320 N N . GLY A 1 311 ? -16.210 18.876 35.273 1.00 80.38 311 GLY A N 1
ATOM 2321 C CA . GLY A 1 311 ? -17.363 18.559 34.422 1.00 80.38 311 GLY A CA 1
ATOM 2322 C C . GLY A 1 311 ? -17.598 19.578 33.300 1.00 80.38 311 GLY A C 1
ATOM 2323 O O . GLY A 1 311 ? -18.507 19.402 32.491 1.00 80.38 311 GLY A O 1
ATOM 2324 N N . GLY A 1 312 ? -16.783 20.634 33.231 1.00 80.44 312 GLY A N 1
ATOM 2325 C CA . GLY A 1 312 ? -16.852 21.662 32.205 1.00 80.44 312 GLY A CA 1
ATOM 2326 C C . GLY A 1 312 ? -16.160 21.241 30.910 1.00 80.44 312 GLY A C 1
ATOM 2327 O O . GLY A 1 312 ? -15.277 20.378 30.886 1.00 80.44 312 GLY A O 1
ATOM 2328 N N . GLY A 1 313 ? -16.535 21.891 29.809 1.00 80.19 313 GLY A N 1
ATOM 2329 C CA . GLY A 1 313 ? -15.760 21.822 28.575 1.00 80.19 313 GLY A CA 1
ATOM 2330 C C . GLY A 1 313 ? -14.378 22.434 28.794 1.00 80.19 313 GLY A C 1
ATOM 2331 O O . GLY A 1 313 ? -14.265 23.567 29.263 1.00 80.19 313 GLY A O 1
ATOM 2332 N N . LYS A 1 314 ? -13.316 21.703 28.451 1.00 73.75 314 LYS A N 1
ATOM 2333 C CA . LYS A 1 314 ? -11.956 22.243 28.512 1.00 73.75 314 LYS A CA 1
ATOM 2334 C C . LYS A 1 314 ? -11.856 23.437 27.553 1.00 73.75 314 LYS A C 1
ATOM 2336 O O . LYS A 1 314 ? -12.321 23.366 26.415 1.00 73.75 314 LYS A O 1
ATOM 2341 N N . HIS A 1 315 ? -11.272 24.544 28.011 1.00 61.34 315 HIS A N 1
ATOM 2342 C CA . HIS A 1 315 ? -11.171 25.760 27.204 1.00 61.34 315 HIS A CA 1
ATOM 2343 C C . HIS A 1 315 ? -10.429 25.481 25.883 1.00 61.34 315 HIS A C 1
ATOM 2345 O O . HIS A 1 315 ? -9.390 24.820 25.886 1.00 61.34 315 HIS A O 1
ATOM 2351 N N . GLY A 1 316 ? -11.002 25.921 24.758 1.00 62.31 316 GLY A N 1
ATOM 2352 C CA . GLY A 1 316 ? -10.480 25.643 23.413 1.00 62.31 316 GLY A CA 1
ATOM 2353 C C . GLY A 1 316 ? -10.615 24.187 22.943 1.00 62.31 316 GLY A C 1
ATOM 2354 O O . GLY A 1 316 ? -10.039 23.826 21.924 1.00 62.31 316 GLY A O 1
ATOM 2355 N N . ALA A 1 317 ? -11.350 23.331 23.664 1.00 69.44 317 ALA A N 1
ATOM 2356 C CA . ALA A 1 317 ? -11.460 21.906 23.348 1.00 69.44 317 ALA A CA 1
ATOM 2357 C C . ALA A 1 317 ? -12.747 21.508 22.612 1.00 69.44 317 ALA A C 1
ATOM 2359 O O . ALA A 1 317 ? -13.049 20.315 22.523 1.00 69.44 317 ALA A O 1
ATOM 2360 N N . LEU A 1 318 ? -13.493 22.492 22.101 1.00 79.69 318 LEU A N 1
ATOM 2361 C CA . LEU A 1 318 ? -14.512 22.264 21.087 1.00 79.69 318 LEU A CA 1
ATOM 2362 C C . LEU A 1 318 ? -13.808 22.184 19.733 1.00 79.69 318 LEU A C 1
ATOM 2364 O O . LEU A 1 318 ? -13.170 23.141 19.298 1.00 79.69 318 LEU A O 1
ATOM 2368 N N . PHE A 1 319 ? -13.897 21.037 19.077 1.00 80.69 319 PHE A N 1
ATOM 2369 C CA . PHE A 1 319 ? -13.335 20.870 17.748 1.00 80.69 319 PHE A CA 1
ATOM 2370 C C . PHE A 1 319 ? -14.296 20.111 16.854 1.00 80.69 319 PHE A C 1
ATOM 2372 O O . PHE A 1 319 ? -14.865 19.090 17.242 1.00 80.69 319 PHE A O 1
ATOM 2379 N N . THR A 1 320 ? -14.439 20.608 15.634 1.00 84.19 320 THR A N 1
ATOM 2380 C CA . THR A 1 320 ? -15.243 19.960 14.606 1.00 84.19 320 THR A CA 1
ATOM 2381 C C . THR A 1 320 ? -14.329 19.237 13.641 1.00 84.19 320 THR A C 1
ATOM 2383 O O . THR A 1 320 ? -13.371 19.814 13.116 1.00 84.19 320 THR A O 1
ATOM 2386 N N . VAL A 1 321 ? -14.626 17.957 13.442 1.00 86.44 321 VAL A N 1
ATOM 2387 C CA . VAL A 1 321 ? -13.918 17.066 12.530 1.00 86.44 321 VAL A CA 1
ATOM 2388 C C . VAL A 1 321 ? -14.790 16.838 11.306 1.00 86.44 321 VAL A C 1
ATOM 2390 O O . VAL A 1 321 ? -15.923 16.388 11.442 1.00 86.44 321 VAL A O 1
ATOM 2393 N N . GLU A 1 322 ? -14.261 17.111 10.122 1.00 89.12 322 GLU A N 1
ATOM 2394 C CA . GLU A 1 322 ? -14.850 16.680 8.856 1.00 89.12 322 GLU A CA 1
ATOM 2395 C C . GLU A 1 322 ? -14.259 15.321 8.479 1.00 89.12 322 GLU A C 1
ATOM 2397 O O . GLU A 1 322 ? -13.061 15.201 8.213 1.00 89.12 322 GLU A O 1
ATOM 2402 N N . ALA A 1 323 ? -15.100 14.291 8.484 1.00 90.94 323 ALA A N 1
ATOM 2403 C CA . ALA A 1 323 ? -14.759 12.938 8.066 1.00 90.94 323 ALA A CA 1
ATOM 2404 C C . ALA A 1 323 ? -15.689 12.486 6.943 1.00 90.94 323 ALA A C 1
ATOM 2406 O O . ALA A 1 323 ? -16.722 13.098 6.693 1.00 90.94 323 ALA A O 1
ATOM 2407 N N . VAL A 1 324 ? -15.326 11.412 6.252 1.00 92.50 324 VAL A N 1
ATOM 2408 C CA . VAL A 1 324 ? -16.118 10.890 5.139 1.00 92.50 324 VAL A CA 1
ATOM 2409 C C . VAL A 1 324 ? -16.865 9.644 5.583 1.00 92.50 324 VAL A C 1
ATOM 2411 O O . VAL A 1 324 ? -16.245 8.698 6.054 1.00 92.50 324 VAL A O 1
ATOM 2414 N N . GLU A 1 325 ? -18.180 9.622 5.417 1.00 94.00 325 GLU A N 1
ATOM 2415 C CA . GLU A 1 325 ? -19.029 8.469 5.724 1.00 94.00 325 GLU A CA 1
ATOM 2416 C C . GLU A 1 325 ? -19.444 7.742 4.443 1.00 94.00 325 GLU A C 1
ATOM 2418 O O . GLU A 1 325 ? -19.717 8.375 3.421 1.00 94.00 325 GLU A O 1
ATOM 2423 N N . GLY A 1 326 ? -19.498 6.409 4.487 1.00 94.44 326 GLY A N 1
ATOM 2424 C CA . GLY A 1 326 ? -19.984 5.596 3.370 1.00 94.44 326 GLY A CA 1
ATOM 2425 C C . GLY A 1 326 ? -19.007 5.456 2.200 1.00 94.44 326 GLY A C 1
ATOM 2426 O O . GLY A 1 326 ? -19.446 5.209 1.082 1.00 94.44 326 GLY A O 1
ATOM 2427 N N . CYS A 1 327 ? -17.699 5.640 2.407 1.00 95.44 327 CYS A N 1
ATOM 2428 C CA . CYS A 1 327 ? -16.724 5.478 1.327 1.00 95.44 327 CYS A CA 1
ATOM 2429 C C . CYS A 1 327 ? -16.336 4.008 1.098 1.00 95.44 327 CYS A C 1
ATOM 2431 O O . CYS A 1 327 ? -16.360 3.180 2.012 1.00 95.44 327 CYS A O 1
ATOM 2433 N N . ARG A 1 328 ? -15.935 3.690 -0.138 1.00 96.88 328 ARG A N 1
ATOM 2434 C CA . ARG A 1 328 ? -15.522 2.349 -0.568 1.00 96.88 328 ARG A CA 1
ATOM 2435 C C . ARG A 1 328 ? -14.188 2.388 -1.298 1.00 96.88 328 ARG A C 1
ATOM 2437 O O . ARG A 1 328 ? -13.981 3.212 -2.193 1.00 96.88 328 ARG A O 1
ATOM 2444 N N . PHE A 1 329 ? -13.316 1.434 -0.981 1.00 96.56 329 PHE A N 1
ATOM 2445 C CA . PHE A 1 329 ? -12.050 1.211 -1.676 1.00 96.56 329 PHE A CA 1
ATOM 2446 C C . PHE A 1 329 ? -11.956 -0.200 -2.256 1.00 96.56 329 PHE A C 1
ATOM 2448 O O . PHE A 1 329 ? -12.345 -1.173 -1.620 1.00 96.56 329 PHE A O 1
ATOM 2455 N N . GLU A 1 330 ? -11.358 -0.318 -3.436 1.00 96.06 330 GLU A N 1
ATOM 2456 C CA . GLU A 1 330 ? -10.911 -1.584 -4.013 1.00 96.06 330 GLU A CA 1
ATOM 2457 C C . GLU A 1 330 ? -9.398 -1.720 -3.880 1.00 96.06 330 GLU A C 1
ATOM 2459 O O . GLU A 1 330 ? -8.643 -0.793 -4.196 1.00 96.06 330 GLU A O 1
ATOM 2464 N N . VAL A 1 331 ? -8.952 -2.901 -3.456 1.00 95.31 331 VAL A N 1
ATOM 2465 C CA . VAL A 1 331 ? -7.539 -3.224 -3.263 1.00 95.31 331 VAL A CA 1
ATOM 2466 C C . VAL A 1 331 ? -7.181 -4.495 -4.012 1.00 95.31 331 VAL A C 1
ATOM 2468 O O . VAL A 1 331 ? -7.781 -5.542 -3.775 1.00 95.31 331 VAL A O 1
ATOM 2471 N N . ASP A 1 332 ? -6.137 -4.421 -4.833 1.00 93.50 332 ASP A N 1
ATOM 2472 C CA . ASP A 1 332 ? -5.445 -5.595 -5.355 1.00 93.50 332 ASP A CA 1
ATOM 2473 C C . ASP A 1 332 ? -4.140 -5.790 -4.573 1.00 93.50 332 ASP A C 1
ATOM 2475 O O . ASP A 1 332 ? -3.225 -4.960 -4.627 1.00 93.50 332 ASP A O 1
ATOM 2479 N N . LEU A 1 333 ? -4.059 -6.898 -3.841 1.00 93.19 333 LEU A N 1
ATOM 2480 C CA . LEU A 1 333 ? -2.854 -7.361 -3.169 1.00 93.19 333 LEU A CA 1
ATOM 2481 C C . LEU A 1 333 ? -2.198 -8.465 -3.997 1.00 93.19 333 LEU A C 1
ATOM 2483 O O . LEU A 1 333 ? -2.869 -9.377 -4.491 1.00 93.19 333 LEU A O 1
ATOM 2487 N N . ALA A 1 334 ? -0.876 -8.414 -4.089 1.00 89.56 334 ALA A N 1
ATOM 2488 C CA . ALA A 1 334 ? -0.068 -9.485 -4.646 1.00 89.56 334 ALA A CA 1
ATOM 2489 C C . ALA A 1 334 ? 0.872 -10.035 -3.581 1.00 89.56 334 ALA A C 1
ATOM 2491 O O . ALA A 1 334 ? 1.593 -9.274 -2.927 1.00 89.56 334 ALA A O 1
ATOM 2492 N N . ILE A 1 335 ? 0.873 -11.357 -3.444 1.00 88.12 335 ILE A N 1
ATOM 2493 C CA . ILE A 1 335 ? 1.841 -12.090 -2.639 1.00 88.12 335 ILE A CA 1
ATOM 2494 C C . ILE A 1 335 ? 2.951 -12.512 -3.596 1.00 88.12 335 ILE A C 1
ATOM 2496 O O . ILE A 1 335 ? 2.736 -13.288 -4.531 1.00 88.12 335 ILE A O 1
ATOM 2500 N N . GLY A 1 336 ? 4.103 -11.875 -3.416 1.00 76.00 336 GLY A N 1
ATOM 2501 C CA . GLY A 1 336 ? 5.278 -12.053 -4.244 1.00 76.00 336 GLY A CA 1
ATOM 2502 C C . GLY A 1 336 ? 5.768 -13.491 -4.221 1.00 76.00 336 GLY A C 1
ATOM 2503 O O . GLY A 1 336 ? 5.702 -14.187 -3.210 1.00 76.00 336 GLY A O 1
ATOM 2504 N N . ASP A 1 337 ? 6.277 -13.903 -5.368 1.00 64.69 337 ASP A N 1
ATOM 2505 C CA . ASP A 1 337 ? 6.956 -15.165 -5.546 1.00 64.69 337 ASP A CA 1
ATOM 2506 C C . ASP A 1 337 ? 8.439 -14.952 -5.179 1.00 64.69 337 ASP A C 1
ATOM 2508 O O . ASP A 1 337 ? 9.165 -14.227 -5.860 1.00 64.69 337 ASP A O 1
ATOM 2512 N N . ALA A 1 338 ? 8.851 -15.509 -4.039 1.00 59.28 338 ALA A N 1
ATOM 2513 C CA . ALA A 1 338 ? 10.251 -15.596 -3.626 1.00 59.28 338 ALA A CA 1
ATOM 2514 C C . ALA A 1 338 ? 10.775 -17.033 -3.797 1.00 59.28 338 ALA A C 1
ATOM 2516 O O . ALA A 1 338 ? 11.563 -17.496 -2.970 1.00 59.28 338 ALA A O 1
ATOM 2517 N N . ARG A 1 339 ? 10.309 -17.757 -4.831 1.00 51.97 339 ARG A N 1
ATOM 2518 C CA . ARG A 1 339 ? 10.612 -19.184 -5.063 1.00 51.97 339 ARG A CA 1
ATOM 2519 C C . ARG A 1 339 ? 12.095 -19.504 -5.140 1.00 51.97 339 ARG A C 1
ATOM 2521 O O . ARG A 1 339 ? 12.473 -20.616 -4.807 1.00 51.97 339 ARG A O 1
ATOM 2528 N N . GLU A 1 340 ? 12.946 -18.557 -5.531 1.00 53.56 340 GLU A N 1
ATOM 2529 C CA . GLU A 1 340 ? 14.396 -18.798 -5.545 1.00 53.56 340 GLU A CA 1
ATOM 2530 C C . GLU A 1 340 ? 14.998 -18.890 -4.132 1.00 53.56 340 GLU A C 1
ATOM 2532 O O . GLU A 1 340 ? 16.061 -19.479 -3.960 1.00 53.56 340 GLU A O 1
ATOM 2537 N N . ALA A 1 341 ? 14.314 -18.363 -3.109 1.00 61.09 341 ALA A N 1
ATOM 2538 C CA . ALA A 1 341 ? 14.809 -18.325 -1.734 1.00 61.09 341 ALA A CA 1
ATOM 2539 C C . ALA A 1 341 ? 13.999 -19.181 -0.742 1.00 61.09 341 ALA A C 1
ATOM 2541 O O . ALA A 1 341 ? 14.496 -19.444 0.349 1.00 61.09 341 ALA A O 1
ATOM 2542 N N . ARG A 1 342 ? 12.772 -19.618 -1.069 1.00 72.31 342 ARG A N 1
ATOM 2543 C CA . ARG A 1 342 ? 11.885 -20.351 -0.139 1.00 72.31 342 ARG A CA 1
ATOM 2544 C C . ARG A 1 342 ? 11.719 -21.822 -0.510 1.00 72.31 342 ARG A C 1
ATOM 2546 O O . ARG A 1 342 ? 11.589 -22.173 -1.676 1.00 72.31 342 ARG A O 1
ATOM 2553 N N . SER A 1 343 ? 11.628 -22.677 0.506 1.00 77.56 343 SER A N 1
ATOM 2554 C CA . SER A 1 343 ? 11.158 -24.053 0.335 1.00 77.56 343 SER A CA 1
ATOM 2555 C C . SER A 1 343 ? 9.639 -24.083 0.112 1.00 77.56 343 SER A C 1
ATOM 2557 O O . SER A 1 343 ? 8.916 -23.227 0.624 1.00 77.56 343 SER A O 1
ATOM 2559 N N . ALA A 1 344 ? 9.132 -25.101 -0.594 1.00 81.75 344 ALA A N 1
ATOM 2560 C CA . ALA A 1 344 ? 7.692 -25.287 -0.833 1.00 81.75 344 ALA A CA 1
ATOM 2561 C C . ALA A 1 344 ? 6.858 -25.336 0.469 1.00 81.75 344 ALA A C 1
ATOM 2563 O O . ALA A 1 344 ? 5.701 -24.912 0.498 1.00 81.75 344 ALA A O 1
ATOM 2564 N N . ALA A 1 345 ? 7.463 -25.812 1.563 1.00 83.06 345 ALA A N 1
ATOM 2565 C CA . ALA A 1 345 ? 6.849 -25.827 2.886 1.00 83.06 345 ALA A CA 1
ATOM 2566 C C . ALA A 1 345 ? 6.600 -24.408 3.426 1.00 83.06 345 ALA A C 1
ATOM 2568 O O . ALA A 1 345 ? 5.508 -24.125 3.914 1.00 83.06 345 ALA A O 1
ATOM 2569 N N . LEU A 1 346 ? 7.574 -23.499 3.290 1.00 84.81 346 LEU A N 1
ATOM 2570 C CA . LEU A 1 346 ? 7.407 -22.098 3.693 1.00 84.81 346 LEU A CA 1
ATOM 2571 C C . LEU A 1 346 ? 6.373 -21.374 2.832 1.00 84.81 346 LEU A C 1
ATOM 2573 O O . LEU A 1 346 ? 5.639 -20.537 3.348 1.00 84.81 346 LEU A O 1
ATOM 2577 N N . GLU A 1 347 ? 6.296 -21.697 1.539 1.00 85.56 347 GLU A N 1
ATOM 2578 C CA . GLU A 1 347 ? 5.277 -21.112 0.661 1.00 85.56 347 GLU A CA 1
ATOM 2579 C C . GLU A 1 347 ? 3.870 -21.494 1.114 1.00 85.56 347 GLU A C 1
ATOM 2581 O O . GLU A 1 347 ? 3.030 -20.616 1.295 1.00 85.56 347 GLU A O 1
ATOM 2586 N N . THR A 1 348 ? 3.652 -22.786 1.373 1.00 87.19 348 THR A N 1
ATOM 2587 C CA . THR A 1 348 ? 2.369 -23.305 1.868 1.00 87.19 348 THR A CA 1
ATOM 2588 C C . THR A 1 348 ? 2.006 -22.665 3.207 1.00 87.19 348 THR A C 1
ATOM 2590 O O . THR A 1 348 ? 0.888 -22.192 3.382 1.00 87.19 348 THR A O 1
ATOM 2593 N N . LEU A 1 349 ? 2.970 -22.563 4.128 1.00 88.81 349 LEU A N 1
ATOM 2594 C CA . LEU A 1 349 ? 2.762 -21.950 5.439 1.00 88.81 349 LEU A CA 1
ATOM 2595 C C . LEU A 1 349 ? 2.376 -20.464 5.346 1.00 88.81 349 LEU A C 1
ATOM 2597 O O . LEU A 1 349 ? 1.494 -20.004 6.073 1.00 88.81 349 LEU A O 1
ATOM 2601 N N . ASP A 1 350 ? 3.043 -19.709 4.471 1.00 90.69 350 ASP A N 1
ATOM 2602 C CA . ASP A 1 350 ? 2.756 -18.291 4.246 1.00 90.69 350 ASP A CA 1
ATOM 2603 C C . ASP A 1 350 ? 1.373 -18.094 3.604 1.00 90.69 350 ASP A C 1
ATOM 2605 O O . ASP A 1 350 ? 0.631 -17.195 4.013 1.00 90.69 350 ASP A O 1
ATOM 2609 N N . ASP A 1 351 ? 1.008 -18.939 2.635 1.00 89.88 351 ASP A N 1
ATOM 2610 C CA . ASP A 1 351 ? -0.298 -18.905 1.974 1.00 89.88 351 ASP A CA 1
ATOM 2611 C C . ASP A 1 351 ? -1.437 -19.283 2.935 1.00 89.88 351 ASP A C 1
ATOM 2613 O O . ASP A 1 351 ? -2.454 -18.582 2.979 1.00 89.88 351 ASP A O 1
ATOM 2617 N N . ASP A 1 352 ? -1.255 -20.324 3.752 1.00 91.81 352 ASP A N 1
ATOM 2618 C CA . ASP A 1 352 ? -2.219 -20.755 4.771 1.00 91.81 352 ASP A CA 1
ATOM 2619 C C . ASP A 1 352 ? -2.431 -19.670 5.830 1.00 91.81 352 ASP A C 1
ATOM 2621 O O . ASP A 1 352 ? -3.566 -19.336 6.188 1.00 91.81 352 ASP A O 1
ATOM 2625 N N . PHE A 1 353 ? -1.343 -19.060 6.307 1.00 94.06 353 PHE A N 1
ATOM 2626 C CA . PHE A 1 353 ? -1.432 -17.972 7.274 1.00 94.06 353 PHE A CA 1
ATOM 2627 C C . PHE A 1 353 ? -2.092 -16.724 6.673 1.00 94.06 353 PHE A C 1
ATOM 2629 O O . PHE A 1 353 ? -2.912 -16.072 7.327 1.00 94.06 353 PHE A O 1
ATOM 2636 N N . PHE A 1 354 ? -1.798 -16.392 5.413 1.00 94.56 354 PHE A N 1
ATOM 2637 C CA . PHE A 1 354 ? -2.474 -15.287 4.740 1.00 94.56 354 PHE A CA 1
ATOM 2638 C C . PHE A 1 354 ? -3.965 -15.582 4.530 1.00 94.56 354 PHE A C 1
ATOM 2640 O O . PHE A 1 354 ? -4.793 -14.689 4.711 1.00 94.56 354 PHE A O 1
ATOM 2647 N N . ALA A 1 355 ? -4.334 -16.821 4.195 1.00 93.50 355 ALA A N 1
ATOM 2648 C CA . ALA A 1 355 ? -5.731 -17.239 4.105 1.00 93.50 355 ALA A CA 1
ATOM 2649 C C . ALA A 1 355 ? -6.447 -17.135 5.463 1.00 93.50 355 ALA A C 1
ATOM 2651 O O . ALA A 1 355 ? -7.608 -16.721 5.512 1.00 93.50 355 ALA A O 1
ATOM 2652 N N . HIS A 1 356 ? -5.754 -17.435 6.566 1.00 94.88 356 HIS A N 1
ATOM 2653 C CA . HIS A 1 356 ? -6.273 -17.234 7.919 1.00 94.88 356 HIS A CA 1
ATOM 2654 C C . HIS A 1 356 ? -6.529 -15.750 8.227 1.00 94.88 356 HIS A C 1
ATOM 2656 O O . HIS A 1 356 ? -7.616 -15.396 8.689 1.00 94.88 356 HIS A O 1
ATOM 2662 N N . LEU A 1 357 ? -5.572 -14.873 7.901 1.00 96.50 357 LEU A N 1
ATOM 2663 C CA . LEU A 1 357 ? -5.752 -13.422 7.994 1.00 96.50 357 LEU A CA 1
ATOM 2664 C C . LEU A 1 357 ? -6.940 -12.956 7.147 1.00 96.50 357 LEU A C 1
ATOM 2666 O O . LEU A 1 357 ? -7.782 -12.208 7.626 1.00 96.50 357 LEU A O 1
ATOM 2670 N N . GLU A 1 358 ? -7.033 -13.403 5.899 1.00 96.31 358 GLU A N 1
ATOM 2671 C CA . GLU A 1 358 ? -8.124 -13.040 4.997 1.00 96.31 358 GLU A CA 1
ATOM 2672 C C . GLU A 1 358 ? -9.491 -13.455 5.558 1.00 96.31 358 GLU A C 1
ATOM 2674 O O . GLU A 1 358 ? -10.417 -12.646 5.570 1.00 96.31 358 GLU A O 1
ATOM 2679 N N . ALA A 1 359 ? -9.620 -14.682 6.067 1.00 96.75 359 ALA A N 1
ATOM 2680 C CA . ALA A 1 359 ? -10.853 -15.158 6.688 1.00 96.75 359 ALA A CA 1
ATOM 2681 C C . ALA A 1 359 ? -11.257 -14.305 7.901 1.00 96.75 359 ALA A C 1
ATOM 2683 O O . ALA A 1 359 ? -12.434 -13.983 8.074 1.00 96.75 359 ALA A O 1
ATOM 2684 N N . ASP A 1 360 ? -10.283 -13.906 8.718 1.00 97.62 360 ASP A N 1
ATOM 2685 C CA . ASP A 1 360 ? -10.513 -13.016 9.848 1.00 97.62 360 ASP A CA 1
ATOM 2686 C C . ASP A 1 360 ? -10.958 -11.613 9.408 1.00 97.62 360 ASP A C 1
ATOM 2688 O O . ASP A 1 360 ? -11.919 -11.089 9.967 1.00 97.62 360 ASP A O 1
ATOM 2692 N N . LEU A 1 361 ? -10.341 -11.036 8.373 1.00 97.38 361 LEU A N 1
ATOM 2693 C CA . LEU A 1 361 ? -10.732 -9.729 7.830 1.00 97.38 361 LEU A CA 1
ATOM 2694 C C . LEU A 1 361 ? -12.166 -9.741 7.293 1.00 97.38 361 LEU A C 1
ATOM 2696 O O . LEU A 1 361 ? -12.927 -8.814 7.555 1.00 97.38 361 LEU A O 1
ATOM 2700 N N . LEU A 1 362 ? -12.555 -10.795 6.571 1.00 97.44 362 LEU A N 1
ATOM 2701 C CA . LEU A 1 362 ? -13.917 -10.940 6.046 1.00 97.44 362 LEU A CA 1
ATOM 2702 C C . LEU A 1 362 ? -14.959 -11.051 7.163 1.00 97.44 362 LEU A C 1
ATOM 2704 O O . LEU A 1 362 ? -16.082 -10.579 7.017 1.00 97.44 362 LEU A O 1
ATOM 2708 N N . LYS A 1 363 ? -14.590 -11.679 8.283 1.00 97.69 363 LYS A N 1
ATOM 2709 C CA . LYS A 1 363 ? -15.482 -11.854 9.429 1.00 97.69 363 LYS A CA 1
ATOM 2710 C C . LYS A 1 363 ? -15.562 -10.606 10.305 1.00 97.69 363 LYS A C 1
ATOM 2712 O O . LYS A 1 363 ? -16.642 -10.245 10.762 1.00 97.69 363 LYS A O 1
ATOM 2717 N N . ASN A 1 364 ? -14.416 -10.000 10.591 1.00 96.81 364 ASN A N 1
ATOM 2718 C CA . ASN A 1 364 ? -14.256 -9.019 11.662 1.00 96.81 364 ASN A CA 1
ATOM 2719 C C . ASN A 1 364 ? -13.949 -7.611 11.152 1.00 96.81 364 ASN A C 1
ATOM 2721 O O . ASN A 1 364 ? -13.851 -6.700 11.963 1.00 96.81 364 ASN A O 1
ATOM 2725 N N . GLY A 1 365 ? -13.791 -7.411 9.846 1.00 96.25 365 GLY A N 1
ATOM 2726 C CA . GLY A 1 365 ? -13.434 -6.119 9.281 1.00 96.25 365 GLY A CA 1
ATOM 2727 C C . GLY A 1 365 ? -11.983 -5.709 9.546 1.00 96.25 365 GLY A C 1
ATOM 2728 O O . GLY A 1 365 ? -11.136 -6.498 9.971 1.00 96.25 365 GLY A O 1
ATOM 2729 N N . LEU A 1 366 ? -11.686 -4.441 9.266 1.00 96.06 366 LEU A N 1
ATOM 2730 C CA . LEU A 1 366 ? -10.368 -3.840 9.447 1.00 96.06 366 LEU A CA 1
ATOM 2731 C C . LEU A 1 366 ? -10.492 -2.382 9.886 1.00 96.06 366 LEU A C 1
ATOM 2733 O O . LEU A 1 366 ? -11.258 -1.613 9.315 1.00 96.06 366 LEU A O 1
ATOM 2737 N N . MET A 1 367 ? -9.684 -1.979 10.865 1.00 94.31 367 MET A N 1
ATOM 2738 C CA . MET A 1 367 ? -9.588 -0.580 11.280 1.00 94.31 367 MET A CA 1
ATOM 2739 C C . MET A 1 367 ? -8.483 0.143 10.510 1.00 94.31 367 MET A C 1
ATOM 2741 O O . MET A 1 367 ? -7.327 -0.288 10.523 1.00 94.31 367 MET A O 1
ATOM 2745 N N . LEU A 1 368 ? -8.824 1.256 9.863 1.00 93.56 368 LEU A N 1
ATOM 2746 C CA . LEU A 1 368 ? -7.924 2.073 9.050 1.00 93.56 368 LEU A CA 1
ATOM 2747 C C . LEU A 1 368 ? -8.129 3.564 9.331 1.00 93.56 368 LEU A C 1
ATOM 2749 O O . LEU A 1 368 ? -9.249 4.034 9.469 1.00 93.56 368 LEU A O 1
ATOM 2753 N N . GLY A 1 369 ? -7.044 4.335 9.318 1.00 89.25 369 GLY A N 1
ATOM 2754 C CA . GLY A 1 369 ? -7.097 5.787 9.510 1.00 89.25 369 GLY A CA 1
ATOM 2755 C C . GLY A 1 369 ? -6.928 6.221 10.967 1.00 89.25 369 GLY A C 1
ATOM 2756 O O . GLY A 1 369 ? -6.320 5.517 11.773 1.00 89.25 369 GLY A O 1
ATOM 2757 N N . HIS A 1 370 ? -7.400 7.427 11.275 1.00 86.88 370 HIS A N 1
ATOM 2758 C CA . HIS A 1 370 ? -7.288 8.076 12.582 1.00 86.88 370 HIS A CA 1
ATOM 2759 C C . HIS A 1 370 ? -8.621 8.010 13.331 1.00 86.88 370 HIS A C 1
ATOM 2761 O O . HIS A 1 370 ? -9.680 7.920 12.720 1.00 86.88 370 HIS A O 1
ATOM 2767 N N . GLY A 1 371 ? -8.574 8.087 14.664 1.00 82.50 371 GLY A N 1
ATOM 2768 C CA . GLY A 1 371 ? -9.787 8.120 15.489 1.00 82.50 371 GLY A CA 1
ATOM 2769 C C . GLY A 1 371 ? -10.440 6.755 15.732 1.00 82.50 371 GLY A C 1
ATOM 2770 O O . GLY A 1 371 ? -11.589 6.713 16.160 1.00 82.50 371 GLY A O 1
ATOM 2771 N N . ALA A 1 372 ? -9.714 5.654 15.517 1.00 84.06 372 ALA A N 1
ATOM 2772 C CA . ALA A 1 372 ? -10.157 4.277 15.762 1.00 84.06 372 ALA A CA 1
ATOM 2773 C C . ALA A 1 372 ? -10.904 4.098 17.100 1.00 84.06 372 ALA A C 1
ATOM 2775 O O . ALA A 1 372 ? -12.032 3.613 17.135 1.00 84.06 372 ALA A O 1
ATOM 2776 N N . ALA A 1 373 ? -10.320 4.580 18.202 1.00 80.31 373 ALA A N 1
ATOM 2777 C CA . ALA A 1 373 ? -10.918 4.497 19.539 1.00 80.31 373 ALA A CA 1
ATOM 2778 C C . ALA A 1 373 ? -12.205 5.332 19.714 1.00 80.31 373 ALA A C 1
ATOM 2780 O O . ALA A 1 373 ? -12.915 5.171 20.700 1.00 80.31 373 ALA A O 1
ATOM 2781 N N . ARG A 1 374 ? -12.501 6.235 18.773 1.00 84.00 374 ARG A N 1
ATOM 2782 C CA . ARG A 1 374 ? -13.702 7.084 18.741 1.00 84.00 374 ARG A CA 1
ATOM 2783 C C . ARG A 1 374 ? -14.735 6.590 17.718 1.00 84.00 374 ARG A C 1
ATOM 2785 O O . ARG A 1 374 ? -15.647 7.334 17.378 1.00 84.00 374 ARG A O 1
ATOM 2792 N N . GLY A 1 375 ? -14.571 5.370 17.202 1.00 86.94 375 GLY A N 1
ATOM 2793 C CA . GLY A 1 375 ? -15.479 4.768 16.221 1.00 86.94 375 GLY A CA 1
ATOM 2794 C C . GLY A 1 375 ? -15.214 5.168 14.767 1.00 86.94 375 GLY A C 1
ATOM 2795 O O . GLY A 1 375 ? -16.051 4.897 13.911 1.00 86.94 375 GLY A O 1
ATOM 2796 N N . TYR A 1 376 ? -14.074 5.798 14.471 1.00 91.12 376 TYR A N 1
ATOM 2797 C CA . TYR A 1 376 ? -13.701 6.133 13.098 1.00 91.12 376 TYR A CA 1
ATOM 2798 C C . TYR A 1 376 ? -12.957 4.976 12.435 1.00 91.12 376 TYR A C 1
ATOM 2800 O O . TYR A 1 376 ? -12.222 4.228 13.084 1.00 91.12 376 TYR A O 1
ATOM 2808 N N . GLY A 1 377 ? -13.087 4.881 11.116 1.00 92.50 377 GLY A N 1
ATOM 2809 C CA . GLY A 1 377 ? -12.205 4.065 10.299 1.00 92.50 377 GLY A CA 1
ATOM 2810 C C . GLY A 1 377 ? -12.477 2.571 10.368 1.00 92.50 377 GLY A C 1
ATOM 2811 O O . GLY A 1 377 ? -11.575 1.785 10.096 1.00 92.50 377 GLY A O 1
ATOM 2812 N N . TRP A 1 378 ? -13.684 2.161 10.754 1.00 96.38 378 TRP A N 1
ATOM 2813 C CA . TRP A 1 378 ? -14.090 0.762 10.684 1.00 96.38 378 TRP A CA 1
ATOM 2814 C C . TRP A 1 378 ? -14.506 0.401 9.258 1.00 96.38 378 TRP A C 1
ATOM 2816 O O . TRP A 1 378 ? -15.444 0.994 8.728 1.00 96.38 378 TRP A O 1
ATOM 2826 N N . PHE A 1 379 ? -13.830 -0.581 8.661 1.00 97.44 379 PHE A N 1
ATOM 2827 C CA . PHE A 1 379 ? -14.150 -1.103 7.338 1.00 97.44 379 PHE A CA 1
ATOM 2828 C C . PHE A 1 379 ? -14.670 -2.533 7.430 1.00 97.44 379 PHE A C 1
ATOM 2830 O O . PHE A 1 379 ? -14.012 -3.404 8.000 1.00 97.44 379 PHE A O 1
ATOM 2837 N N . THR A 1 380 ? -15.812 -2.804 6.806 1.00 97.62 380 THR A N 1
ATOM 2838 C CA . THR A 1 380 ? -16.196 -4.168 6.443 1.00 97.62 380 THR A CA 1
ATOM 2839 C C . THR A 1 380 ? -15.406 -4.590 5.210 1.00 97.62 380 THR A C 1
ATOM 2841 O O . THR A 1 380 ? -15.217 -3.798 4.287 1.00 97.62 380 THR A O 1
ATOM 2844 N N . VAL A 1 381 ? -14.919 -5.830 5.202 1.00 97.69 381 VAL A N 1
ATOM 2845 C CA . VAL A 1 381 ? -14.084 -6.354 4.117 1.00 97.69 381 VAL A CA 1
ATOM 2846 C C . VAL A 1 381 ? -14.860 -7.427 3.371 1.00 97.69 381 VAL A C 1
ATOM 2848 O O . VAL A 1 381 ? -15.399 -8.343 3.986 1.00 97.69 381 VAL A O 1
ATOM 2851 N N . ALA A 1 382 ? -14.878 -7.342 2.045 1.00 96.88 382 ALA A N 1
ATOM 2852 C CA . ALA A 1 382 ? -15.452 -8.359 1.173 1.00 96.88 382 ALA A CA 1
ATOM 2853 C C . ALA A 1 382 ? -14.439 -8.806 0.113 1.00 96.88 382 ALA A C 1
ATOM 2855 O O . ALA A 1 382 ? -13.518 -8.073 -0.249 1.00 96.88 382 ALA A O 1
ATOM 2856 N N . LYS A 1 383 ? -14.619 -10.017 -0.421 1.00 93.75 383 LYS A N 1
ATOM 2857 C CA . LYS A 1 383 ? -13.925 -10.441 -1.643 1.00 93.75 383 LYS A CA 1
ATOM 2858 C C . LYS A 1 383 ? -14.608 -9.787 -2.832 1.00 93.75 383 LYS A C 1
ATOM 2860 O O . LYS A 1 383 ? -15.824 -9.890 -2.968 1.00 93.75 383 LYS A O 1
ATOM 2865 N N . ALA A 1 384 ? -13.836 -9.172 -3.718 1.00 85.81 384 ALA A N 1
ATOM 2866 C CA . ALA A 1 384 ? -14.397 -8.772 -4.998 1.00 85.81 384 ALA A CA 1
ATOM 2867 C C . ALA A 1 384 ? -14.669 -10.021 -5.844 1.00 85.81 384 ALA A C 1
ATOM 2869 O O . ALA A 1 384 ? -13.822 -10.917 -5.943 1.00 85.81 384 ALA A O 1
ATOM 2870 N N . SER A 1 385 ? -15.830 -10.068 -6.490 1.00 70.25 385 SER A N 1
ATOM 2871 C CA . SER A 1 385 ? -16.096 -11.031 -7.553 1.00 70.25 385 SER A CA 1
ATOM 2872 C C . SER A 1 385 ? -15.064 -10.851 -8.676 1.00 70.25 385 SER A C 1
ATOM 2874 O O . SER A 1 385 ? -14.640 -9.735 -8.991 1.00 70.25 385 SER A O 1
ATOM 2876 N N . ARG A 1 386 ? -14.611 -11.964 -9.270 1.00 51.34 386 ARG A N 1
ATOM 2877 C CA . ARG A 1 386 ? -13.819 -11.922 -10.507 1.00 51.34 386 ARG A CA 1
ATOM 2878 C C . ARG A 1 386 ? -14.733 -11.394 -11.617 1.00 51.34 386 ARG A C 1
ATOM 2880 O O . ARG A 1 386 ? -15.501 -12.170 -12.174 1.00 51.34 386 ARG A O 1
ATOM 2887 N N . GLY A 1 387 ? -14.698 -10.083 -11.834 1.00 42.03 387 GLY A N 1
ATOM 2888 C CA . GLY A 1 387 ? -15.232 -9.437 -13.032 1.00 42.03 387 GLY A CA 1
ATOM 2889 C C . GLY A 1 387 ? -14.361 -9.696 -14.247 1.00 42.03 387 GLY A C 1
ATOM 2890 O O . GLY A 1 387 ? -13.137 -9.916 -14.052 1.00 42.03 387 GLY A O 1
#

Secondary structure (DSSP, 8-state):
---PPPPBS---TTTSEEEEEEEEE-TTTSSEEEEEEEEEEEEPTT--------------SSTTS---HHHHHHHHHHHHHHHHH-EE-STTGGGTTTEE----------EEEETTEEEEPS-TTS-TTHHHHHHHHHHHT--TT------SEEEEEEEEEEEEE--B-TTS-SS-SSPEE-TTS-EE-EEEEB-BBTTSPBP--HHHHHHHHHHHHHHHHHHHHHHHGGG-TTS-TTS-TT--S--TT---BSSSS-B--SHHHHTTS-HHHHHH-BTTB--SEEEEEEEEEE--EEEEEEEEEEPTTT-SEEEEEEEEEEEEEEEEEEEEEEE---TTT--HHHHHHHHHHHHHHHHHHHHH-EE-SS-GGGT--EEEEEEPP--

Solvent-accessible surface area (backbone atoms only — not comparable to full-atom values): 22261 Å² total; per-residue (Å²): 136,83,85,66,50,72,39,57,33,76,55,45,92,87,73,52,34,22,70,39,83,43,70,45,65,33,77,92,78,69,39,72,33,87,91,34,76,46,74,44,80,44,72,36,65,88,71,83,79,91,86,87,83,84,86,88,77,76,72,49,93,56,96,88,64,54,59,45,73,67,54,50,43,51,54,49,17,62,69,46,5,56,35,51,52,43,43,72,48,78,79,54,44,57,46,50,34,44,70,44,55,57,86,75,60,87,74,66,84,69,69,36,79,52,98,93,39,80,40,70,49,90,53,95,79,75,39,104,47,42,25,58,53,39,44,51,47,17,61,75,55,33,44,81,65,60,81,60,60,64,48,75,42,75,45,49,37,32,38,37,21,77,39,41,33,27,34,80,34,87,82,56,59,85,50,50,92,62,67,40,62,39,98,85,65,48,78,39,65,44,58,39,46,41,29,27,20,81,86,65,35,59,51,79,55,52,61,57,51,53,51,38,53,46,53,51,40,34,51,52,52,44,50,45,34,72,75,44,49,98,70,26,91,66,57,38,84,84,64,55,93,88,66,70,69,60,58,70,78,48,59,39,53,69,76,96,80,30,55,74,83,48,44,77,57,56,55,68,44,26,52,53,34,48,38,65,24,28,49,74,42,83,34,31,55,29,40,75,42,64,39,71,78,35,58,48,44,82,44,63,45,80,44,70,44,65,35,87,86,78,72,41,72,40,86,90,33,70,44,20,36,37,23,30,28,48,26,27,35,40,34,35,36,32,35,50,52,56,67,93,50,50,52,74,67,57,51,52,50,40,52,53,51,49,50,51,45,49,55,47,29,52,75,72,28,48,70,48,69,44,56,54,95,76,64,20,11,47,21,48,36,43,74,55,77,90,124

Nearest PDB structures (foldseek):
  8d1v-assembly1_A  TM=5.638E-01  e=2.765E-10  Desulfonema ishimotonii
  8wm4-assembly1_A  TM=5.143E-01  e=1.777E-09  Desulfonema ishimotonii
  7ynd-assembly1_A  TM=5.387E-01  e=4.370E-09  Desulfonema ishimotonii
  7y9y-assembly1_A  TM=5.348E-01  e=1.845E-08  Desulfonema ishimotonii
  8s9x-assembly1_A  TM=6.047E-01  e=8.919E-06  Synechocystis sp. PCC 6803